Protein AF-A0A0R3TZZ8-F1 (afdb_monomer_lite)

Structure (mmCIF, N/CA/C/O backbone):
data_AF-A0A0R3TZZ8-F1
#
_entry.id   AF-A0A0R3TZZ8-F1
#
loop_
_atom_site.group_PDB
_atom_site.id
_atom_site.type_symbol
_atom_site.label_atom_id
_atom_site.label_alt_id
_atom_site.label_comp_id
_atom_site.label_asym_id
_atom_site.label_entity_id
_atom_site.label_seq_id
_atom_site.pdbx_PDB_ins_code
_atom_site.Cartn_x
_atom_site.Cartn_y
_atom_site.Cartn_z
_atom_site.occupancy
_atom_site.B_iso_or_equiv
_atom_site.auth_seq_id
_atom_site.auth_comp_id
_atom_site.auth_asym_id
_atom_site.auth_atom_id
_atom_site.pdbx_PDB_model_num
ATOM 1 N N . MET A 1 1 ? 21.036 -19.027 -17.509 1.00 85.38 1 MET A N 1
ATOM 2 C CA . MET A 1 1 ? 21.636 -18.071 -16.553 1.00 85.38 1 MET A CA 1
ATOM 3 C C . MET A 1 1 ? 23.096 -17.792 -16.891 1.00 85.38 1 MET A C 1
ATOM 5 O O . MET A 1 1 ? 23.390 -16.667 -17.265 1.00 85.38 1 MET A O 1
ATOM 9 N N . GLU A 1 2 ? 23.993 -18.783 -16.835 1.00 84.50 2 GLU A N 1
ATOM 10 C CA . GLU A 1 2 ? 25.423 -18.599 -17.167 1.00 84.50 2 GLU A CA 1
ATOM 11 C C . GLU A 1 2 ? 25.645 -17.991 -18.560 1.00 84.50 2 GLU A C 1
ATOM 13 O O . GLU A 1 2 ? 26.458 -17.079 -18.706 1.00 84.50 2 GLU A O 1
ATOM 18 N N . ASP A 1 3 ? 24.848 -18.401 -19.551 1.00 85.81 3 ASP A N 1
ATOM 19 C CA . ASP A 1 3 ? 24.863 -17.807 -20.892 1.00 85.81 3 ASP A CA 1
ATOM 20 C C . ASP A 1 3 ? 24.526 -16.308 -20.879 1.00 85.81 3 ASP A C 1
ATOM 22 O O . ASP A 1 3 ? 25.222 -15.521 -21.510 1.00 85.81 3 ASP A O 1
ATOM 26 N N . TRP A 1 4 ? 23.503 -15.875 -20.132 1.00 87.31 4 TRP A N 1
ATOM 27 C CA . TRP A 1 4 ? 23.126 -14.456 -20.049 1.00 87.31 4 TRP A CA 1
ATOM 28 C C . TRP A 1 4 ? 24.212 -13.623 -19.365 1.00 87.31 4 TRP A C 1
ATOM 30 O O . TRP A 1 4 ? 24.559 -12.551 -19.853 1.00 87.31 4 TRP A O 1
ATOM 40 N N . ILE A 1 5 ? 24.796 -14.128 -18.274 1.00 86.25 5 ILE A N 1
ATOM 41 C CA . ILE A 1 5 ? 25.923 -13.468 -17.595 1.00 86.25 5 ILE A CA 1
ATOM 42 C C . ILE A 1 5 ? 27.136 -13.387 -18.522 1.00 86.25 5 ILE A C 1
ATOM 44 O O . ILE A 1 5 ? 27.787 -12.345 -18.601 1.00 86.25 5 ILE A O 1
ATOM 48 N N . SER A 1 6 ? 27.413 -14.451 -19.274 1.00 84.56 6 SER A N 1
ATOM 49 C CA . SER A 1 6 ? 28.472 -14.460 -20.282 1.00 84.56 6 SER A CA 1
ATOM 50 C C . SER A 1 6 ? 28.220 -13.393 -21.345 1.00 84.56 6 SER A C 1
ATOM 52 O O . SER A 1 6 ? 29.116 -12.606 -21.624 1.00 84.56 6 SER A O 1
ATOM 54 N N . LEU A 1 7 ? 26.996 -13.273 -21.873 1.00 82.56 7 LEU A N 1
ATOM 55 C CA . LEU A 1 7 ? 26.638 -12.222 -22.836 1.00 82.56 7 LEU A CA 1
ATOM 56 C C . LEU A 1 7 ? 26.844 -10.811 -22.265 1.00 82.56 7 LEU A C 1
ATOM 58 O O . LEU A 1 7 ? 27.396 -9.951 -22.944 1.00 82.56 7 LEU A O 1
ATOM 62 N N . LEU A 1 8 ? 26.481 -10.578 -21.001 1.00 81.44 8 LEU A N 1
ATOM 63 C CA . LEU A 1 8 ? 26.686 -9.282 -20.342 1.00 81.44 8 LEU A CA 1
ATOM 64 C C . LEU A 1 8 ? 28.170 -8.979 -20.052 1.00 81.44 8 LEU A C 1
ATOM 66 O O . LEU A 1 8 ? 28.559 -7.814 -19.939 1.00 81.44 8 LEU A O 1
ATOM 70 N N . THR A 1 9 ? 29.021 -10.003 -19.941 1.00 75.06 9 THR A N 1
ATOM 71 C CA . THR A 1 9 ? 30.449 -9.869 -19.592 1.00 75.06 9 THR A CA 1
ATOM 72 C C . THR A 1 9 ? 31.401 -9.964 -20.788 1.00 75.06 9 THR A C 1
ATOM 74 O O . THR A 1 9 ? 32.505 -9.421 -20.703 1.00 75.06 9 THR A O 1
ATOM 77 N N . LEU A 1 10 ? 30.981 -10.561 -21.909 1.00 66.62 10 LEU A N 1
ATOM 78 C CA . LEU A 1 10 ? 31.768 -10.751 -23.137 1.00 66.62 10 LEU A CA 1
ATOM 79 C C . LEU A 1 10 ? 32.265 -9.424 -23.742 1.00 66.62 10 LEU A C 1
ATOM 81 O O . LEU A 1 10 ? 33.397 -9.363 -24.216 1.00 66.62 10 LEU A O 1
ATOM 85 N N . ASP A 1 11 ? 31.495 -8.340 -23.610 1.00 53.72 11 ASP A N 1
ATOM 86 C CA . ASP A 1 11 ? 31.878 -6.988 -24.064 1.00 53.72 11 ASP A CA 1
ATOM 87 C C . ASP A 1 11 ? 32.899 -6.279 -23.149 1.00 53.72 11 ASP A C 1
ATOM 89 O O . ASP A 1 11 ? 33.278 -5.143 -23.401 1.00 53.72 11 ASP A O 1
ATOM 93 N N . SER A 1 12 ? 33.387 -6.910 -22.071 1.00 50.78 12 SER A N 1
ATOM 94 C CA . SER A 1 12 ? 34.435 -6.305 -21.223 1.00 50.78 12 SER A CA 1
ATOM 95 C C . SER A 1 12 ? 35.840 -6.330 -21.845 1.00 50.78 12 SER A C 1
ATOM 97 O O . SER A 1 12 ? 36.741 -5.672 -21.327 1.00 50.78 12 SER A O 1
ATOM 99 N N . GLN A 1 13 ? 36.041 -7.078 -22.939 1.00 46.62 13 GLN A N 1
ATOM 100 C CA . GLN A 1 13 ? 37.343 -7.224 -23.609 1.00 46.62 13 GLN A CA 1
ATOM 101 C C . GLN A 1 13 ? 37.519 -6.302 -24.821 1.00 46.62 13 GLN A C 1
ATOM 103 O O . GLN A 1 13 ? 38.647 -6.029 -25.234 1.00 46.62 13 GLN A O 1
ATOM 108 N N . THR A 1 14 ? 36.426 -5.789 -25.375 1.00 45.22 14 THR A N 1
ATOM 109 C CA . THR A 1 14 ? 36.422 -4.719 -26.368 1.00 45.22 14 THR A CA 1
ATOM 110 C C . THR A 1 14 ? 36.204 -3.409 -25.624 1.00 45.22 14 THR A C 1
ATOM 112 O O . THR A 1 14 ? 35.380 -3.313 -24.728 1.00 45.22 14 THR A O 1
ATOM 115 N N . SER A 1 15 ? 36.936 -2.354 -25.955 1.00 47.53 15 SER A N 1
ATOM 116 C CA . SER A 1 15 ? 36.824 -1.028 -25.325 1.00 47.53 15 SER A CA 1
ATOM 117 C C . SER A 1 15 ? 35.447 -0.344 -25.497 1.00 47.53 15 SER A C 1
ATOM 119 O O . SER A 1 15 ? 35.300 0.836 -25.176 1.00 47.53 15 SER A O 1
ATOM 121 N N . SER A 1 16 ? 34.435 -1.058 -26.002 1.00 52.69 16 SER A N 1
ATOM 122 C CA . SER A 1 16 ? 33.046 -0.629 -26.103 1.00 52.69 16 SER A CA 1
ATOM 123 C C . SER A 1 16 ? 32.344 -0.790 -24.755 1.00 52.69 16 SER A C 1
ATOM 125 O O . SER A 1 16 ? 31.984 -1.881 -24.333 1.00 52.69 16 SER A O 1
ATOM 127 N N . GLN A 1 17 ? 32.105 0.337 -24.092 1.00 58.16 17 GLN A N 1
ATOM 128 C CA . GLN A 1 17 ? 31.443 0.453 -22.785 1.00 58.16 17 GLN A CA 1
ATOM 129 C C . GLN A 1 17 ? 29.933 0.121 -22.808 1.00 58.16 17 GLN A C 1
ATOM 131 O O . GLN A 1 17 ? 29.244 0.326 -21.814 1.00 58.16 17 GLN A O 1
ATOM 136 N N . ILE A 1 18 ? 29.399 -0.363 -23.934 1.00 64.38 18 ILE A N 1
ATOM 137 C CA . ILE A 1 18 ? 27.964 -0.515 -24.193 1.00 64.38 18 ILE A CA 1
ATOM 138 C C . ILE A 1 18 ? 27.675 -1.992 -24.449 1.00 64.38 18 ILE A C 1
ATOM 140 O O . ILE A 1 18 ? 28.275 -2.580 -25.341 1.00 64.38 18 ILE A O 1
ATOM 144 N N . VAL A 1 19 ? 26.749 -2.570 -23.677 1.00 72.81 19 VAL A N 1
ATOM 145 C CA . VAL A 1 19 ? 26.239 -3.929 -23.912 1.00 72.81 19 VAL A CA 1
ATOM 146 C C . VAL A 1 19 ? 25.592 -3.979 -25.294 1.00 72.81 19 VAL A C 1
ATOM 148 O O . VAL A 1 19 ? 24.696 -3.178 -25.569 1.00 72.81 19 VAL A O 1
ATOM 151 N N . SER A 1 20 ? 26.016 -4.919 -26.141 1.00 81.50 20 SER A N 1
ATOM 152 C CA . SER A 1 20 ? 25.403 -5.136 -27.455 1.00 81.50 20 SER A CA 1
ATOM 153 C C . SER A 1 20 ? 23.871 -5.242 -27.378 1.00 81.50 20 SER A C 1
ATOM 155 O O . SER A 1 20 ? 23.315 -6.013 -26.590 1.00 81.50 20 SER A O 1
ATOM 157 N N . GLU A 1 21 ? 23.177 -4.486 -28.233 1.00 83.88 21 GLU A N 1
ATOM 158 C CA . GLU A 1 21 ? 21.712 -4.503 -28.335 1.00 83.88 21 GLU A CA 1
ATOM 159 C C . GLU A 1 21 ? 21.190 -5.910 -28.675 1.00 83.88 21 GLU A C 1
ATOM 161 O O . GLU A 1 21 ? 20.200 -6.356 -28.095 1.00 83.88 21 GLU A O 1
ATOM 166 N N . ASP A 1 22 ? 21.921 -6.670 -29.499 1.00 86.50 22 ASP A N 1
ATOM 167 C CA . ASP A 1 22 ? 21.588 -8.062 -29.828 1.00 86.50 22 ASP A CA 1
ATOM 168 C C . ASP A 1 22 ? 21.608 -8.976 -28.591 1.00 86.50 22 ASP A C 1
ATOM 170 O O . ASP A 1 22 ? 20.807 -9.910 -28.484 1.00 86.50 22 ASP A O 1
ATOM 174 N N . PHE A 1 23 ? 22.497 -8.707 -27.628 1.00 89.81 23 PHE A N 1
ATOM 175 C CA . PHE A 1 23 ? 22.558 -9.466 -26.379 1.00 89.81 23 PHE A CA 1
ATOM 176 C C . PHE A 1 23 ? 21.368 -9.144 -25.479 1.00 89.81 23 PHE A C 1
ATOM 178 O O . PHE A 1 23 ? 20.735 -10.063 -24.961 1.00 89.81 23 PHE A O 1
ATOM 185 N N . LEU A 1 24 ? 21.018 -7.862 -25.335 1.00 91.25 24 LEU A N 1
ATOM 186 C CA . LEU A 1 24 ? 19.838 -7.442 -24.571 1.00 91.25 24 LEU A CA 1
ATOM 187 C C . LEU A 1 24 ? 18.553 -8.004 -25.176 1.00 91.25 24 LEU A C 1
ATOM 189 O O . LEU A 1 24 ? 17.694 -8.494 -24.446 1.00 91.25 24 LEU A O 1
ATOM 193 N N . LYS A 1 25 ? 18.445 -7.985 -26.506 1.00 92.75 25 LYS A N 1
ATOM 194 C CA . LYS A 1 25 ? 17.312 -8.553 -27.230 1.00 92.75 25 LYS A CA 1
ATOM 195 C C . LYS A 1 25 ? 17.160 -10.043 -26.944 1.00 92.75 25 LYS A C 1
ATOM 197 O O . LYS A 1 25 ? 16.069 -10.479 -26.588 1.00 92.75 25 LYS A O 1
ATOM 202 N N . ARG A 1 26 ? 18.253 -10.808 -27.040 1.00 92.62 26 ARG A N 1
ATOM 203 C CA . ARG A 1 26 ? 18.246 -12.244 -26.732 1.00 92.62 26 ARG A CA 1
ATOM 204 C C . ARG A 1 26 ? 17.848 -12.510 -25.280 1.00 92.62 26 ARG A C 1
ATOM 206 O O . ARG A 1 26 ? 17.006 -13.363 -25.034 1.00 92.62 26 ARG A O 1
ATOM 213 N N . ILE A 1 27 ? 18.398 -11.751 -24.329 1.00 93.06 27 ILE A N 1
ATOM 214 C CA . ILE A 1 27 ? 18.025 -11.867 -22.911 1.00 93.06 27 ILE A CA 1
ATOM 215 C C . ILE A 1 27 ? 16.529 -11.573 -22.723 1.00 93.06 27 ILE A C 1
ATOM 217 O O . ILE A 1 27 ? 15.849 -12.308 -22.015 1.00 93.06 27 ILE A O 1
ATOM 221 N N . ALA A 1 28 ? 15.993 -10.532 -23.365 1.00 93.88 28 ALA A N 1
ATOM 222 C CA . ALA A 1 28 ? 14.576 -10.191 -23.272 1.00 93.88 28 ALA A CA 1
ATOM 223 C C . ALA A 1 28 ? 13.661 -11.274 -23.871 1.00 93.88 28 ALA A C 1
ATOM 225 O O . ALA A 1 28 ? 12.619 -11.574 -23.290 1.00 93.88 28 ALA A O 1
ATOM 226 N N . GLU A 1 29 ? 14.034 -11.855 -25.014 1.00 93.62 29 GLU A N 1
ATOM 227 C CA . GLU A 1 29 ? 13.301 -12.961 -25.645 1.00 93.62 29 GLU A CA 1
ATOM 228 C C . GLU A 1 29 ? 13.296 -14.206 -24.749 1.00 93.62 29 GLU A C 1
ATOM 230 O O . GLU A 1 29 ? 12.230 -14.776 -24.511 1.00 93.62 29 GLU A O 1
ATOM 235 N N . ASP A 1 30 ? 14.450 -14.566 -24.182 1.00 92.88 30 ASP A N 1
ATOM 236 C CA . ASP A 1 30 ? 14.563 -15.723 -23.295 1.00 92.88 30 ASP A CA 1
ATOM 237 C C . ASP A 1 30 ? 13.784 -15.521 -21.978 1.00 92.88 30 ASP A C 1
ATOM 239 O O . ASP A 1 30 ? 13.122 -16.445 -21.506 1.00 92.88 30 ASP A O 1
ATOM 243 N N . LEU A 1 31 ? 13.829 -14.320 -21.383 1.00 93.75 31 LEU A N 1
ATOM 244 C CA . LEU A 1 31 ? 13.078 -13.999 -20.161 1.00 93.75 31 LEU A CA 1
ATOM 245 C C . LEU A 1 31 ? 11.566 -14.056 -20.398 1.00 93.75 31 LEU A C 1
ATOM 247 O O . LEU A 1 31 ? 10.828 -14.632 -19.603 1.00 93.75 31 LEU A O 1
ATOM 251 N N . LYS A 1 32 ? 11.089 -13.498 -21.513 1.00 92.19 32 LYS A N 1
ATOM 252 C CA . LYS A 1 32 ? 9.656 -13.412 -21.810 1.00 92.19 32 LYS A CA 1
ATOM 253 C C . LYS A 1 32 ? 8.960 -14.779 -21.836 1.00 92.19 32 LYS A C 1
ATOM 255 O O . LYS A 1 32 ? 7.808 -14.879 -21.416 1.00 92.19 32 LYS A O 1
ATOM 260 N N . GLU A 1 33 ? 9.641 -15.808 -22.331 1.00 87.75 33 GLU A N 1
ATOM 261 C CA . GLU A 1 33 ? 9.099 -17.169 -22.439 1.00 87.75 33 GLU A CA 1
ATOM 262 C C . GLU A 1 33 ? 9.382 -18.027 -21.189 1.00 87.75 33 GLU A C 1
ATOM 264 O O . GLU A 1 33 ? 8.890 -19.153 -21.073 1.00 87.75 33 GLU A O 1
ATOM 269 N N . ALA A 1 34 ? 10.160 -17.514 -20.231 1.00 83.25 34 ALA A N 1
ATOM 270 C CA . ALA A 1 34 ? 10.562 -18.253 -19.045 1.00 83.25 34 ALA A CA 1
ATOM 271 C C . ALA A 1 34 ? 9.502 -18.230 -17.928 1.00 83.25 34 ALA A C 1
ATOM 273 O O . ALA A 1 34 ? 8.775 -17.262 -17.699 1.00 83.25 34 ALA A O 1
ATOM 274 N N . ILE A 1 35 ? 9.478 -19.311 -17.147 1.00 89.69 35 ILE A N 1
ATOM 275 C CA . ILE A 1 35 ? 8.859 -19.336 -15.812 1.00 89.69 35 ILE A CA 1
ATOM 276 C C . ILE A 1 35 ? 9.592 -18.305 -14.923 1.00 89.69 35 ILE A C 1
ATOM 278 O O . ILE A 1 35 ? 10.775 -18.051 -15.169 1.00 89.69 35 ILE A O 1
ATOM 282 N N . PRO A 1 36 ? 8.945 -17.706 -13.896 1.00 90.00 36 PRO A N 1
ATOM 283 C CA . PRO A 1 36 ? 9.629 -16.875 -12.906 1.00 90.00 36 PRO A CA 1
ATOM 284 C C . PRO A 1 36 ? 10.976 -17.459 -12.472 1.00 90.00 36 PRO A C 1
ATOM 286 O O . PRO A 1 36 ? 11.041 -18.569 -11.944 1.00 90.00 36 PRO A O 1
ATOM 289 N N . ILE A 1 37 ? 12.051 -16.714 -12.744 1.00 93.00 37 ILE A N 1
ATOM 290 C CA . ILE A 1 37 ? 13.405 -17.112 -12.359 1.00 93.00 37 ILE A CA 1
ATOM 291 C C . ILE A 1 37 ? 13.532 -17.117 -10.832 1.00 93.00 37 ILE A C 1
ATOM 293 O O . ILE A 1 37 ? 12.870 -16.337 -10.144 1.00 93.00 37 ILE A O 1
ATOM 297 N N . SER A 1 38 ? 14.374 -18.008 -10.301 1.00 93.56 38 SER A N 1
ATOM 298 C CA . SER A 1 38 ? 14.632 -18.083 -8.859 1.00 93.56 38 SER A CA 1
ATOM 299 C C . SER A 1 38 ? 15.198 -16.769 -8.321 1.00 93.56 38 SER A C 1
ATOM 301 O O . SER A 1 38 ? 15.807 -16.001 -9.070 1.00 93.56 38 SER A O 1
ATOM 303 N N . LYS A 1 39 ? 15.044 -16.540 -7.011 1.00 94.19 39 LYS A N 1
ATOM 304 C CA . LYS A 1 39 ? 15.610 -15.382 -6.309 1.00 94.19 39 LYS A CA 1
ATOM 305 C C . LYS A 1 39 ? 17.088 -15.158 -6.641 1.00 94.19 39 LYS A C 1
ATOM 307 O O . LYS A 1 39 ? 17.438 -14.089 -7.126 1.00 94.19 39 LYS A O 1
ATOM 312 N N . ASP A 1 40 ? 17.916 -16.190 -6.493 1.00 93.88 40 ASP A N 1
ATOM 313 C CA . ASP A 1 40 ? 19.361 -16.093 -6.736 1.00 93.88 40 ASP A CA 1
ATOM 314 C C . ASP A 1 40 ? 19.688 -15.716 -8.188 1.00 93.88 40 ASP A C 1
ATOM 316 O O . ASP A 1 40 ? 20.561 -14.888 -8.451 1.00 93.88 40 ASP A O 1
ATOM 320 N N . ASN A 1 41 ? 18.962 -16.290 -9.154 1.00 93.81 41 ASN A N 1
ATOM 321 C CA . ASN A 1 41 ? 19.144 -15.972 -10.571 1.00 93.81 41 ASN A CA 1
ATOM 322 C C . ASN A 1 41 ? 18.678 -14.547 -10.887 1.00 93.81 41 ASN A C 1
ATOM 324 O O . ASN A 1 41 ? 19.324 -13.855 -11.674 1.00 93.81 41 ASN A O 1
ATOM 328 N N . PHE A 1 42 ? 17.580 -14.105 -10.267 1.00 95.06 42 PHE A N 1
ATOM 329 C CA . PHE A 1 42 ? 17.085 -12.739 -10.381 1.00 95.06 42 PHE A CA 1
ATOM 330 C C . PHE A 1 42 ? 18.121 -11.741 -9.865 1.00 95.06 42 PHE A C 1
ATOM 332 O O . PHE A 1 42 ? 18.505 -10.841 -10.604 1.00 95.06 42 PHE A O 1
ATOM 339 N N . GLU A 1 43 ? 18.624 -11.942 -8.645 1.00 94.12 43 GLU A N 1
ATOM 340 C CA . GLU A 1 43 ? 19.641 -11.088 -8.021 1.00 94.12 43 GLU A CA 1
ATOM 341 C C . GLU A 1 43 ? 20.958 -11.083 -8.806 1.00 94.12 43 GLU A C 1
ATOM 343 O O . GLU A 1 43 ? 21.570 -10.034 -9.004 1.00 94.12 43 GLU A O 1
ATOM 348 N N . THR A 1 44 ? 21.383 -12.242 -9.313 1.00 94.00 44 THR A N 1
ATOM 349 C CA . THR A 1 44 ? 22.595 -12.347 -10.138 1.00 94.00 44 THR A CA 1
ATOM 350 C C . THR A 1 44 ? 22.447 -11.562 -11.442 1.00 94.00 44 THR A C 1
ATOM 352 O O . THR A 1 44 ? 23.365 -10.845 -11.844 1.00 94.00 44 THR A O 1
ATOM 355 N N . LEU A 1 45 ? 21.288 -11.663 -12.102 1.00 93.69 45 LEU A N 1
ATOM 356 C CA . LEU A 1 45 ? 21.018 -10.955 -13.351 1.00 93.69 45 LEU A CA 1
ATOM 357 C C . LEU A 1 45 ? 20.886 -9.442 -13.144 1.00 93.69 45 LEU A C 1
ATOM 359 O O . LEU A 1 45 ? 21.480 -8.674 -13.899 1.00 93.69 45 LEU A O 1
ATOM 363 N N . THR A 1 46 ? 20.135 -9.004 -12.131 1.00 93.75 46 THR A N 1
ATOM 364 C CA . THR A 1 46 ? 19.965 -7.575 -11.829 1.00 93.75 46 THR A CA 1
ATOM 365 C C . THR A 1 46 ? 21.285 -6.937 -11.434 1.00 93.75 46 THR A C 1
ATOM 367 O O . THR A 1 46 ? 21.582 -5.844 -11.908 1.00 93.75 46 THR A O 1
ATOM 370 N N . LYS A 1 47 ? 22.125 -7.635 -10.662 1.00 91.75 47 LYS A N 1
ATOM 371 C CA . LYS A 1 47 ? 23.478 -7.177 -10.340 1.00 91.75 47 LYS A CA 1
ATOM 372 C C . LYS A 1 47 ? 24.347 -7.032 -11.588 1.00 91.75 47 LYS A C 1
ATOM 374 O O . LYS A 1 47 ? 24.945 -5.980 -11.785 1.00 91.75 47 LYS A O 1
ATOM 379 N N . ALA A 1 48 ? 24.369 -8.038 -12.464 1.00 89.94 48 ALA A N 1
ATOM 380 C CA . ALA A 1 48 ? 25.157 -7.980 -13.697 1.00 89.94 48 ALA A CA 1
ATOM 381 C C . ALA A 1 48 ? 24.705 -6.854 -14.644 1.00 89.94 48 ALA A C 1
ATOM 383 O O . ALA A 1 48 ? 25.535 -6.234 -15.307 1.00 89.94 48 ALA A O 1
ATOM 384 N N . LEU A 1 49 ? 23.400 -6.568 -14.701 1.00 89.88 49 LEU A N 1
ATOM 385 C CA . LEU A 1 49 ? 22.869 -5.415 -15.429 1.00 89.88 49 LEU A CA 1
ATOM 386 C C . LEU A 1 49 ? 23.236 -4.099 -14.739 1.00 89.88 49 LEU A C 1
ATOM 388 O O . LEU A 1 49 ? 23.660 -3.165 -15.416 1.00 89.88 49 LEU A O 1
ATOM 392 N N . SER A 1 50 ? 23.123 -4.027 -13.413 1.00 89.38 50 SER A N 1
ATOM 393 C CA . SER A 1 50 ? 23.516 -2.847 -12.642 1.00 89.38 50 SER A CA 1
ATOM 394 C C . SER A 1 50 ? 24.973 -2.483 -12.918 1.00 89.38 50 SER A C 1
ATOM 396 O O . SER A 1 50 ? 25.235 -1.378 -13.376 1.00 89.38 50 SER A O 1
ATOM 398 N N . ASP A 1 51 ? 25.900 -3.438 -12.797 1.00 85.75 51 ASP A N 1
ATOM 399 C CA . ASP A 1 51 ? 27.337 -3.241 -13.046 1.00 85.75 51 ASP A CA 1
ATOM 400 C C . ASP A 1 51 ? 27.647 -2.683 -14.451 1.00 85.75 51 ASP A C 1
ATOM 402 O O . ASP A 1 51 ? 28.715 -2.118 -14.685 1.00 85.75 51 ASP A O 1
ATOM 406 N N . LYS A 1 52 ? 26.728 -2.834 -15.412 1.00 84.31 52 LYS A N 1
ATOM 407 C CA . LYS A 1 52 ? 26.873 -2.318 -16.779 1.00 84.31 52 LYS A CA 1
ATOM 408 C C . LYS A 1 52 ? 26.193 -0.972 -16.985 1.00 84.31 52 LYS A C 1
ATOM 410 O O . LYS A 1 52 ? 26.767 -0.095 -17.625 1.00 84.31 52 LYS A O 1
ATOM 415 N N . PHE A 1 53 ? 24.987 -0.803 -16.454 1.00 83.94 53 PHE A N 1
ATOM 416 C CA . PHE A 1 53 ? 24.149 0.364 -16.727 1.00 83.94 53 PHE A CA 1
ATOM 417 C C . PHE A 1 53 ? 24.277 1.480 -15.686 1.00 83.94 53 PHE A C 1
ATOM 419 O O . PHE A 1 53 ? 23.841 2.596 -15.948 1.00 83.94 53 PHE A O 1
ATOM 426 N N . THR A 1 54 ? 24.905 1.227 -14.535 1.00 80.56 54 THR A N 1
ATOM 427 C CA . THR A 1 54 ? 25.108 2.246 -13.492 1.00 80.56 54 THR A CA 1
ATOM 428 C C . THR A 1 54 ? 26.521 2.827 -13.468 1.00 80.56 54 THR A C 1
ATOM 430 O O . THR A 1 54 ? 26.819 3.684 -12.643 1.00 80.56 54 THR A O 1
ATOM 433 N N . CYS A 1 55 ? 27.420 2.386 -14.350 1.00 77.69 55 CYS A N 1
ATOM 434 C CA . CYS A 1 55 ? 28.786 2.918 -14.418 1.00 77.69 55 CYS A CA 1
ATOM 435 C C . CYS A 1 55 ? 28.949 4.082 -15.406 1.00 77.69 55 CYS A C 1
ATOM 437 O O . CYS A 1 55 ? 29.962 4.779 -15.354 1.00 77.69 55 CYS A O 1
ATOM 439 N N . PHE A 1 56 ? 27.977 4.303 -16.295 1.00 76.31 56 PHE A N 1
ATOM 440 C CA . PHE A 1 56 ? 28.072 5.277 -17.382 1.00 76.31 56 PHE A CA 1
ATOM 441 C C . PHE A 1 56 ? 26.773 6.063 -17.526 1.00 76.31 56 PHE A C 1
ATOM 443 O O . PHE A 1 56 ? 25.688 5.517 -17.341 1.00 76.31 56 PHE A O 1
ATOM 450 N N . VAL A 1 57 ? 26.893 7.345 -17.873 1.00 77.88 57 VAL A N 1
ATOM 451 C CA . VAL A 1 57 ? 25.747 8.189 -18.224 1.00 77.88 57 VAL A CA 1
ATOM 452 C C . VAL A 1 57 ? 25.296 7.822 -19.632 1.00 77.88 57 VAL A C 1
ATOM 454 O O . VAL A 1 57 ? 26.108 7.809 -20.558 1.00 77.88 57 VAL A O 1
ATOM 457 N N . PHE A 1 58 ? 24.007 7.546 -19.797 1.00 76.00 58 PHE A N 1
ATOM 458 C CA . PHE A 1 58 ? 23.407 7.261 -21.091 1.00 76.00 58 PHE A CA 1
ATOM 459 C C . PHE A 1 58 ? 22.443 8.378 -21.489 1.00 76.00 58 PHE A C 1
ATOM 461 O O . PHE A 1 58 ? 21.417 8.582 -20.839 1.00 76.00 58 PHE A O 1
ATOM 468 N N . ASP A 1 59 ? 22.734 9.040 -22.610 1.00 68.12 59 ASP A N 1
ATOM 469 C CA . ASP A 1 59 ? 21.798 9.985 -23.236 1.00 68.12 59 ASP A CA 1
ATOM 470 C C . ASP A 1 59 ? 20.625 9.248 -23.902 1.00 68.12 59 ASP A C 1
ATOM 472 O O . ASP A 1 59 ? 19.509 9.759 -23.987 1.00 68.12 59 ASP A O 1
ATOM 476 N N . ASN A 1 60 ? 20.875 8.025 -24.386 1.00 73.94 60 ASN A N 1
ATOM 477 C CA . ASN A 1 60 ? 19.860 7.152 -24.955 1.00 73.94 60 ASN A CA 1
ATOM 478 C C . ASN A 1 60 ? 20.222 5.685 -24.700 1.00 73.94 60 ASN A C 1
ATOM 480 O O . ASN A 1 60 ? 21.223 5.178 -25.208 1.00 73.94 60 ASN A O 1
ATOM 484 N N . VAL A 1 61 ? 19.410 5.009 -23.895 1.00 83.81 61 VAL A N 1
ATOM 485 C CA . VAL A 1 61 ? 19.597 3.594 -23.563 1.00 83.81 61 VAL A CA 1
ATOM 486 C C . VAL A 1 61 ? 18.927 2.721 -24.632 1.00 83.81 61 VAL A C 1
ATOM 488 O O . VAL A 1 61 ? 17.823 3.067 -25.063 1.00 83.81 61 VAL A O 1
ATOM 491 N N . PRO A 1 62 ? 19.547 1.600 -25.064 1.00 86.81 62 PRO A N 1
ATOM 492 C CA . PRO A 1 62 ? 18.976 0.724 -26.087 1.00 86.81 62 PRO A CA 1
ATOM 493 C C . PRO A 1 62 ? 17.534 0.314 -25.777 1.00 86.81 62 PRO A C 1
ATOM 495 O O . PRO A 1 62 ? 17.195 0.028 -24.629 1.00 86.81 62 PRO A O 1
ATOM 498 N N . ALA A 1 63 ? 16.675 0.231 -26.795 1.00 88.38 63 ALA A N 1
ATOM 499 C CA . ALA A 1 63 ? 15.263 -0.108 -26.594 1.00 88.38 63 ALA A CA 1
ATOM 500 C C . ALA A 1 63 ? 15.087 -1.488 -25.932 1.00 88.38 63 ALA A C 1
ATOM 502 O O . ALA A 1 63 ? 14.175 -1.689 -25.124 1.00 88.38 63 ALA A O 1
ATOM 503 N N . ASP A 1 64 ? 15.986 -2.426 -26.236 1.00 92.31 64 ASP A N 1
ATOM 504 C CA . ASP A 1 64 ? 15.993 -3.764 -25.650 1.00 92.31 64 ASP A CA 1
ATOM 505 C C . ASP A 1 64 ? 16.331 -3.777 -24.149 1.00 92.31 64 ASP A C 1
ATOM 507 O O . ASP A 1 64 ? 15.848 -4.661 -23.445 1.00 92.31 64 ASP A O 1
ATOM 511 N N . PHE A 1 65 ? 17.020 -2.764 -23.604 1.00 93.00 65 PHE A N 1
ATOM 512 C CA . PHE A 1 65 ? 17.160 -2.619 -22.146 1.00 93.00 65 PHE A CA 1
ATOM 513 C C . PHE A 1 65 ? 15.792 -2.495 -21.473 1.00 93.00 65 PHE A C 1
ATOM 515 O O . PHE A 1 65 ? 15.518 -3.185 -20.496 1.00 93.00 65 PHE A O 1
ATOM 522 N N . TYR A 1 66 ? 14.899 -1.664 -22.019 1.00 94.56 66 TYR A N 1
ATOM 523 C CA . TYR A 1 66 ? 13.556 -1.500 -21.462 1.00 94.56 66 TYR A CA 1
ATOM 524 C C . TYR A 1 66 ? 12.716 -2.771 -21.623 1.00 94.56 66 TYR A C 1
ATOM 526 O O . TYR A 1 66 ? 11.853 -3.048 -20.795 1.00 94.56 66 TYR A O 1
ATOM 534 N N . ARG A 1 67 ? 12.987 -3.602 -22.639 1.00 95.56 67 ARG A N 1
ATOM 535 C CA . ARG A 1 67 ? 12.363 -4.932 -22.737 1.00 95.56 67 ARG A CA 1
ATOM 536 C C . ARG A 1 67 ? 12.853 -5.864 -21.634 1.00 95.56 67 ARG A C 1
ATOM 538 O O . ARG A 1 67 ? 12.023 -6.525 -21.014 1.00 95.56 67 ARG A O 1
ATOM 545 N N . VAL A 1 68 ? 14.157 -5.878 -21.353 1.00 96.06 68 VAL A N 1
ATOM 546 C CA . VAL A 1 68 ? 14.727 -6.630 -20.224 1.00 96.06 68 VAL A CA 1
ATOM 547 C C . VAL A 1 68 ? 14.150 -6.123 -18.901 1.00 96.06 68 VAL A C 1
ATOM 549 O O . VAL A 1 68 ? 13.628 -6.924 -18.131 1.00 96.06 68 VAL A O 1
ATOM 552 N N . LEU A 1 69 ? 14.149 -4.807 -18.662 1.00 96.44 69 LEU A N 1
ATOM 553 C CA . LEU A 1 69 ? 13.603 -4.192 -17.448 1.00 96.44 69 LEU A CA 1
ATOM 554 C C . LEU A 1 69 ? 12.136 -4.577 -17.228 1.00 96.44 69 LEU A C 1
ATOM 556 O O . LEU A 1 69 ? 11.757 -4.980 -16.130 1.00 96.44 69 LEU A O 1
ATOM 560 N N . ARG A 1 70 ? 11.319 -4.518 -18.285 1.00 95.88 70 ARG A N 1
ATOM 561 C CA . ARG A 1 70 ? 9.922 -4.960 -18.246 1.00 95.88 70 ARG A CA 1
ATOM 562 C C . ARG A 1 70 ? 9.800 -6.424 -17.825 1.00 95.88 70 ARG A C 1
ATOM 564 O O . ARG A 1 70 ? 8.965 -6.737 -16.980 1.00 95.88 70 ARG A O 1
ATOM 571 N N . CYS A 1 71 ? 10.605 -7.311 -18.414 1.00 96.44 71 CYS A N 1
ATOM 572 C CA . CYS A 1 71 ? 10.580 -8.733 -18.074 1.00 96.44 71 CYS A CA 1
ATOM 573 C C . CYS A 1 71 ? 11.011 -8.958 -16.622 1.00 96.44 71 CYS A C 1
ATOM 575 O O . CYS A 1 71 ? 10.371 -9.728 -15.916 1.00 96.44 71 CYS A O 1
ATOM 577 N N . LEU A 1 72 ? 12.029 -8.241 -16.138 1.00 96.94 72 LEU A N 1
ATOM 578 C CA . LEU A 1 72 ? 12.443 -8.300 -14.735 1.00 96.94 72 LEU A CA 1
ATOM 579 C C . LEU A 1 72 ? 11.314 -7.869 -13.792 1.00 96.94 72 LEU A C 1
ATOM 581 O O . LEU A 1 72 ? 11.045 -8.574 -12.823 1.00 96.94 72 LEU A O 1
ATOM 585 N N . CYS A 1 73 ? 10.598 -6.781 -14.094 1.00 96.75 73 CYS A N 1
ATOM 586 C CA . CYS A 1 73 ? 9.413 -6.402 -13.320 1.00 96.75 73 CYS A CA 1
ATOM 587 C C . CYS A 1 73 ? 8.355 -7.521 -13.303 1.00 96.75 73 CYS A C 1
ATOM 589 O O . CYS A 1 73 ? 7.821 -7.821 -12.237 1.00 96.75 73 CYS A O 1
ATOM 591 N N . ASP A 1 74 ? 8.068 -8.153 -14.449 1.00 95.31 74 ASP A N 1
ATOM 592 C CA . ASP A 1 74 ? 7.089 -9.252 -14.537 1.00 95.31 74 ASP A CA 1
ATOM 593 C C . ASP A 1 74 ? 7.532 -10.486 -13.738 1.00 95.31 74 ASP A C 1
ATOM 595 O O . ASP A 1 74 ? 6.751 -11.035 -12.963 1.00 95.31 74 ASP A O 1
ATOM 599 N N . HIS A 1 75 ? 8.796 -10.900 -13.854 1.00 95.38 75 HIS A N 1
ATOM 600 C CA . HIS A 1 75 ? 9.326 -12.021 -13.077 1.00 95.38 75 HIS A CA 1
ATOM 601 C C . HIS A 1 75 ? 9.279 -11.739 -11.576 1.00 95.38 75 HIS A C 1
ATOM 603 O O . HIS A 1 75 ? 8.846 -12.606 -10.818 1.00 95.38 75 HIS A O 1
ATOM 609 N N . LEU A 1 76 ? 9.675 -10.536 -11.152 1.00 95.94 76 LEU A N 1
ATOM 610 C CA . LEU A 1 76 ? 9.699 -10.149 -9.744 1.00 95.94 76 LEU A CA 1
ATOM 611 C C . LEU A 1 76 ? 8.314 -10.276 -9.101 1.00 95.94 76 LEU A C 1
ATOM 613 O O . LEU A 1 76 ? 8.176 -10.908 -8.061 1.00 95.94 76 LEU A O 1
ATOM 617 N N . ILE A 1 77 ? 7.274 -9.735 -9.740 1.00 94.06 77 ILE A N 1
ATOM 618 C CA . ILE A 1 77 ? 5.909 -9.731 -9.184 1.00 94.06 77 ILE A CA 1
ATOM 619 C C . ILE A 1 77 ? 5.147 -11.048 -9.403 1.00 94.06 77 ILE A C 1
ATOM 621 O O . ILE A 1 77 ? 4.043 -11.210 -8.879 1.00 94.06 77 ILE A O 1
ATOM 625 N N . ARG A 1 78 ? 5.685 -11.974 -10.207 1.00 93.62 78 ARG A N 1
ATOM 626 C CA . ARG A 1 78 ? 5.116 -13.316 -10.436 1.00 93.62 78 ARG A CA 1
ATOM 627 C C . ARG A 1 78 ? 5.785 -14.409 -9.612 1.00 93.62 78 ARG A C 1
ATOM 629 O O . ARG A 1 78 ? 5.293 -15.537 -9.610 1.00 93.62 78 ARG A O 1
ATOM 636 N N . ARG A 1 79 ? 6.893 -14.104 -8.938 1.00 93.25 79 ARG A N 1
ATOM 637 C CA . ARG A 1 79 ? 7.533 -15.014 -7.990 1.00 93.25 79 ARG A CA 1
ATOM 638 C C . ARG A 1 79 ? 6.593 -15.297 -6.819 1.00 93.25 79 ARG A C 1
ATOM 640 O O . ARG A 1 79 ? 6.041 -14.379 -6.223 1.00 93.25 79 ARG A O 1
ATOM 647 N N . ALA A 1 80 ? 6.416 -16.576 -6.494 1.00 90.44 80 ALA A N 1
ATOM 648 C CA . ALA A 1 80 ? 5.572 -17.000 -5.375 1.00 90.44 80 ALA A CA 1
ATOM 649 C C . ALA A 1 80 ? 6.207 -16.686 -4.009 1.00 90.44 80 ALA A C 1
ATOM 651 O O . ALA A 1 80 ? 5.503 -16.538 -3.018 1.00 90.44 80 ALA A O 1
ATOM 652 N N . ASP A 1 81 ? 7.535 -16.582 -3.975 1.00 93.38 81 ASP A N 1
ATOM 653 C CA . ASP A 1 81 ? 8.363 -16.315 -2.801 1.00 93.38 81 ASP A CA 1
ATOM 654 C C . ASP A 1 81 ? 8.755 -14.832 -2.668 1.00 93.38 81 ASP A C 1
ATOM 656 O O . ASP A 1 81 ? 9.640 -14.508 -1.878 1.00 93.38 81 ASP A O 1
ATOM 660 N N . VAL A 1 82 ? 8.154 -13.934 -3.463 1.00 95.38 82 VAL A N 1
ATOM 661 C CA . VAL A 1 82 ? 8.520 -12.513 -3.447 1.00 95.38 82 VAL A CA 1
ATOM 662 C C . VAL A 1 82 ? 8.216 -11.896 -2.084 1.00 95.38 82 VAL A C 1
ATOM 664 O O . VAL A 1 82 ? 7.088 -11.948 -1.591 1.00 95.38 82 VAL A O 1
ATOM 667 N N . ALA A 1 83 ? 9.232 -11.280 -1.489 1.00 95.44 83 ALA A N 1
ATOM 668 C CA . ALA A 1 83 ? 9.115 -10.542 -0.238 1.00 95.44 83 ALA A CA 1
ATOM 669 C C . ALA A 1 83 ? 9.217 -9.023 -0.478 1.00 95.44 83 ALA A C 1
ATOM 671 O O . ALA A 1 83 ? 9.819 -8.601 -1.469 1.00 95.44 83 ALA A O 1
ATOM 672 N N . PRO A 1 84 ? 8.704 -8.174 0.437 1.00 95.94 84 PRO A N 1
ATOM 673 C CA . PRO A 1 84 ? 8.856 -6.718 0.350 1.00 95.94 84 PRO A CA 1
ATOM 674 C C . PRO A 1 84 ? 10.305 -6.263 0.127 1.00 95.94 84 PRO A C 1
ATOM 676 O O . PRO A 1 84 ? 10.559 -5.389 -0.695 1.00 95.94 84 PRO A O 1
ATOM 679 N N . ILE A 1 85 ? 11.269 -6.918 0.781 1.00 95.38 85 ILE A N 1
ATOM 680 C CA . ILE A 1 85 ? 12.695 -6.612 0.622 1.00 95.38 85 ILE A CA 1
ATOM 681 C C . ILE A 1 85 ? 13.212 -6.874 -0.800 1.00 95.38 85 ILE A C 1
ATOM 683 O O . ILE A 1 85 ? 14.072 -6.142 -1.279 1.00 95.38 85 ILE A O 1
ATOM 687 N N . ASP A 1 86 ? 12.670 -7.870 -1.508 1.00 96.31 86 ASP A N 1
ATOM 688 C CA . ASP A 1 86 ? 13.066 -8.158 -2.890 1.00 96.31 86 ASP A CA 1
ATOM 689 C C . ASP A 1 86 ? 12.628 -7.017 -3.825 1.00 96.31 86 ASP A C 1
ATOM 691 O O . ASP A 1 86 ? 13.355 -6.650 -4.750 1.00 96.31 86 ASP A O 1
ATOM 695 N N . ILE A 1 87 ? 11.458 -6.421 -3.552 1.00 97.69 87 ILE A N 1
ATOM 696 C CA . ILE A 1 87 ? 10.963 -5.230 -4.252 1.00 97.69 87 ILE A CA 1
ATOM 697 C C . ILE A 1 87 ? 11.895 -4.048 -4.000 1.00 97.69 87 ILE A C 1
ATOM 699 O O . ILE A 1 87 ? 12.391 -3.455 -4.958 1.00 97.69 87 ILE A O 1
ATOM 703 N N . SER A 1 88 ? 12.170 -3.738 -2.731 1.00 95.62 88 SER A N 1
ATOM 704 C CA . SER A 1 88 ? 13.050 -2.630 -2.355 1.00 95.62 88 SER A CA 1
ATOM 705 C C . SER A 1 88 ? 14.445 -2.788 -2.959 1.00 95.62 88 SER A C 1
ATOM 707 O O . SER A 1 88 ? 14.957 -1.851 -3.564 1.00 95.62 88 SER A O 1
ATOM 709 N N . ASN A 1 89 ? 15.035 -3.985 -2.895 1.00 95.62 89 ASN A N 1
ATOM 710 C CA . ASN A 1 89 ? 16.348 -4.260 -3.480 1.00 95.62 89 ASN A CA 1
ATOM 711 C C . ASN A 1 89 ? 16.366 -4.040 -4.997 1.00 95.62 89 ASN A C 1
ATOM 713 O O . ASN A 1 89 ? 17.335 -3.506 -5.529 1.00 95.62 89 ASN A O 1
ATOM 717 N N . PHE A 1 90 ? 15.303 -4.422 -5.706 1.00 97.25 90 PHE A N 1
ATOM 718 C CA . PHE A 1 90 ? 15.220 -4.194 -7.145 1.00 97.25 90 PHE A CA 1
ATOM 719 C C . PHE A 1 90 ? 15.052 -2.709 -7.490 1.00 97.25 90 PHE A C 1
ATOM 721 O O . PHE A 1 90 ? 15.796 -2.165 -8.306 1.00 97.25 90 PHE A O 1
ATOM 728 N N . PHE A 1 91 ? 14.083 -2.031 -6.877 1.00 96.75 91 PHE A N 1
ATOM 729 C CA . PHE A 1 91 ? 13.790 -0.641 -7.211 1.00 96.75 91 PHE A CA 1
ATOM 730 C C . PHE A 1 91 ? 14.879 0.312 -6.715 1.00 96.75 91 PHE A C 1
ATOM 732 O O . PHE A 1 91 ? 15.370 1.125 -7.490 1.00 96.75 91 PHE A O 1
ATOM 739 N N . LEU A 1 92 ? 15.313 0.192 -5.466 1.00 94.31 92 LEU A N 1
ATOM 740 C CA . LEU A 1 92 ? 16.306 1.095 -4.884 1.00 94.31 92 LEU A CA 1
ATOM 741 C C . LEU A 1 92 ? 17.733 0.677 -5.250 1.00 94.31 92 LEU A C 1
ATOM 743 O O . LEU A 1 92 ? 18.564 1.516 -5.578 1.00 94.31 92 LEU A O 1
ATOM 747 N N . GLY A 1 93 ? 18.018 -0.627 -5.259 1.00 92.88 93 GLY A N 1
ATOM 748 C CA . GLY A 1 93 ? 19.359 -1.137 -5.550 1.00 92.88 93 GLY A CA 1
ATOM 749 C C . GLY A 1 93 ? 19.738 -1.106 -7.031 1.00 92.88 93 GLY A C 1
ATOM 750 O O . GLY A 1 93 ? 20.921 -1.009 -7.341 1.00 92.88 93 GLY A O 1
ATOM 751 N N . PHE A 1 94 ? 18.764 -1.157 -7.947 1.00 94.69 94 PHE A N 1
ATOM 752 C CA . PHE A 1 94 ? 19.032 -1.132 -9.388 1.00 94.69 94 PHE A CA 1
ATOM 753 C C . PHE A 1 94 ? 18.379 0.057 -10.100 1.00 94.69 94 PHE A C 1
ATOM 755 O O . PHE A 1 94 ? 19.090 0.853 -10.716 1.00 94.69 94 PHE A O 1
ATOM 762 N N . VAL A 1 95 ? 17.052 0.218 -10.023 1.00 95.50 95 VAL A N 1
ATOM 763 C CA . VAL A 1 95 ? 16.345 1.259 -10.799 1.00 95.50 95 VAL A CA 1
ATOM 764 C C . VAL A 1 95 ? 16.759 2.668 -10.369 1.00 95.50 95 VAL A C 1
ATOM 766 O O . VAL A 1 95 ? 17.070 3.503 -11.217 1.00 95.50 95 VAL A O 1
ATOM 769 N N . GLU A 1 96 ? 16.793 2.944 -9.067 1.00 94.50 96 GLU A N 1
ATOM 770 C CA . GLU A 1 96 ? 17.185 4.249 -8.535 1.00 94.50 96 GLU A CA 1
ATOM 771 C C . GLU A 1 96 ? 18.642 4.575 -8.889 1.00 94.50 96 GLU A C 1
ATOM 773 O O . GLU A 1 96 ? 18.932 5.672 -9.364 1.00 94.50 96 GLU A O 1
ATOM 778 N N . VAL A 1 97 ? 19.555 3.612 -8.721 1.00 92.94 97 VAL A N 1
ATOM 779 C CA . VAL A 1 97 ? 20.978 3.780 -9.055 1.00 92.94 97 VAL A CA 1
ATOM 780 C C . VAL A 1 97 ? 21.153 4.083 -10.544 1.00 92.94 97 VAL A C 1
ATOM 782 O O . VAL A 1 97 ? 21.886 5.003 -10.906 1.00 92.94 97 VAL A O 1
ATOM 785 N N . PHE A 1 98 ? 20.432 3.374 -11.413 1.00 92.69 98 PHE A N 1
ATOM 786 C CA . PHE A 1 98 ? 20.423 3.648 -12.847 1.00 92.69 98 PHE A CA 1
ATOM 787 C C . PHE A 1 98 ? 19.925 5.066 -13.160 1.00 92.69 98 PHE A C 1
ATOM 789 O O . PHE A 1 98 ? 20.577 5.797 -13.907 1.00 92.69 98 PHE A O 1
ATOM 796 N N . LEU A 1 99 ? 18.820 5.499 -12.550 1.00 92.44 99 LEU A N 1
ATOM 797 C CA . LEU A 1 99 ? 18.263 6.837 -12.767 1.00 92.44 99 LEU A CA 1
ATOM 798 C C . LEU A 1 99 ? 19.126 7.962 -12.182 1.00 92.44 99 LEU A C 1
ATOM 800 O O . LEU A 1 99 ? 19.145 9.055 -12.743 1.00 92.44 99 LEU A O 1
ATOM 804 N N . LYS A 1 100 ? 19.873 7.711 -11.101 1.00 91.06 100 LYS A N 1
ATOM 805 C CA . LYS A 1 100 ? 20.861 8.659 -10.557 1.00 91.06 100 LYS A CA 1
ATOM 806 C C . LYS A 1 100 ? 21.982 8.940 -11.557 1.00 91.06 100 LYS A C 1
ATOM 808 O O . LYS A 1 100 ? 22.457 10.069 -11.642 1.00 91.06 100 LYS A O 1
ATOM 813 N N . VAL A 1 101 ? 22.388 7.925 -12.316 1.00 89.88 101 VAL A N 1
ATOM 814 C CA . VAL A 1 101 ? 23.454 8.031 -13.319 1.00 89.88 101 VAL A CA 1
ATOM 815 C C . VAL A 1 101 ? 22.912 8.571 -14.644 1.00 89.88 101 VAL A C 1
ATOM 817 O O . VAL A 1 101 ? 23.567 9.385 -15.287 1.00 89.88 101 VAL A O 1
ATOM 820 N N . SER A 1 102 ? 21.704 8.163 -15.036 1.00 90.00 102 SER A N 1
ATOM 821 C CA . SER A 1 102 ? 21.066 8.535 -16.305 1.00 90.00 102 SER A CA 1
ATOM 822 C C . SER A 1 102 ? 19.681 9.166 -16.080 1.00 90.00 102 SER A C 1
ATOM 824 O O . SER A 1 102 ? 18.659 8.564 -16.422 1.00 90.00 102 SER A O 1
ATOM 826 N N . PRO A 1 103 ? 19.600 10.391 -15.523 1.00 89.44 103 PRO A N 1
ATOM 827 C CA . PRO A 1 103 ? 18.331 11.018 -15.133 1.00 89.44 103 PRO A CA 1
ATOM 828 C C . PRO A 1 103 ? 17.390 11.303 -16.312 1.00 89.44 103 PRO A C 1
ATOM 830 O O . PRO A 1 103 ? 16.168 11.333 -16.144 1.00 89.44 103 PRO A O 1
ATOM 833 N N . ASP A 1 104 ? 17.920 11.461 -17.526 1.00 88.56 104 ASP A N 1
ATOM 834 C CA . ASP A 1 104 ? 17.095 11.644 -18.723 1.00 88.56 104 ASP A CA 1
ATOM 835 C C . ASP A 1 104 ? 16.293 10.394 -19.104 1.00 88.56 104 ASP A C 1
ATOM 837 O O . ASP A 1 104 ? 15.230 10.514 -19.723 1.00 88.56 104 ASP A O 1
ATOM 841 N N . CYS A 1 105 ? 16.705 9.219 -18.619 1.00 91.62 105 CYS A N 1
ATOM 842 C CA . CYS A 1 105 ? 15.989 7.957 -18.790 1.00 91.62 105 CYS A CA 1
ATOM 843 C C . CYS A 1 105 ? 14.781 7.802 -17.849 1.00 91.62 105 CYS A C 1
ATOM 845 O O . CYS A 1 105 ? 14.089 6.784 -17.912 1.00 91.62 105 CYS A O 1
ATOM 847 N N . LEU A 1 106 ? 14.470 8.789 -16.999 1.00 92.50 106 LEU A N 1
ATOM 848 C CA . LEU A 1 106 ? 13.365 8.708 -16.035 1.00 92.50 106 LEU A CA 1
ATOM 849 C C . LEU A 1 106 ? 12.021 8.400 -16.698 1.00 92.50 106 LEU A C 1
ATOM 851 O O . LEU A 1 106 ? 11.323 7.480 -16.281 1.00 92.50 106 LEU A O 1
ATOM 855 N N . VAL A 1 107 ? 11.659 9.136 -17.749 1.00 93.25 107 VAL A N 1
ATOM 856 C CA . VAL A 1 107 ? 10.357 8.982 -18.419 1.00 93.25 107 VAL A CA 1
ATOM 857 C C . VAL A 1 107 ? 10.179 7.587 -19.032 1.00 93.25 107 VAL A C 1
ATOM 859 O O . VAL A 1 107 ? 9.199 6.930 -18.677 1.00 93.25 107 VAL A O 1
ATOM 862 N N . PRO A 1 108 ? 11.086 7.088 -19.898 1.00 94.06 108 PRO A N 1
ATOM 863 C CA . PRO A 1 108 ? 10.942 5.744 -20.460 1.00 94.06 108 PRO A CA 1
ATOM 864 C C . PRO A 1 108 ? 11.031 4.636 -19.398 1.00 94.06 108 PRO A C 1
ATOM 866 O O . PRO A 1 108 ? 10.340 3.624 -19.518 1.00 94.06 108 PRO A O 1
ATOM 869 N N . THR A 1 109 ? 11.797 4.838 -18.321 1.00 94.44 109 THR A N 1
ATOM 870 C CA . THR A 1 109 ? 11.879 3.889 -17.196 1.00 94.44 109 THR A CA 1
ATOM 871 C C . THR A 1 109 ? 10.552 3.783 -16.450 1.00 94.44 109 THR A C 1
ATOM 873 O O . THR A 1 109 ? 10.040 2.682 -16.256 1.00 94.44 109 THR A O 1
ATOM 876 N N . TYR A 1 110 ? 9.942 4.916 -16.091 1.00 94.06 110 TYR A N 1
ATOM 877 C CA . TYR A 1 110 ? 8.626 4.940 -15.448 1.00 94.06 110 TYR A CA 1
ATOM 878 C C . TYR A 1 110 ? 7.529 4.396 -16.361 1.00 94.06 110 TYR A C 1
ATOM 880 O O . TYR A 1 110 ? 6.676 3.645 -15.895 1.00 94.06 110 TYR A O 1
ATOM 888 N N . GLU A 1 111 ? 7.550 4.739 -17.652 1.00 94.50 111 GLU A N 1
ATOM 889 C CA . GLU A 1 111 ? 6.608 4.189 -18.633 1.00 94.50 111 GLU A CA 1
ATOM 890 C C . GLU A 1 111 ? 6.707 2.657 -18.689 1.00 94.50 111 GLU A C 1
ATOM 892 O O . GLU A 1 111 ? 5.685 1.975 -18.633 1.00 94.50 111 GLU A O 1
ATOM 897 N N . CYS A 1 112 ? 7.928 2.119 -18.721 1.00 95.44 112 CYS A N 1
ATOM 898 C CA . CYS A 1 112 ? 8.195 0.684 -18.716 1.00 95.44 112 CYS A CA 1
ATOM 899 C C . CYS A 1 112 ? 7.703 -0.006 -17.436 1.00 95.44 112 CYS A C 1
ATOM 901 O O . CYS A 1 112 ? 6.987 -1.005 -17.507 1.00 95.44 112 CYS A O 1
ATOM 903 N N . ILE A 1 113 ? 8.080 0.526 -16.272 1.00 95.62 113 ILE A N 1
ATOM 904 C CA . ILE A 1 113 ? 7.713 -0.026 -14.964 1.00 95.62 113 ILE A CA 1
ATOM 905 C C . ILE A 1 113 ? 6.192 -0.024 -14.809 1.00 95.62 113 ILE A C 1
ATOM 907 O O . ILE A 1 113 ? 5.595 -1.066 -14.523 1.00 95.62 113 ILE A O 1
ATOM 911 N N . LEU A 1 114 ? 5.553 1.127 -15.050 1.00 95.69 114 LEU A N 1
ATOM 912 C CA . LEU A 1 114 ? 4.114 1.281 -14.878 1.00 95.69 114 LEU A CA 1
ATOM 913 C C . LEU A 1 114 ? 3.324 0.374 -15.809 1.00 95.69 114 LEU A C 1
ATOM 915 O O . LEU A 1 114 ? 2.298 -0.113 -15.361 1.00 95.69 114 LEU A O 1
ATOM 919 N N . ASP A 1 115 ? 3.791 0.066 -17.024 1.00 93.06 115 ASP A N 1
ATOM 920 C CA . ASP A 1 115 ? 3.114 -0.871 -17.944 1.00 93.06 115 ASP A CA 1
ATOM 921 C C . ASP A 1 115 ? 2.906 -2.270 -17.330 1.00 93.06 115 ASP A C 1
ATOM 923 O O . ASP A 1 115 ? 2.034 -3.013 -17.776 1.00 93.06 115 ASP A O 1
ATOM 927 N N . VAL A 1 116 ? 3.673 -2.619 -16.291 1.00 93.12 116 VAL A N 1
ATOM 928 C CA . VAL A 1 116 ? 3.605 -3.910 -15.598 1.00 93.12 116 VAL A CA 1
ATOM 929 C C . VAL A 1 116 ? 2.960 -3.776 -14.214 1.00 93.12 116 VAL A C 1
ATOM 931 O O . VAL A 1 116 ? 1.992 -4.471 -13.903 1.00 93.12 116 VAL A O 1
ATOM 934 N N . ILE A 1 117 ? 3.467 -2.878 -13.367 1.00 94.88 117 ILE A N 1
ATOM 935 C CA . ILE A 1 117 ? 3.158 -2.924 -11.928 1.00 94.88 117 ILE A CA 1
ATOM 936 C C . ILE A 1 117 ? 1.772 -2.387 -11.559 1.00 94.88 117 ILE A C 1
ATOM 938 O O . ILE A 1 117 ? 1.213 -2.806 -10.547 1.00 94.88 117 ILE A O 1
ATOM 942 N N . HIS A 1 118 ? 1.186 -1.480 -12.355 1.00 95.69 118 HIS A N 1
ATOM 943 C CA . HIS A 1 118 ? -0.067 -0.817 -11.964 1.00 95.69 118 HIS A CA 1
ATOM 944 C C . HIS A 1 118 ? -1.224 -1.813 -11.812 1.00 95.69 118 HIS A C 1
ATOM 946 O O . HIS A 1 118 ? -2.036 -1.673 -10.902 1.00 95.69 118 HIS A O 1
ATOM 952 N N . GLN A 1 119 ? -1.256 -2.851 -12.655 1.00 94.31 119 GLN A N 1
ATOM 953 C CA . GLN A 1 119 ? -2.246 -3.925 -12.581 1.00 94.31 119 GLN A CA 1
ATOM 954 C C . GLN A 1 119 ? -2.103 -4.738 -11.291 1.00 94.31 119 GLN A C 1
ATOM 956 O O . GLN A 1 119 ? -3.103 -5.096 -10.682 1.00 94.31 119 GLN A O 1
ATOM 961 N N . LYS A 1 120 ? -0.871 -4.977 -10.825 1.00 95.12 120 LYS A N 1
ATOM 962 C CA . LYS A 1 120 ? -0.629 -5.666 -9.549 1.00 95.12 120 LYS A CA 1
ATOM 963 C C . LYS A 1 120 ? -0.988 -4.819 -8.336 1.00 95.12 120 LYS A C 1
ATOM 965 O O . LYS A 1 120 ? -1.493 -5.358 -7.358 1.00 95.12 120 LYS A O 1
ATOM 970 N N . ILE A 1 121 ? -0.794 -3.503 -8.402 1.00 96.88 121 ILE A N 1
ATOM 971 C CA . ILE A 1 121 ? -1.200 -2.603 -7.314 1.00 96.88 121 ILE A CA 1
ATOM 972 C C . ILE A 1 121 ? -2.725 -2.631 -7.118 1.00 96.88 121 ILE A C 1
ATOM 974 O O . ILE A 1 121 ? -3.190 -2.649 -5.980 1.00 96.88 121 ILE A O 1
ATOM 978 N N . ILE A 1 122 ? -3.507 -2.688 -8.200 1.00 95.38 122 ILE A N 1
ATOM 979 C CA . ILE A 1 122 ? -4.980 -2.716 -8.117 1.00 95.38 122 ILE A CA 1
ATOM 980 C C . ILE A 1 122 ? -5.577 -4.126 -7.967 1.00 95.38 122 ILE A C 1
ATOM 982 O O . ILE A 1 122 ? -6.760 -4.250 -7.662 1.00 95.38 122 ILE A O 1
ATOM 986 N N . ASP A 1 123 ? -4.792 -5.187 -8.168 1.00 93.62 123 ASP A N 1
ATOM 987 C CA . ASP A 1 123 ? -5.243 -6.577 -8.027 1.00 93.62 123 ASP A CA 1
ATOM 988 C C . ASP A 1 123 ? -5.546 -6.897 -6.559 1.00 93.62 123 ASP A C 1
ATOM 990 O O . ASP A 1 123 ? -4.641 -6.958 -5.729 1.00 93.62 123 ASP A O 1
ATOM 994 N N . ILE A 1 124 ? -6.818 -7.118 -6.224 1.00 88.19 124 ILE A N 1
ATOM 995 C CA . ILE A 1 124 ? -7.270 -7.409 -4.854 1.00 88.19 124 ILE A CA 1
ATOM 996 C C . ILE A 1 124 ? -6.605 -8.645 -4.235 1.00 88.19 124 ILE A C 1
ATOM 998 O O . ILE A 1 124 ? -6.453 -8.689 -3.021 1.00 88.19 124 ILE A O 1
ATOM 1002 N N . ASN A 1 125 ? -6.163 -9.607 -5.051 1.00 89.31 125 ASN A N 1
ATOM 1003 C CA . ASN A 1 125 ? -5.544 -10.846 -4.575 1.00 89.31 125 ASN A CA 1
ATOM 1004 C C . ASN A 1 125 ? -4.026 -10.719 -4.419 1.00 89.31 125 ASN A C 1
ATOM 1006 O O . ASN A 1 125 ? -3.362 -11.648 -3.959 1.00 89.31 125 ASN A O 1
ATOM 1010 N N . PHE A 1 126 ? -3.451 -9.594 -4.841 1.00 93.56 126 PHE A N 1
ATOM 1011 C CA . PHE A 1 126 ? -2.027 -9.361 -4.712 1.00 93.56 126 PHE A CA 1
ATOM 1012 C C . PHE A 1 126 ? -1.692 -8.846 -3.312 1.00 93.56 126 PHE A C 1
ATOM 1014 O O . PHE A 1 126 ? -2.365 -7.953 -2.788 1.00 93.56 126 PHE A O 1
ATOM 1021 N N . SER A 1 127 ? -0.634 -9.409 -2.722 1.00 93.69 127 SER A N 1
ATOM 1022 C CA . SER A 1 127 ? -0.205 -9.121 -1.351 1.00 93.69 127 SER A CA 1
ATOM 1023 C C . SER A 1 127 ? -0.071 -7.620 -1.109 1.00 93.69 127 SER A C 1
ATOM 1025 O O . SER A 1 127 ? 0.691 -6.934 -1.797 1.00 93.69 127 SER A O 1
ATOM 1027 N N . VAL A 1 128 ? -0.793 -7.109 -0.109 1.00 94.25 128 VAL A N 1
ATOM 1028 C CA . VAL A 1 128 ? -0.796 -5.676 0.199 1.00 94.25 128 VAL A CA 1
ATOM 1029 C C . VAL A 1 128 ? 0.590 -5.169 0.592 1.00 94.25 128 VAL A C 1
ATOM 1031 O O . VAL A 1 128 ? 0.951 -4.054 0.240 1.00 94.25 128 VAL A O 1
ATOM 1034 N N . TYR A 1 129 ? 1.413 -6.011 1.220 1.00 94.56 129 TYR A N 1
ATOM 1035 C CA . TYR A 1 129 ? 2.785 -5.666 1.595 1.00 94.56 129 TYR A CA 1
ATOM 1036 C C . TYR A 1 129 ? 3.685 -5.478 0.380 1.00 94.56 129 TYR A C 1
ATOM 1038 O O . TYR A 1 129 ? 4.548 -4.606 0.369 1.00 94.56 129 TYR A O 1
ATOM 1046 N N . ILE A 1 130 ? 3.463 -6.271 -0.670 1.00 97.00 130 ILE A N 1
ATOM 1047 C CA . ILE A 1 130 ? 4.189 -6.116 -1.930 1.00 97.00 130 ILE A CA 1
ATOM 1048 C C . ILE A 1 130 ? 3.714 -4.850 -2.646 1.00 97.00 130 ILE A C 1
ATOM 1050 O O . ILE A 1 130 ? 4.542 -4.099 -3.153 1.00 97.00 130 ILE A O 1
ATOM 1054 N N . LYS A 1 131 ? 2.406 -4.547 -2.627 1.00 97.75 131 LYS A N 1
ATOM 1055 C CA . LYS A 1 131 ? 1.881 -3.261 -3.129 1.00 97.75 131 LYS A CA 1
ATOM 1056 C C . LYS A 1 131 ? 2.511 -2.078 -2.398 1.00 97.75 131 LYS A C 1
ATOM 1058 O O . LYS A 1 131 ? 2.954 -1.137 -3.052 1.00 97.75 131 LYS A O 1
ATOM 1063 N N . HIS A 1 132 ? 2.571 -2.147 -1.068 1.00 97.31 132 HIS A N 1
ATOM 1064 C CA . HIS A 1 132 ? 3.194 -1.137 -0.223 1.00 97.31 132 HIS A CA 1
ATOM 1065 C C . HIS A 1 132 ? 4.663 -0.946 -0.591 1.00 97.31 132 HIS A C 1
ATOM 1067 O O . HIS A 1 132 ? 5.069 0.175 -0.867 1.00 97.31 132 HIS A O 1
ATOM 1073 N N . ALA A 1 133 ? 5.438 -2.032 -0.668 1.00 97.69 133 ALA A N 1
ATOM 1074 C CA . ALA A 1 133 ? 6.852 -1.971 -1.021 1.00 97.69 133 ALA A CA 1
ATOM 1075 C C . ALA A 1 133 ? 7.068 -1.338 -2.402 1.00 97.69 133 ALA A C 1
ATOM 1077 O O . ALA A 1 133 ? 7.927 -0.477 -2.549 1.00 97.69 133 ALA A O 1
ATOM 1078 N N . ILE A 1 134 ? 6.246 -1.695 -3.399 1.00 97.75 134 ILE A N 1
ATOM 1079 C CA . ILE A 1 134 ? 6.320 -1.095 -4.738 1.00 97.75 134 ILE A CA 1
ATOM 1080 C C . ILE A 1 134 ? 6.070 0.414 -4.650 1.00 97.75 134 ILE A C 1
ATOM 1082 O O . ILE A 1 134 ? 6.853 1.194 -5.182 1.00 97.75 134 ILE A O 1
ATOM 1086 N N . LEU A 1 135 ? 4.986 0.832 -3.993 1.00 97.75 135 LEU A N 1
ATOM 1087 C CA . LEU A 1 135 ? 4.614 2.244 -3.897 1.00 97.75 135 LEU A CA 1
ATOM 1088 C C . LEU A 1 135 ? 5.637 3.058 -3.093 1.00 97.75 135 LEU A C 1
ATOM 1090 O O . LEU A 1 135 ? 6.025 4.126 -3.552 1.00 97.75 135 LEU A O 1
ATOM 1094 N N . SER A 1 136 ? 6.119 2.532 -1.965 1.00 95.88 136 SER A N 1
ATOM 1095 C CA . SER A 1 136 ? 7.163 3.162 -1.148 1.00 95.88 136 SER A CA 1
ATOM 1096 C C . SER A 1 136 ? 8.457 3.324 -1.940 1.00 95.88 136 SER A C 1
ATOM 1098 O O . SER A 1 136 ? 9.002 4.420 -2.011 1.00 95.88 136 SER A O 1
ATOM 1100 N N . SER A 1 137 ? 8.913 2.271 -2.630 1.00 96.31 137 SER A N 1
ATOM 1101 C CA . SER A 1 137 ? 10.121 2.364 -3.454 1.00 96.31 137 SER A CA 1
ATOM 1102 C C . SER A 1 137 ? 9.959 3.332 -4.624 1.00 96.31 137 SER A C 1
ATOM 1104 O O . SER A 1 137 ? 10.899 4.044 -4.961 1.00 96.31 137 SER A O 1
ATOM 1106 N N . LEU A 1 138 ? 8.775 3.411 -5.241 1.00 95.44 138 LEU A N 1
ATOM 1107 C CA . LEU A 1 138 ? 8.507 4.459 -6.224 1.00 95.44 138 LEU A CA 1
ATOM 1108 C C . LEU A 1 138 ? 8.576 5.839 -5.573 1.00 95.44 138 LEU A C 1
ATOM 1110 O O . LEU A 1 138 ? 9.247 6.703 -6.122 1.00 95.44 138 LEU A O 1
ATOM 1114 N N . ASN A 1 139 ? 7.944 6.045 -4.416 1.00 94.19 139 ASN A N 1
ATOM 1115 C CA . ASN A 1 139 ? 7.972 7.327 -3.713 1.00 94.19 139 ASN A CA 1
ATOM 1116 C C . ASN A 1 139 ? 9.402 7.795 -3.422 1.00 94.19 139 ASN A C 1
ATOM 1118 O O . ASN A 1 139 ? 9.732 8.947 -3.702 1.00 94.19 139 ASN A O 1
ATOM 1122 N N . GLU A 1 140 ? 10.281 6.887 -3.012 1.00 91.56 140 GLU A N 1
ATOM 1123 C CA . GLU A 1 140 ? 11.706 7.175 -2.821 1.00 91.56 140 GLU A CA 1
ATOM 1124 C C . GLU A 1 140 ? 12.419 7.550 -4.133 1.00 91.56 140 GLU A C 1
ATOM 1126 O O . GLU A 1 140 ? 13.187 8.510 -4.176 1.00 91.56 140 GLU A O 1
ATOM 1131 N N . ILE A 1 141 ? 12.103 6.878 -5.246 1.00 88.12 141 ILE A N 1
ATOM 1132 C CA . ILE A 1 141 ? 12.638 7.229 -6.575 1.00 88.12 141 ILE A CA 1
ATOM 1133 C C . ILE A 1 141 ? 12.049 8.566 -7.093 1.00 88.12 141 ILE A C 1
ATOM 1135 O O . ILE A 1 141 ? 12.650 9.224 -7.946 1.00 88.12 141 ILE A O 1
ATOM 1139 N N . THR A 1 142 ? 10.860 8.989 -6.637 1.00 65.94 142 THR A N 1
ATOM 1140 C CA . THR A 1 142 ? 10.030 10.045 -7.269 1.00 65.94 142 THR A CA 1
ATOM 1141 C C . THR A 1 142 ? 10.463 11.513 -7.057 1.00 65.94 142 THR A C 1
ATOM 1143 O O . THR A 1 142 ? 9.622 12.420 -7.075 1.00 65.94 142 THR A O 1
ATOM 1146 N N . VAL A 1 143 ? 11.757 11.845 -7.032 1.00 74.75 143 VAL A N 1
ATOM 1147 C CA . VAL A 1 143 ? 12.187 13.256 -7.191 1.00 74.75 143 VAL A CA 1
ATOM 1148 C C . VAL A 1 143 ? 12.070 13.684 -8.667 1.00 74.75 143 VAL A C 1
ATOM 1150 O O . VAL A 1 143 ? 13.045 13.895 -9.383 1.00 74.75 143 VAL A O 1
ATOM 1153 N N . ILE A 1 144 ? 10.831 13.782 -9.160 1.00 86.44 144 ILE A N 1
ATOM 1154 C CA . ILE A 1 144 ? 10.509 14.097 -10.556 1.00 86.44 144 ILE A CA 1
ATOM 1155 C C . ILE A 1 144 ? 10.363 15.613 -10.713 1.00 86.44 144 ILE A C 1
ATOM 1157 O O . ILE A 1 144 ? 9.531 16.246 -10.057 1.00 86.44 144 ILE A O 1
ATOM 1161 N N . SER A 1 145 ? 11.121 16.215 -11.631 1.00 90.75 145 SER A N 1
ATOM 1162 C CA . SER A 1 145 ? 10.972 17.639 -11.956 1.00 90.75 145 SER A CA 1
ATOM 1163 C C . SER A 1 145 ? 9.596 17.940 -12.565 1.00 90.75 145 SER A C 1
ATOM 1165 O O . SER A 1 145 ? 8.999 17.100 -13.241 1.00 90.75 145 SER A O 1
ATOM 1167 N N . SER A 1 146 ? 9.089 19.165 -12.391 1.00 92.06 146 SER A N 1
ATOM 1168 C CA . SER A 1 146 ? 7.792 19.581 -12.956 1.00 92.06 146 SER A CA 1
ATOM 1169 C C . SER A 1 146 ? 7.675 19.301 -14.461 1.00 92.06 146 SER A C 1
ATOM 1171 O O . SER A 1 146 ? 6.616 18.881 -14.922 1.00 92.06 146 SER A O 1
ATOM 1173 N N . THR A 1 147 ? 8.766 19.471 -15.215 1.00 94.00 147 THR A N 1
ATOM 1174 C CA . THR A 1 147 ? 8.824 19.176 -16.654 1.00 94.00 147 THR A CA 1
ATOM 1175 C C . THR A 1 147 ? 8.614 17.689 -16.935 1.00 94.00 147 THR A C 1
ATOM 1177 O O . THR A 1 147 ? 7.767 17.337 -17.754 1.00 94.00 147 THR A O 1
ATOM 1180 N N . LYS A 1 148 ? 9.317 16.807 -16.214 1.00 94.00 148 LYS A N 1
ATOM 1181 C CA . LYS A 1 148 ? 9.199 15.353 -16.394 1.00 94.00 148 LYS A CA 1
ATOM 1182 C C . LYS A 1 148 ? 7.835 14.825 -15.926 1.00 94.00 148 LYS A C 1
ATOM 1184 O O . LYS A 1 148 ? 7.297 13.924 -16.562 1.00 94.00 148 LYS A O 1
ATOM 1189 N N . LYS A 1 149 ? 7.208 15.435 -14.905 1.00 95.19 149 LYS A N 1
ATOM 1190 C CA . LYS A 1 149 ? 5.809 15.130 -14.520 1.00 95.19 149 LYS A CA 1
ATOM 1191 C C . LYS A 1 149 ? 4.841 15.414 -15.664 1.00 95.19 149 LYS A C 1
ATOM 1193 O O . LYS A 1 149 ? 3.960 14.608 -15.941 1.00 95.19 149 LYS A O 1
ATOM 1198 N N . VAL A 1 150 ? 4.989 16.564 -16.329 1.00 96.75 150 VAL A N 1
ATOM 1199 C CA . VAL A 1 150 ? 4.154 16.915 -17.489 1.00 96.75 150 VAL A CA 1
ATOM 1200 C C . VAL A 1 150 ? 4.391 15.932 -18.632 1.00 96.75 150 VAL A C 1
ATOM 1202 O O . VAL A 1 150 ? 3.422 15.457 -19.215 1.00 96.75 150 VAL A O 1
ATOM 1205 N N . GLU A 1 151 ? 5.648 15.589 -18.915 1.00 96.25 151 GLU A N 1
ATOM 1206 C CA . GLU A 1 151 ? 5.997 14.615 -19.951 1.00 96.25 151 GLU A CA 1
ATOM 1207 C C . GLU A 1 151 ? 5.348 13.246 -19.693 1.00 96.25 151 GLU A C 1
ATOM 1209 O O . GLU A 1 151 ? 4.649 12.733 -20.566 1.00 96.25 151 GLU A O 1
ATOM 1214 N N . LEU A 1 152 ? 5.490 12.701 -18.477 1.00 95.44 152 LEU A N 1
ATOM 1215 C CA . LEU A 1 152 ? 4.845 11.454 -18.050 1.00 95.44 152 LEU A CA 1
ATOM 1216 C C . LEU A 1 152 ? 3.321 11.527 -18.167 1.00 95.44 152 LEU A C 1
ATOM 1218 O O . LEU A 1 152 ? 2.697 10.637 -18.739 1.00 95.44 152 LEU A O 1
ATOM 1222 N N . PHE A 1 153 ? 2.714 12.604 -17.670 1.00 96.06 153 PHE A N 1
ATOM 1223 C CA . PHE A 1 153 ? 1.261 12.776 -17.670 1.00 96.06 153 PHE A CA 1
ATOM 1224 C C . PHE A 1 153 ? 0.659 12.842 -19.083 1.00 96.06 153 PHE A C 1
ATOM 1226 O O . PHE A 1 153 ? -0.512 12.518 -19.266 1.00 96.06 153 PHE A O 1
ATOM 1233 N N . LEU A 1 154 ? 1.436 13.256 -20.089 1.00 96.44 154 LEU A N 1
ATOM 1234 C CA . LEU A 1 154 ? 1.002 13.303 -21.489 1.00 96.44 154 LEU A CA 1
ATOM 1235 C C . LEU A 1 154 ? 1.114 11.949 -22.210 1.00 96.44 154 LEU A C 1
ATOM 1237 O O . LEU A 1 154 ? 0.549 11.796 -23.294 1.00 96.44 154 LEU A O 1
ATOM 1241 N N . LYS A 1 155 ? 1.811 10.959 -21.638 1.00 96.81 155 LYS A N 1
ATOM 1242 C CA . LYS A 1 155 ? 1.917 9.613 -22.215 1.00 96.81 155 LYS A CA 1
ATOM 1243 C C . LYS A 1 155 ? 0.607 8.846 -21.979 1.00 96.81 155 LYS A C 1
ATOM 1245 O O . LYS A 1 155 ? 0.254 8.614 -20.823 1.00 96.81 155 LYS A O 1
ATOM 1250 N N . PRO A 1 156 ? -0.101 8.376 -23.027 1.00 96.25 156 PRO A N 1
ATOM 1251 C CA . PRO A 1 156 ? -1.421 7.758 -22.865 1.00 96.25 156 PRO A CA 1
ATOM 1252 C C . PRO A 1 156 ? -1.447 6.550 -21.920 1.00 96.25 156 PRO A C 1
ATOM 1254 O O . PRO A 1 156 ? -2.364 6.428 -21.111 1.00 96.25 156 PRO A O 1
ATOM 1257 N N . LYS A 1 157 ? -0.431 5.679 -21.987 1.00 95.19 157 LYS A N 1
ATOM 1258 C CA . LYS A 1 157 ? -0.325 4.496 -21.118 1.00 95.19 157 LYS A CA 1
ATOM 1259 C C . LYS A 1 157 ? -0.110 4.865 -19.652 1.00 95.19 157 LYS A C 1
ATOM 1261 O O . LYS A 1 157 ? -0.760 4.306 -18.776 1.00 95.19 157 LYS A O 1
ATOM 1266 N N . VAL A 1 158 ? 0.767 5.834 -19.400 1.00 96.69 158 VAL A N 1
ATOM 1267 C CA . VAL A 1 158 ? 1.064 6.326 -18.050 1.00 96.69 158 VAL A CA 1
ATOM 1268 C C . VAL A 1 158 ? -0.157 7.024 -17.459 1.00 96.69 158 VAL A C 1
ATOM 1270 O O . VAL A 1 158 ? -0.550 6.724 -16.336 1.00 96.69 158 VAL A O 1
ATOM 1273 N N . PHE A 1 159 ? -0.814 7.889 -18.236 1.00 97.31 159 PHE A N 1
ATOM 1274 C CA . PHE A 1 159 ? -2.059 8.526 -17.820 1.00 97.31 159 PHE A CA 1
ATOM 1275 C C . PHE A 1 159 ? -3.129 7.484 -17.472 1.00 97.31 159 PHE A C 1
ATOM 1277 O O . PHE A 1 159 ? -3.714 7.557 -16.395 1.00 97.31 159 PHE A O 1
ATOM 1284 N N . ALA A 1 160 ? -3.335 6.472 -18.323 1.00 97.31 160 ALA A N 1
ATOM 1285 C CA . ALA A 1 160 ? -4.270 5.382 -18.046 1.00 97.31 160 ALA A CA 1
ATOM 1286 C C . ALA A 1 160 ? -3.927 4.642 -16.739 1.00 97.31 160 ALA A C 1
ATOM 1288 O O . ALA A 1 160 ? -4.813 4.441 -15.905 1.00 97.31 160 ALA A O 1
ATOM 1289 N N . ALA A 1 161 ? -2.650 4.320 -16.507 1.00 98.06 161 ALA A N 1
ATOM 1290 C CA . ALA A 1 161 ? -2.199 3.711 -15.257 1.00 98.06 161 ALA A CA 1
ATOM 1291 C C . ALA A 1 161 ? -2.513 4.598 -14.039 1.00 98.06 161 ALA A C 1
ATOM 1293 O O . ALA A 1 161 ? -3.082 4.109 -13.065 1.00 98.06 161 ALA A O 1
ATOM 1294 N N . TYR A 1 162 ? -2.239 5.907 -14.103 1.00 97.94 162 TYR A N 1
ATOM 1295 C CA . TYR A 1 162 ? -2.589 6.841 -13.025 1.00 97.94 162 TYR A CA 1
ATOM 1296 C C . TYR A 1 162 ? -4.091 6.875 -12.760 1.00 97.94 162 TYR A C 1
ATOM 1298 O O . TYR A 1 162 ? -4.497 6.851 -11.601 1.00 97.94 162 TYR A O 1
ATOM 1306 N N . THR A 1 163 ? -4.924 6.903 -13.807 1.00 98.12 163 THR A N 1
ATOM 1307 C CA . THR A 1 163 ? -6.383 6.897 -13.626 1.00 98.12 163 THR A CA 1
ATOM 1308 C C . THR A 1 163 ? -6.871 5.621 -12.943 1.00 98.12 163 THR A C 1
ATOM 1310 O O . THR A 1 163 ? -7.673 5.706 -12.018 1.00 98.12 163 THR A O 1
ATOM 1313 N N . LEU A 1 164 ? -6.342 4.453 -13.328 1.00 98.06 164 LEU A N 1
ATOM 1314 C CA . LEU A 1 164 ? -6.694 3.175 -12.710 1.00 98.06 164 LEU A CA 1
ATOM 1315 C C . LEU A 1 164 ? -6.275 3.122 -11.242 1.00 98.06 164 LEU A C 1
ATOM 1317 O O . LEU A 1 164 ? -7.075 2.722 -10.400 1.00 98.06 164 LEU A O 1
ATOM 1321 N N . LEU A 1 165 ? -5.053 3.556 -10.932 1.00 98.38 165 LEU A N 1
ATOM 1322 C CA . LEU A 1 165 ? -4.563 3.632 -9.558 1.00 98.38 165 LEU A CA 1
ATOM 1323 C C . LEU A 1 165 ? -5.446 4.560 -8.713 1.00 98.38 165 LEU A C 1
ATOM 1325 O O . LEU A 1 165 ? -5.945 4.156 -7.667 1.00 98.38 165 LEU A O 1
ATOM 1329 N N . ALA A 1 166 ? -5.716 5.773 -9.197 1.00 98.19 166 ALA A N 1
ATOM 1330 C CA . ALA A 1 166 ? -6.526 6.761 -8.491 1.00 98.19 166 ALA A CA 1
ATOM 1331 C C . ALA A 1 166 ? -7.957 6.275 -8.220 1.00 98.19 166 ALA A C 1
ATOM 1333 O O . ALA A 1 166 ? -8.444 6.389 -7.095 1.00 98.19 166 ALA A O 1
ATOM 1334 N N . SER A 1 167 ? -8.608 5.670 -9.216 1.00 97.00 167 SER A N 1
ATOM 1335 C CA . SER A 1 167 ? -9.966 5.136 -9.065 1.00 97.00 167 SER A CA 1
ATOM 1336 C C . SER A 1 167 ? -10.045 3.913 -8.149 1.00 97.00 167 SER A C 1
ATOM 1338 O O . SER A 1 167 ? -11.116 3.629 -7.616 1.00 97.00 167 SER A O 1
ATOM 1340 N N . ASN A 1 168 ? -8.927 3.219 -7.916 1.00 96.56 168 ASN A N 1
ATOM 1341 C CA . ASN A 1 168 ? -8.840 2.082 -6.998 1.00 96.56 168 ASN A CA 1
ATOM 1342 C C . ASN A 1 168 ? -8.208 2.433 -5.644 1.00 96.56 168 ASN A C 1
ATOM 1344 O O . ASN A 1 168 ? -8.047 1.537 -4.820 1.00 96.56 168 ASN A O 1
ATOM 1348 N N . LEU A 1 169 ? -7.908 3.711 -5.368 1.00 97.25 169 LEU A N 1
ATOM 1349 C CA . LEU A 1 169 ? -7.271 4.134 -4.117 1.00 97.25 169 LEU A CA 1
ATOM 1350 C C . LEU A 1 169 ? -7.996 3.567 -2.888 1.00 97.25 169 LEU A C 1
ATOM 1352 O O . LEU A 1 169 ? -7.378 2.909 -2.060 1.00 97.25 169 LEU A O 1
ATOM 1356 N N . ARG A 1 170 ? -9.325 3.713 -2.804 1.00 95.19 170 ARG A N 1
ATOM 1357 C CA . ARG A 1 170 ? -10.103 3.156 -1.682 1.00 95.19 170 ARG A CA 1
ATOM 1358 C C . ARG A 1 170 ? -10.077 1.622 -1.646 1.00 95.19 170 ARG A C 1
ATOM 1360 O O . ARG A 1 170 ? -9.995 1.038 -0.572 1.00 95.19 170 ARG A O 1
ATOM 1367 N N . ALA A 1 171 ? -10.109 0.969 -2.806 1.00 93.38 171 ALA A N 1
ATOM 1368 C CA . ALA A 1 171 ? -10.199 -0.486 -2.918 1.00 93.38 171 ALA A CA 1
ATOM 1369 C C . ALA A 1 171 ? -8.940 -1.229 -2.431 1.00 93.38 171 ALA A C 1
ATOM 1371 O O . ALA A 1 171 ? -9.026 -2.423 -2.168 1.00 93.38 171 ALA A O 1
ATOM 1372 N N . ILE A 1 172 ? -7.807 -0.536 -2.245 1.00 95.25 172 ILE A N 1
ATOM 1373 C CA . ILE A 1 172 ? -6.587 -1.114 -1.651 1.00 95.25 172 ILE A CA 1
ATOM 1374 C C . ILE A 1 172 ? -6.865 -1.753 -0.281 1.00 95.25 172 ILE A C 1
ATOM 1376 O O . ILE A 1 172 ? -6.292 -2.794 0.023 1.00 95.25 172 ILE A O 1
ATOM 1380 N N . GLY A 1 173 ? -7.747 -1.148 0.523 1.00 94.25 173 GLY A N 1
ATOM 1381 C CA . GLY A 1 173 ? -8.209 -1.721 1.792 1.00 94.25 173 GLY A CA 1
ATOM 1382 C C . GLY A 1 173 ? -7.178 -1.807 2.913 1.00 94.25 173 GLY A C 1
ATOM 1383 O O . GLY A 1 173 ? -7.401 -2.532 3.877 1.00 94.25 173 GLY A O 1
ATOM 1384 N N . ASP A 1 174 ? -6.085 -1.059 2.788 1.00 96.06 174 ASP A N 1
ATOM 1385 C CA . ASP A 1 174 ? -5.047 -0.906 3.800 1.00 96.06 174 ASP A CA 1
ATOM 1386 C C . ASP A 1 174 ? -4.616 0.557 3.881 1.00 96.06 174 ASP A C 1
ATOM 1388 O O . ASP A 1 174 ? -4.224 1.141 2.868 1.00 96.06 174 ASP A O 1
ATOM 1392 N N . TYR A 1 175 ? -4.710 1.156 5.065 1.00 96.75 175 TYR A N 1
ATOM 1393 C CA . TYR A 1 175 ? -4.483 2.584 5.262 1.00 96.75 175 TYR A CA 1
ATOM 1394 C C . TYR A 1 175 ? -3.054 3.016 4.884 1.00 96.75 175 TYR A C 1
ATOM 1396 O O . TYR A 1 175 ? -2.867 4.027 4.199 1.00 96.75 175 TYR A O 1
ATOM 1404 N N . ASP A 1 176 ? -2.040 2.249 5.288 1.00 94.88 176 ASP A N 1
ATOM 1405 C CA . ASP A 1 176 ? -0.638 2.599 5.032 1.00 94.88 176 ASP A CA 1
ATOM 1406 C C . ASP A 1 176 ? -0.342 2.544 3.530 1.00 94.88 176 ASP A C 1
ATOM 1408 O O . ASP A 1 176 ? 0.252 3.455 2.956 1.00 94.88 176 ASP A O 1
ATOM 1412 N N . THR A 1 177 ? -0.840 1.511 2.853 1.00 97.38 177 THR A N 1
ATOM 1413 C CA . THR A 1 177 ? -0.694 1.353 1.400 1.00 97.38 177 THR A CA 1
ATOM 1414 C C . THR A 1 177 ? -1.497 2.401 0.621 1.00 97.38 177 THR A C 1
ATOM 1416 O O . THR A 1 177 ? -1.025 2.914 -0.395 1.00 97.38 177 THR A O 1
ATOM 1419 N N . GLN A 1 178 ? -2.684 2.785 1.102 1.00 98.06 178 GLN A N 1
ATOM 1420 C CA . GLN A 1 178 ? -3.437 3.924 0.563 1.00 98.06 178 GLN A CA 1
ATOM 1421 C C . GLN A 1 178 ? -2.654 5.233 0.689 1.00 98.06 178 GLN A C 1
ATOM 1423 O O . GLN A 1 178 ? -2.653 6.037 -0.243 1.00 98.06 178 GLN A O 1
ATOM 1428 N N . THR A 1 179 ? -1.970 5.439 1.816 1.00 96.56 179 THR A N 1
ATOM 1429 C CA . THR A 1 179 ? -1.122 6.614 2.049 1.00 96.56 179 THR A CA 1
ATOM 1430 C C . THR A 1 179 ? 0.035 6.656 1.053 1.00 96.56 179 THR A C 1
ATOM 1432 O O . THR A 1 179 ? 0.232 7.685 0.408 1.00 96.56 179 THR A O 1
ATOM 1435 N N . GLN A 1 180 ? 0.712 5.526 0.828 1.00 97.19 180 GLN A N 1
ATOM 1436 C CA . GLN A 1 180 ? 1.778 5.424 -0.175 1.00 97.19 180 GLN A CA 1
ATOM 1437 C C . GLN A 1 180 ? 1.273 5.703 -1.598 1.00 97.19 180 GLN A C 1
ATOM 1439 O O . GLN A 1 180 ? 1.927 6.409 -2.367 1.00 97.19 180 GLN A O 1
ATOM 1444 N N . LEU A 1 181 ? 0.079 5.217 -1.965 1.00 98.31 181 LEU A N 1
ATOM 1445 C CA . LEU A 1 181 ? -0.496 5.535 -3.274 1.00 98.31 181 LEU A CA 1
ATOM 1446 C C . LEU A 1 181 ? -0.886 7.017 -3.394 1.00 98.31 181 LEU A C 1
ATOM 1448 O O . LEU A 1 181 ? -0.701 7.624 -4.450 1.00 98.31 181 LEU A O 1
ATOM 1452 N N . LEU A 1 182 ? -1.435 7.608 -2.334 1.00 97.94 182 LEU A N 1
ATOM 1453 C CA . LEU A 1 182 ? -1.770 9.029 -2.302 1.00 97.94 182 LEU A CA 1
ATOM 1454 C C . LEU A 1 182 ? -0.523 9.896 -2.521 1.00 97.94 182 LEU A C 1
ATOM 1456 O O . LEU A 1 182 ? -0.552 10.812 -3.346 1.00 97.94 182 LEU A O 1
ATOM 1460 N N . GLU A 1 183 ? 0.568 9.576 -1.828 1.00 96.19 183 GLU A N 1
ATOM 1461 C CA . GLU A 1 183 ? 1.872 10.219 -1.999 1.00 96.19 183 GLU A CA 1
ATOM 1462 C C . GLU A 1 183 ? 2.385 10.085 -3.436 1.00 96.19 183 GLU A C 1
ATOM 1464 O O . GLU A 1 183 ? 2.687 11.088 -4.088 1.00 96.19 183 GLU A O 1
ATOM 1469 N N . PHE A 1 184 ? 2.345 8.868 -3.982 1.00 96.62 184 PHE A N 1
ATOM 1470 C CA . PHE A 1 184 ? 2.761 8.595 -5.353 1.00 96.62 184 PHE A CA 1
ATOM 1471 C C . PHE A 1 184 ? 2.005 9.468 -6.357 1.00 96.62 184 PHE A C 1
ATOM 1473 O O . PHE A 1 184 ? 2.613 10.132 -7.200 1.00 96.62 184 PHE A O 1
ATOM 1480 N N . LEU A 1 185 ? 0.676 9.546 -6.239 1.00 97.06 185 LEU A N 1
ATOM 1481 C CA . LEU A 1 185 ? -0.155 10.387 -7.103 1.00 97.06 185 LEU A CA 1
ATOM 1482 C C . LEU A 1 185 ? 0.204 11.879 -6.971 1.00 97.06 185 LEU A C 1
ATOM 1484 O O . LEU A 1 185 ? 0.240 12.595 -7.976 1.00 97.06 185 LEU A O 1
ATOM 1488 N N . LEU A 1 186 ? 0.517 12.366 -5.768 1.00 94.38 186 LEU A N 1
ATOM 1489 C CA . LEU A 1 186 ? 0.964 13.750 -5.552 1.00 94.38 186 LEU A CA 1
ATOM 1490 C C . LEU A 1 186 ? 2.324 14.031 -6.203 1.00 94.38 186 LEU A C 1
ATOM 1492 O O . LEU A 1 186 ? 2.532 15.125 -6.758 1.00 94.38 186 LEU A O 1
ATOM 1496 N N . HIS A 1 187 ? 3.227 13.051 -6.171 1.00 92.06 187 HIS A N 1
ATOM 1497 C CA . HIS A 1 187 ? 4.548 13.135 -6.777 1.00 92.06 187 HIS A CA 1
ATOM 1498 C C . HIS A 1 187 ? 4.507 13.088 -8.300 1.00 92.06 187 HIS A C 1
ATOM 1500 O O . HIS A 1 187 ? 5.250 13.843 -8.928 1.00 92.06 187 HIS A O 1
ATOM 1506 N N . VAL A 1 188 ? 3.612 12.313 -8.910 1.00 93.81 188 VAL A N 1
ATOM 1507 C CA . VAL A 1 188 ? 3.600 12.145 -10.373 1.00 93.81 188 VAL A CA 1
ATOM 1508 C C . VAL A 1 188 ? 2.634 13.072 -11.114 1.00 93.81 188 VAL A C 1
ATOM 1510 O O . VAL A 1 188 ? 2.886 13.418 -12.269 1.00 93.81 188 VAL A O 1
ATOM 1513 N N . ILE A 1 189 ? 1.552 13.538 -10.480 1.00 95.81 189 ILE A N 1
ATOM 1514 C CA . ILE A 1 189 ? 0.570 14.407 -11.145 1.00 95.81 189 ILE A CA 1
ATOM 1515 C C . ILE A 1 189 ? 1.050 15.870 -11.128 1.00 95.81 189 ILE A C 1
ATOM 1517 O O . ILE A 1 189 ? 1.270 16.435 -10.047 1.00 95.81 189 ILE A O 1
ATOM 1521 N N . PRO A 1 190 ? 1.139 16.545 -12.295 1.00 95.81 190 PRO A N 1
ATOM 1522 C CA . PRO A 1 190 ? 1.478 17.964 -12.361 1.00 95.81 190 PRO A CA 1
ATOM 1523 C C . PRO A 1 190 ? 0.501 18.823 -11.554 1.00 95.81 190 PRO A C 1
ATOM 1525 O O . PRO A 1 190 ? -0.714 18.672 -11.693 1.00 95.81 190 PRO A O 1
ATOM 1528 N N . SER A 1 191 ? 1.009 19.790 -10.782 1.00 94.19 191 SER A N 1
ATOM 1529 C CA . SER A 1 191 ? 0.197 20.650 -9.903 1.00 94.19 191 SER A CA 1
ATOM 1530 C C . SER A 1 191 ? -1.009 21.278 -10.612 1.00 94.19 191 SER A C 1
ATOM 1532 O O . SER A 1 191 ? -2.117 21.242 -10.086 1.00 94.19 191 SER A O 1
ATOM 1534 N N . ALA A 1 192 ? -0.825 21.761 -11.846 1.00 95.38 192 ALA A N 1
ATOM 1535 C CA . ALA A 1 192 ? -1.881 22.380 -12.654 1.00 95.38 192 ALA A CA 1
ATOM 1536 C C . ALA A 1 192 ? -3.002 21.413 -13.097 1.00 95.38 192 ALA A C 1
ATOM 1538 O O . ALA A 1 192 ? -4.043 21.855 -13.577 1.00 95.38 192 ALA A O 1
ATOM 1539 N N . ARG A 1 193 ? -2.798 20.095 -12.978 1.00 97.06 193 ARG A N 1
ATOM 1540 C CA . ARG A 1 193 ? -3.756 19.054 -13.387 1.00 97.06 193 ARG A CA 1
ATOM 1541 C C . ARG A 1 193 ? -4.440 18.356 -12.215 1.00 97.06 193 ARG A C 1
ATOM 1543 O O . ARG A 1 193 ? -5.459 17.710 -12.439 1.00 97.06 193 ARG A O 1
ATOM 1550 N N . ARG A 1 194 ? -3.928 18.505 -10.987 1.00 96.31 194 ARG A N 1
ATOM 1551 C CA . ARG A 1 194 ? -4.414 17.776 -9.801 1.00 96.31 194 ARG A CA 1
ATOM 1552 C C . ARG A 1 194 ? -5.901 17.960 -9.552 1.00 96.31 194 ARG A C 1
ATOM 1554 O O . ARG A 1 194 ? -6.592 16.965 -9.397 1.00 96.31 194 ARG A O 1
ATOM 1561 N N . ARG A 1 195 ? -6.396 19.203 -9.586 1.00 97.38 195 ARG A N 1
ATOM 1562 C CA . ARG A 1 195 ? -7.819 19.496 -9.360 1.00 97.38 195 ARG A CA 1
ATOM 1563 C C . ARG A 1 195 ? -8.714 18.681 -10.299 1.00 97.38 195 ARG A C 1
ATOM 1565 O O . ARG A 1 195 ? -9.477 17.843 -9.839 1.00 97.38 195 ARG A O 1
ATOM 1572 N N . TYR A 1 196 ? -8.539 18.874 -11.607 1.00 97.50 196 TYR A N 1
ATOM 1573 C CA . TYR A 1 196 ? -9.289 18.150 -12.638 1.00 97.50 196 TYR A CA 1
ATOM 1574 C C . TYR A 1 196 ? -9.165 16.629 -12.484 1.00 97.50 196 TYR A C 1
ATOM 1576 O O . TYR A 1 196 ? -10.146 15.900 -12.603 1.00 97.50 196 TYR A O 1
ATOM 1584 N N . PHE A 1 197 ? -7.949 16.145 -12.227 1.00 98.25 197 PHE A N 1
ATOM 1585 C CA . PHE A 1 197 ? -7.683 14.719 -12.109 1.00 98.25 197 PHE A CA 1
ATOM 1586 C C . PHE A 1 197 ? -8.446 14.097 -10.932 1.00 98.25 197 PHE A C 1
ATOM 1588 O O . PHE A 1 197 ? -9.102 13.072 -11.097 1.00 98.25 197 PHE A O 1
ATOM 1595 N N . VAL A 1 198 ? -8.413 14.738 -9.763 1.00 97.75 198 VAL A N 1
ATOM 1596 C CA . VAL A 1 198 ? -9.116 14.272 -8.560 1.00 97.75 198 VAL A CA 1
ATOM 1597 C C . VAL A 1 198 ? -10.624 14.324 -8.765 1.00 97.75 198 VAL A C 1
ATOM 1599 O O . VAL A 1 198 ? -11.295 13.336 -8.476 1.00 97.75 198 VAL A O 1
ATOM 1602 N N . GLU A 1 199 ? -11.147 15.415 -9.338 1.00 97.44 199 GLU A N 1
ATOM 1603 C CA . GLU A 1 199 ? -12.578 15.551 -9.637 1.00 97.44 199 GLU A CA 1
ATOM 1604 C C . GLU A 1 199 ? -13.083 14.431 -10.553 1.00 97.44 199 GLU A C 1
ATOM 1606 O O . GLU A 1 199 ? -14.215 13.967 -10.411 1.00 97.44 199 GLU A O 1
ATOM 1611 N N . ARG A 1 200 ? -12.238 13.985 -11.489 1.00 97.69 200 ARG A N 1
ATOM 1612 C CA . ARG A 1 200 ? -12.610 12.998 -12.500 1.00 97.69 200 ARG A CA 1
ATOM 1613 C C . ARG A 1 200 ? -12.410 11.549 -12.061 1.00 97.69 200 ARG A C 1
ATOM 1615 O O . ARG A 1 200 ? -13.226 10.713 -12.441 1.00 97.69 200 ARG A O 1
ATOM 1622 N N . PHE A 1 201 ? -11.329 11.250 -11.341 1.00 97.81 201 PHE A N 1
ATOM 1623 C CA . PHE A 1 201 ? -10.871 9.871 -11.120 1.00 97.81 201 PHE A CA 1
ATOM 1624 C C . PHE A 1 201 ? -10.853 9.434 -9.656 1.00 97.81 201 PHE A C 1
ATOM 1626 O O . PHE A 1 201 ? -10.706 8.239 -9.412 1.00 97.81 201 PHE A O 1
ATOM 1633 N N . ILE A 1 202 ? -11.018 10.358 -8.704 1.00 96.38 202 ILE A N 1
ATOM 1634 C CA . ILE A 1 202 ? -11.168 10.038 -7.279 1.00 96.38 202 ILE A CA 1
ATOM 1635 C C . ILE A 1 202 ? -12.570 10.434 -6.817 1.00 96.38 202 ILE A C 1
ATOM 1637 O O . ILE A 1 202 ? -13.417 9.567 -6.619 1.00 96.38 202 ILE A O 1
ATOM 1641 N N . HIS A 1 203 ? -12.820 11.737 -6.647 1.00 95.06 203 HIS A N 1
ATOM 1642 C CA . HIS A 1 203 ? -14.113 12.286 -6.247 1.00 95.06 203 HIS A CA 1
ATOM 1643 C C . HIS A 1 203 ? -14.126 13.830 -6.372 1.00 95.06 203 HIS A C 1
ATOM 1645 O O . HIS A 1 203 ? -13.147 14.466 -5.968 1.00 95.06 203 HIS A O 1
ATOM 1651 N N . PRO A 1 204 ? -15.217 14.465 -6.853 1.00 93.75 204 PRO A N 1
ATOM 1652 C CA . PRO A 1 204 ? -15.320 15.927 -6.998 1.00 93.75 204 PRO A CA 1
ATOM 1653 C C . PRO A 1 204 ? -15.059 16.704 -5.701 1.00 93.75 204 PRO A C 1
ATOM 1655 O O . PRO A 1 204 ? -14.268 17.644 -5.697 1.00 93.75 204 PRO A O 1
ATOM 1658 N N . ASP A 1 205 ? -15.636 16.260 -4.584 1.00 95.38 205 ASP A N 1
ATOM 1659 C CA . ASP A 1 205 ? -15.544 16.973 -3.297 1.00 95.38 205 ASP A CA 1
ATOM 1660 C C . ASP A 1 205 ? -14.144 16.946 -2.652 1.00 95.38 205 ASP A C 1
ATOM 1662 O O . ASP A 1 205 ? -13.901 17.587 -1.632 1.00 95.38 205 ASP A O 1
ATOM 1666 N N . PHE A 1 206 ? -13.204 16.201 -3.236 1.00 95.81 206 PHE A N 1
ATOM 1667 C CA . PHE A 1 206 ? -11.879 15.960 -2.664 1.00 95.81 206 PHE A CA 1
ATOM 1668 C C . PHE A 1 206 ? -10.775 16.767 -3.340 1.00 95.81 206 PHE A C 1
ATOM 1670 O O . PHE A 1 206 ? -9.626 16.728 -2.898 1.00 95.81 206 PHE A O 1
ATOM 1677 N N . ALA A 1 207 ? -11.103 17.517 -4.392 1.00 95.81 207 ALA A N 1
ATOM 1678 C CA . ALA A 1 207 ? -10.122 18.243 -5.185 1.00 95.81 207 ALA A CA 1
ATOM 1679 C C . ALA A 1 207 ? -9.347 19.274 -4.351 1.00 95.81 207 ALA A C 1
ATOM 1681 O O . ALA A 1 207 ? -8.115 19.315 -4.413 1.00 95.81 207 ALA A O 1
ATOM 1682 N N . ASP A 1 208 ? -10.053 20.053 -3.527 1.00 94.00 208 ASP A N 1
ATOM 1683 C CA . ASP A 1 208 ? -9.440 21.076 -2.674 1.00 94.00 208 ASP A CA 1
ATOM 1684 C C . ASP A 1 208 ? -8.577 20.450 -1.574 1.00 94.00 208 ASP A C 1
ATOM 1686 O O . ASP A 1 208 ? -7.450 20.891 -1.350 1.00 94.00 208 ASP A O 1
ATOM 1690 N N . LEU A 1 209 ? -9.063 19.374 -0.944 1.00 93.75 209 LEU A N 1
ATOM 1691 C CA . LEU A 1 209 ? -8.312 18.636 0.074 1.00 93.75 209 LEU A CA 1
ATOM 1692 C C . LEU A 1 209 ? -7.021 18.054 -0.503 1.00 93.75 209 LEU A C 1
ATOM 1694 O O . LEU A 1 209 ? -5.962 18.263 0.077 1.00 93.75 209 LEU A O 1
ATOM 1698 N N . PHE A 1 210 ? -7.092 17.392 -1.662 1.00 95.62 210 PHE A N 1
ATOM 1699 C CA . PHE A 1 210 ? -5.922 16.824 -2.333 1.00 95.62 210 PHE A CA 1
ATOM 1700 C C . PHE A 1 210 ? -4.891 17.898 -2.695 1.00 95.62 210 PHE A C 1
ATOM 1702 O O . PHE A 1 210 ? -3.697 17.731 -2.453 1.00 95.62 210 PHE A O 1
ATOM 1709 N N . CYS A 1 211 ? -5.337 19.026 -3.262 1.00 93.62 211 CYS A N 1
ATOM 1710 C CA . CYS A 1 211 ? -4.434 20.114 -3.644 1.00 93.62 211 CYS A CA 1
ATOM 1711 C C . CYS A 1 211 ? -3.755 20.758 -2.429 1.00 93.62 211 CYS A C 1
ATOM 1713 O O . CYS A 1 211 ? -2.615 21.210 -2.541 1.00 93.62 211 CYS A O 1
ATOM 1715 N N . ALA A 1 212 ? -4.431 20.778 -1.280 1.00 90.94 212 ALA A N 1
ATOM 1716 C CA . ALA A 1 212 ? -3.920 21.379 -0.060 1.00 90.94 212 ALA A CA 1
ATOM 1717 C C . ALA A 1 212 ? -2.855 20.528 0.661 1.00 90.94 212 ALA A C 1
ATOM 1719 O O . ALA A 1 212 ? -2.144 21.080 1.499 1.00 90.94 212 ALA A O 1
ATOM 1720 N N . ILE A 1 213 ? -2.698 19.236 0.324 1.00 90.88 213 ILE A N 1
ATOM 1721 C CA . ILE A 1 213 ? -1.738 18.330 0.988 1.00 90.88 213 ILE A CA 1
ATOM 1722 C C . ILE A 1 213 ? -0.295 18.847 0.882 1.00 90.88 213 ILE A C 1
ATOM 1724 O O . ILE A 1 213 ? 0.418 18.858 1.876 1.00 90.88 213 ILE A O 1
ATOM 1728 N N . ILE A 1 214 ? 0.132 19.331 -0.291 1.00 82.81 214 ILE A N 1
ATOM 1729 C CA . ILE A 1 214 ? 1.536 19.739 -0.527 1.00 82.81 214 ILE A CA 1
ATOM 1730 C C . ILE A 1 214 ? 1.939 20.987 0.275 1.00 82.81 214 ILE A C 1
ATOM 1732 O O . ILE A 1 214 ? 3.119 21.215 0.517 1.00 82.81 214 ILE A O 1
ATOM 1736 N N . GLY A 1 215 ? 0.971 21.802 0.698 1.00 73.69 215 GLY A N 1
ATOM 1737 C CA . GLY A 1 215 ? 1.214 22.976 1.542 1.00 73.69 215 GLY A CA 1
ATOM 1738 C C . GLY A 1 215 ? 1.091 22.702 3.043 1.00 73.69 215 GLY A C 1
ATOM 1739 O O . GLY A 1 215 ? 1.061 23.652 3.821 1.00 73.69 215 GLY A O 1
ATOM 1740 N N . GLN A 1 216 ? 0.938 21.440 3.451 1.00 82.00 216 GLN A N 1
ATOM 1741 C CA . GLN A 1 216 ? 0.686 21.021 4.829 1.00 82.00 216 GLN A CA 1
ATOM 1742 C C . GLN A 1 216 ? 1.656 19.909 5.242 1.00 82.00 216 GLN A C 1
ATOM 1744 O O . GLN A 1 216 ? 2.375 19.350 4.418 1.00 82.00 216 GLN A O 1
ATOM 1749 N N . ASN A 1 217 ? 1.653 19.554 6.529 1.00 83.25 217 ASN A N 1
ATOM 1750 C CA . ASN A 1 217 ? 2.276 18.312 6.973 1.00 83.25 217 ASN A CA 1
ATOM 1751 C C . ASN A 1 217 ? 1.579 17.129 6.274 1.00 83.25 217 ASN A C 1
ATOM 1753 O O . ASN A 1 217 ? 0.375 16.925 6.472 1.00 83.25 217 ASN A O 1
ATOM 1757 N N . PHE A 1 218 ? 2.329 16.387 5.450 1.00 86.25 218 PHE A N 1
ATOM 1758 C CA . PHE A 1 218 ? 1.790 15.320 4.606 1.00 86.25 218 PHE A CA 1
ATOM 1759 C C . PHE A 1 218 ? 0.998 14.296 5.423 1.00 86.25 218 PHE A C 1
ATOM 1761 O O . PHE A 1 218 ? -0.157 14.042 5.098 1.00 86.25 218 PHE A O 1
ATOM 1768 N N . THR A 1 219 ? 1.561 13.791 6.523 1.00 82.56 219 THR A N 1
ATOM 1769 C CA . THR A 1 219 ? 0.936 12.776 7.383 1.00 82.56 219 THR A CA 1
ATOM 1770 C C . THR A 1 219 ? -0.447 13.209 7.871 1.00 82.56 219 THR A C 1
ATOM 1772 O O . THR A 1 219 ? -1.427 12.475 7.722 1.00 82.56 219 THR A O 1
ATOM 1775 N N . THR A 1 220 ? -0.566 14.431 8.396 1.00 81.88 220 THR A N 1
ATOM 1776 C CA . THR A 1 220 ? -1.844 14.960 8.897 1.00 81.88 220 THR A CA 1
ATOM 1777 C C . THR A 1 220 ? -2.848 15.202 7.768 1.00 81.88 220 THR A C 1
ATOM 1779 O O . THR A 1 220 ? -4.030 14.866 7.891 1.00 81.88 220 THR A O 1
ATOM 1782 N N . ALA A 1 221 ? -2.399 15.775 6.650 1.00 89.12 221 ALA A N 1
ATOM 1783 C CA . ALA A 1 221 ? -3.273 16.088 5.523 1.00 89.12 221 ALA A CA 1
ATOM 1784 C C . ALA A 1 221 ? -3.756 14.821 4.793 1.00 89.12 221 ALA A C 1
ATOM 1786 O O . ALA A 1 221 ? -4.938 14.723 4.454 1.00 89.12 221 ALA A O 1
ATOM 1787 N N . ALA A 1 222 ? -2.877 13.828 4.625 1.00 92.00 222 ALA A N 1
ATOM 1788 C CA . ALA A 1 222 ? -3.195 12.507 4.093 1.00 92.00 222 ALA A CA 1
ATOM 1789 C C . ALA A 1 222 ? -4.226 11.793 4.973 1.00 92.00 222 ALA A C 1
ATOM 1791 O O . ALA A 1 222 ? -5.231 11.310 4.456 1.00 92.00 222 ALA A O 1
ATOM 1792 N N . ARG A 1 223 ? -4.055 11.825 6.303 1.00 91.38 223 ARG A N 1
ATOM 1793 C CA . ARG A 1 223 ? -5.025 11.265 7.257 1.00 91.38 223 ARG A CA 1
ATOM 1794 C C . ARG A 1 223 ? -6.405 11.881 7.119 1.00 91.38 223 ARG A C 1
ATOM 1796 O O . ARG A 1 223 ? -7.398 11.161 7.013 1.00 91.38 223 ARG A O 1
ATOM 1803 N N . LYS A 1 224 ? -6.483 13.212 7.064 1.00 90.56 224 LYS A N 1
ATOM 1804 C CA . LYS A 1 224 ? -7.753 13.913 6.839 1.00 90.56 224 LYS A CA 1
ATOM 1805 C C . LYS A 1 224 ? -8.398 13.499 5.516 1.00 90.56 224 LYS A C 1
ATOM 1807 O O . LYS A 1 224 ? -9.594 13.215 5.481 1.00 90.56 224 LYS A O 1
ATOM 1812 N N . PHE A 1 225 ? -7.615 13.469 4.442 1.00 95.44 225 PHE A N 1
ATOM 1813 C CA . PHE A 1 225 ? -8.089 13.094 3.115 1.00 95.44 225 PHE A CA 1
ATOM 1814 C C . PHE A 1 225 ? -8.625 11.655 3.084 1.00 95.44 225 PHE A C 1
ATOM 1816 O O . PHE A 1 225 ? -9.758 11.437 2.659 1.00 95.44 225 PHE A O 1
ATOM 1823 N N . LEU A 1 226 ? -7.844 10.685 3.564 1.00 96.56 226 LEU A N 1
ATOM 1824 C CA . LEU A 1 226 ? -8.182 9.264 3.499 1.00 96.56 226 LEU A CA 1
ATOM 1825 C C . LEU A 1 226 ? -9.344 8.894 4.421 1.00 96.56 226 LEU A C 1
ATOM 1827 O O . LEU A 1 226 ? -10.226 8.158 3.992 1.00 96.56 226 LEU A O 1
ATOM 1831 N N . ASN A 1 227 ? -9.430 9.451 5.634 1.00 94.31 227 ASN A N 1
ATOM 1832 C CA . ASN A 1 227 ? -10.565 9.183 6.525 1.00 94.31 227 ASN A CA 1
ATOM 1833 C C . ASN A 1 227 ? -11.892 9.665 5.914 1.00 94.31 227 ASN A C 1
ATOM 1835 O O . ASN A 1 227 ? -12.909 8.968 5.977 1.00 94.31 227 ASN A O 1
ATOM 1839 N N . LEU A 1 228 ? -11.883 10.842 5.277 1.00 94.81 228 LEU A N 1
ATOM 1840 C CA . LEU A 1 228 ? -13.043 11.332 4.535 1.00 94.81 228 LEU A CA 1
ATOM 1841 C C . LEU A 1 228 ? -13.328 10.439 3.319 1.00 94.81 228 LEU A C 1
ATOM 1843 O O . LEU A 1 228 ? -14.468 10.038 3.118 1.00 94.81 228 LEU A O 1
ATOM 1847 N N . LEU A 1 229 ? -12.309 10.070 2.536 1.00 96.12 229 LEU A N 1
ATOM 1848 C CA . LEU A 1 229 ? -12.488 9.281 1.312 1.00 96.12 229 LEU A CA 1
ATOM 1849 C C . LEU A 1 229 ? -13.023 7.871 1.596 1.00 96.12 229 LEU A C 1
ATOM 1851 O O . LEU A 1 229 ? -13.898 7.380 0.877 1.00 96.12 229 LEU A O 1
ATOM 1855 N N . ASN A 1 230 ? -12.508 7.225 2.641 1.00 95.75 230 ASN A N 1
ATOM 1856 C CA . ASN A 1 230 ? -12.896 5.878 3.044 1.00 95.75 230 ASN A CA 1
ATOM 1857 C C . ASN A 1 230 ? -14.344 5.835 3.552 1.00 95.75 230 ASN A C 1
ATOM 1859 O O . ASN A 1 230 ? -15.062 4.888 3.238 1.00 95.75 230 ASN A O 1
ATOM 1863 N N . SER A 1 231 ? -14.803 6.885 4.240 1.00 91.81 231 SER A N 1
ATOM 1864 C CA . SER A 1 231 ? -16.171 6.976 4.775 1.00 91.81 231 SER A CA 1
ATOM 1865 C C . SER A 1 231 ? -17.238 7.388 3.748 1.00 91.81 231 SER A C 1
ATOM 1867 O O . SER A 1 231 ? -18.430 7.285 4.037 1.00 91.81 231 SER A O 1
ATOM 1869 N N . MET A 1 232 ? -16.852 7.796 2.531 1.00 90.50 232 MET A N 1
ATOM 1870 C CA . MET A 1 232 ? -17.793 8.265 1.497 1.00 90.50 232 MET A CA 1
ATOM 1871 C C . MET A 1 232 ? -18.844 7.232 1.084 1.00 90.50 232 MET A C 1
ATOM 1873 O O . MET A 1 232 ? -19.970 7.600 0.753 1.00 90.50 232 MET A O 1
A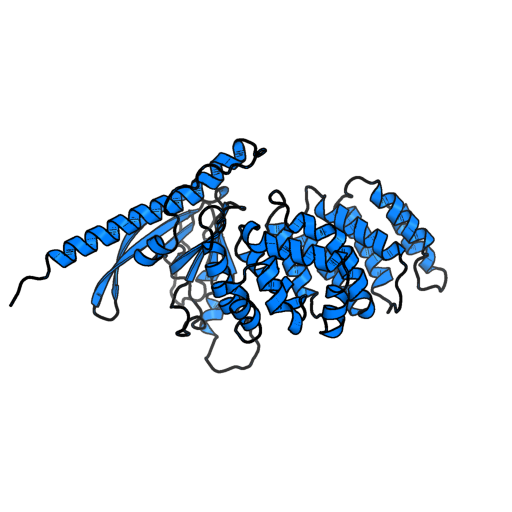TOM 1877 N N . ASN A 1 233 ? -18.482 5.947 1.043 1.00 87.69 233 ASN A N 1
ATOM 1878 C CA . ASN A 1 233 ? -19.422 4.882 0.705 1.00 87.69 233 ASN A CA 1
ATOM 1879 C C . ASN A 1 233 ? -19.275 3.696 1.670 1.00 87.69 233 ASN A C 1
ATOM 1881 O O . ASN A 1 233 ? -18.478 2.789 1.391 1.00 87.69 233 ASN A O 1
ATOM 1885 N N . PRO A 1 234 ? -20.092 3.659 2.741 1.00 85.75 234 PRO A N 1
ATOM 1886 C CA . PRO A 1 234 ? -20.041 2.617 3.763 1.00 85.75 234 PRO A CA 1
ATOM 1887 C C . PRO A 1 234 ? -20.185 1.187 3.227 1.00 85.75 234 PRO A C 1
ATOM 1889 O O . PRO A 1 234 ? -19.670 0.260 3.839 1.00 85.75 234 PRO A O 1
ATOM 1892 N N . SER A 1 235 ? -20.854 0.974 2.083 1.00 84.94 235 SER A N 1
ATOM 1893 C CA . SER A 1 235 ? -21.048 -0.377 1.531 1.00 84.94 235 SER A CA 1
ATOM 1894 C C . SER A 1 235 ? -19.805 -0.944 0.841 1.00 84.94 235 SER A C 1
ATOM 1896 O O . SER A 1 235 ? -19.760 -2.133 0.549 1.00 84.94 235 SER A O 1
ATOM 1898 N N . THR A 1 236 ? -18.827 -0.092 0.524 1.00 87.38 236 THR A N 1
ATOM 1899 C CA . THR A 1 236 ? -17.569 -0.467 -0.153 1.00 87.38 236 THR A CA 1
ATOM 1900 C C . THR A 1 236 ? -16.342 -0.043 0.651 1.00 87.38 236 THR A C 1
ATOM 1902 O O . THR A 1 236 ? -15.235 0.014 0.118 1.00 87.38 236 THR A O 1
ATOM 1905 N N . GLN A 1 237 ? -16.549 0.344 1.908 1.00 92.12 237 GLN A N 1
ATOM 1906 C CA . GLN A 1 237 ? -15.487 0.771 2.798 1.00 92.12 237 GLN A CA 1
ATOM 1907 C C . GLN A 1 237 ? -14.703 -0.456 3.267 1.00 92.12 237 GLN A C 1
ATOM 1909 O O . GLN A 1 237 ? -15.269 -1.386 3.832 1.00 92.12 237 GLN A O 1
ATOM 1914 N N . SER A 1 238 ? -13.398 -0.442 3.018 1.00 92.94 238 SER A N 1
ATOM 1915 C CA . SER A 1 238 ? -12.460 -1.519 3.360 1.00 92.94 238 SER A CA 1
ATOM 1916 C C . SER A 1 238 ? -11.418 -1.101 4.401 1.00 92.94 238 SER A C 1
ATOM 1918 O O . SER A 1 238 ? -10.615 -1.925 4.823 1.00 92.94 238 SER A O 1
ATOM 1920 N N . VAL A 1 239 ? -11.447 0.162 4.835 1.00 96.25 239 VAL A N 1
ATOM 1921 C CA . VAL A 1 239 ? -10.628 0.699 5.927 1.00 96.25 239 VAL A CA 1
ATOM 1922 C C . VAL A 1 239 ? -11.540 1.490 6.856 1.00 96.25 239 VAL A C 1
ATOM 1924 O O . VAL A 1 239 ? -12.174 2.459 6.426 1.00 96.25 239 VAL A O 1
ATOM 1927 N N . PHE A 1 240 ? -11.614 1.086 8.121 1.00 96.00 240 PHE A N 1
ATOM 1928 C CA . PHE A 1 240 ? -12.330 1.818 9.166 1.00 96.00 240 PHE A CA 1
ATOM 1929 C C . PHE A 1 240 ? -11.326 2.394 10.154 1.00 96.00 240 PHE A C 1
ATOM 1931 O O . PHE A 1 240 ? -10.615 1.646 10.812 1.00 96.00 240 PHE A O 1
ATOM 1938 N N . SER A 1 241 ? -11.287 3.717 10.274 1.00 95.00 241 SER A N 1
ATOM 1939 C CA . SER A 1 241 ? -10.359 4.411 11.167 1.00 95.00 241 SER A CA 1
ATOM 1940 C C . SER A 1 241 ? -11.127 4.949 12.369 1.00 95.00 241 SER A C 1
ATOM 1942 O O . SER A 1 241 ? -12.004 5.803 12.200 1.00 95.00 241 SER A O 1
ATOM 1944 N N . LEU A 1 242 ? -10.827 4.467 13.577 1.00 93.50 242 LEU A N 1
ATOM 1945 C CA . LEU A 1 242 ? -11.432 4.989 14.803 1.00 93.50 242 LEU A CA 1
ATOM 1946 C C . LEU A 1 242 ? -10.472 5.966 15.498 1.00 93.50 242 LEU A C 1
ATOM 1948 O O . LEU A 1 242 ? -9.285 5.664 15.635 1.00 93.50 242 LEU A O 1
ATOM 1952 N N . PRO A 1 243 ? -10.976 7.117 15.971 1.00 90.44 243 PRO A N 1
ATOM 1953 C CA . PRO A 1 243 ? -10.242 7.981 16.879 1.00 90.44 243 PRO A CA 1
ATOM 1954 C C . PRO A 1 243 ? -9.967 7.238 18.193 1.00 90.44 243 PRO A C 1
ATOM 1956 O O . PRO A 1 243 ? -10.887 6.713 18.822 1.00 90.44 243 PRO A O 1
ATOM 1959 N N . CYS A 1 244 ? -8.713 7.225 18.617 1.00 87.44 244 CYS A N 1
ATOM 1960 C CA . CYS A 1 244 ? -8.237 6.606 19.841 1.00 87.44 244 CYS A CA 1
ATOM 1961 C C . CYS A 1 244 ? -7.671 7.689 20.771 1.00 87.44 244 CYS A C 1
ATOM 1963 O O . CYS A 1 244 ? -7.037 8.646 20.335 1.00 87.44 244 CYS A O 1
ATOM 1965 N N . ILE A 1 245 ? -7.972 7.578 22.058 1.00 85.25 245 ILE A N 1
ATOM 1966 C CA . ILE A 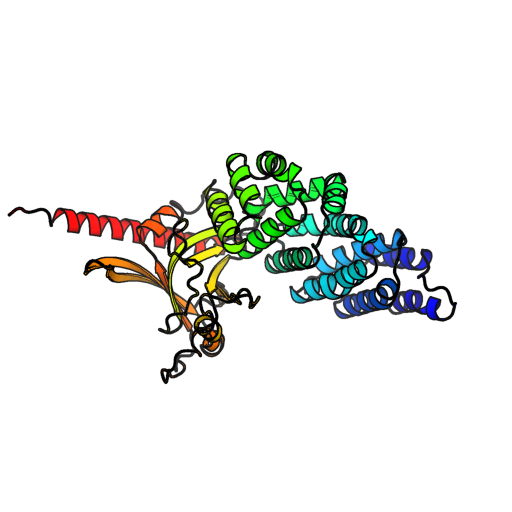1 245 ? -7.632 8.538 23.115 1.00 85.25 245 ILE A CA 1
ATOM 1967 C C . ILE A 1 245 ? -6.249 8.226 23.691 1.00 85.25 245 ILE A C 1
ATOM 1969 O O . ILE A 1 245 ? -5.521 9.143 24.055 1.00 85.25 245 ILE A O 1
ATOM 1973 N N . GLY A 1 246 ? -5.879 6.947 23.745 1.00 83.50 246 GLY A N 1
ATOM 1974 C CA . GLY A 1 246 ? -4.581 6.488 24.230 1.00 83.50 246 GLY A CA 1
ATOM 1975 C C . GLY A 1 246 ? -4.382 5.000 23.965 1.00 83.50 246 GLY A C 1
ATOM 1976 O O . GLY A 1 246 ? -5.357 4.280 23.738 1.00 83.50 246 GLY A O 1
ATOM 1977 N N . ILE A 1 247 ? -3.122 4.569 23.976 1.00 86.81 247 ILE A N 1
ATOM 1978 C CA . ILE A 1 247 ? -2.719 3.174 23.773 1.00 86.81 247 ILE A CA 1
ATOM 1979 C C . ILE A 1 247 ? -1.826 2.767 24.941 1.00 86.81 247 ILE A C 1
ATOM 1981 O O . ILE A 1 247 ? -0.895 3.499 25.290 1.00 86.81 247 ILE A O 1
ATOM 1985 N N . GLN A 1 248 ? -2.101 1.608 25.530 1.00 88.06 248 GLN A N 1
ATOM 1986 C CA . GLN A 1 248 ? -1.229 0.977 26.515 1.00 88.06 248 GLN A CA 1
ATOM 1987 C C . GLN A 1 248 ? -0.762 -0.378 25.993 1.00 88.06 248 GLN A C 1
ATOM 1989 O O . GLN A 1 248 ? -1.531 -1.097 25.363 1.00 88.06 248 GLN A O 1
ATOM 1994 N N . ILE A 1 249 ? 0.497 -0.723 26.247 1.00 88.62 249 ILE A N 1
ATOM 1995 C CA . ILE A 1 249 ? 1.052 -2.041 25.939 1.00 88.62 249 ILE A CA 1
ATOM 1996 C C . ILE A 1 249 ? 1.613 -2.619 27.232 1.00 88.62 249 ILE A C 1
ATOM 1998 O O . ILE A 1 249 ? 2.472 -2.011 27.866 1.00 88.62 249 ILE A O 1
ATOM 2002 N N . CYS A 1 250 ? 1.089 -3.766 27.653 1.00 87.56 250 CYS A N 1
ATOM 2003 C CA . CYS A 1 250 ? 1.410 -4.422 28.920 1.00 87.56 250 CYS A CA 1
ATOM 2004 C C . CYS A 1 250 ? 1.326 -3.465 30.127 1.00 87.56 250 CYS A C 1
ATOM 2006 O O . CYS A 1 250 ? 2.183 -3.474 31.006 1.00 87.56 250 CYS A O 1
ATOM 2008 N N . GLY A 1 251 ? 0.311 -2.593 30.140 1.00 84.44 251 GLY A N 1
ATOM 2009 C CA . GLY A 1 251 ? 0.111 -1.577 31.179 1.00 84.44 251 GLY A CA 1
ATOM 2010 C C . GLY A 1 251 ? 1.019 -0.344 31.076 1.00 84.44 251 GLY A C 1
ATOM 2011 O O . GLY A 1 251 ? 0.884 0.577 31.883 1.00 84.44 251 GLY A O 1
ATOM 2012 N N . HIS A 1 252 ? 1.917 -0.281 30.089 1.00 81.81 252 HIS A N 1
ATOM 2013 C CA . HIS A 1 252 ? 2.737 0.895 29.811 1.00 81.81 252 HIS A CA 1
ATOM 2014 C C . HIS A 1 252 ? 2.043 1.801 28.801 1.00 81.81 252 HIS A C 1
ATOM 2016 O O . HIS A 1 252 ? 1.750 1.388 27.681 1.00 81.81 252 HIS A O 1
ATOM 2022 N N . GLU A 1 253 ? 1.802 3.055 29.178 1.00 80.94 253 GLU A N 1
ATOM 2023 C CA . GLU A 1 253 ? 1.329 4.064 28.235 1.00 80.94 253 GLU A CA 1
ATOM 2024 C C . GLU A 1 253 ? 2.411 4.323 27.184 1.00 80.94 253 GLU A C 1
ATOM 2026 O O . GLU A 1 253 ? 3.545 4.689 27.506 1.00 80.94 253 GLU A O 1
ATOM 2031 N N . VAL A 1 254 ? 2.064 4.125 25.915 1.00 76.69 254 VAL A N 1
ATOM 2032 C CA . VAL A 1 254 ? 2.973 4.432 24.811 1.00 76.69 254 VAL A CA 1
ATOM 2033 C C . VAL A 1 254 ? 3.158 5.951 24.777 1.00 76.69 254 VAL A C 1
ATOM 2035 O O . VAL A 1 254 ? 2.185 6.697 24.788 1.00 76.69 254 VAL A O 1
ATOM 2038 N N . ARG A 1 255 ? 4.400 6.456 24.790 1.00 64.88 255 ARG A N 1
ATOM 2039 C CA . ARG A 1 255 ? 4.645 7.911 24.758 1.00 64.88 255 ARG A CA 1
ATOM 2040 C C . ARG A 1 255 ? 4.440 8.466 23.349 1.00 64.88 255 ARG A C 1
ATOM 2042 O O . ARG A 1 255 ? 4.896 7.885 22.370 1.00 64.88 255 ARG A O 1
ATOM 2049 N N . PHE A 1 256 ? 3.819 9.642 23.250 1.00 58.75 256 PHE A N 1
ATOM 2050 C CA . PHE A 1 256 ? 3.430 10.229 21.964 1.00 58.75 256 PHE A CA 1
ATOM 2051 C C . PHE A 1 256 ? 3.983 11.637 21.747 1.00 58.75 256 PHE A C 1
ATOM 2053 O O . PHE A 1 256 ? 4.171 12.409 22.688 1.00 58.75 256 PHE A O 1
ATOM 2060 N N . CYS A 1 257 ? 4.196 11.998 20.480 1.00 42.84 257 CYS A N 1
ATOM 2061 C CA . CYS A 1 257 ? 4.656 13.329 20.109 1.00 42.84 257 CYS A CA 1
ATOM 2062 C C . CYS A 1 257 ? 3.514 14.338 20.010 1.00 42.84 257 CYS A C 1
ATOM 2064 O O . CYS A 1 257 ? 2.482 14.085 19.397 1.00 42.84 257 CYS A O 1
ATOM 2066 N N . PHE A 1 258 ? 3.738 15.532 20.553 1.00 43.94 258 PHE A N 1
ATOM 2067 C CA . PHE A 1 258 ? 2.779 16.633 20.645 1.00 43.94 258 PHE A CA 1
ATOM 2068 C C . PHE A 1 258 ? 2.394 17.290 19.301 1.00 43.94 258 PHE A C 1
ATOM 2070 O O . PHE A 1 258 ? 1.576 18.206 19.302 1.00 43.94 258 PHE A O 1
ATOM 2077 N N . LEU A 1 259 ? 2.931 16.839 18.159 1.00 41.00 259 LEU A N 1
ATOM 2078 C CA . LEU A 1 259 ? 2.726 17.466 16.839 1.00 41.00 259 LEU A CA 1
ATOM 2079 C C . LEU A 1 259 ? 1.278 17.402 16.316 1.00 41.00 259 LEU A C 1
ATOM 2081 O O . LEU A 1 259 ? 0.857 18.260 15.544 1.00 41.00 259 LEU A O 1
ATOM 2085 N N . TRP A 1 260 ? 0.488 16.435 16.775 1.00 43.12 260 TRP A N 1
ATOM 2086 C CA . TRP A 1 260 ? -0.950 16.337 16.500 1.00 43.12 260 TRP A CA 1
ATOM 2087 C C . TRP A 1 260 ? -1.816 17.344 17.292 1.00 43.12 260 TRP A C 1
ATOM 2089 O O . TRP A 1 260 ? -2.990 17.493 16.971 1.00 43.12 260 TRP A O 1
ATOM 2099 N N . LYS A 1 261 ? -1.261 18.096 18.264 1.00 43.38 261 LYS A N 1
ATOM 2100 C CA . LYS A 1 261 ? -1.977 19.162 19.001 1.00 43.38 261 LYS A CA 1
ATOM 2101 C C . LYS A 1 261 ? -2.177 20.428 18.156 1.00 43.38 261 LYS A C 1
ATOM 2103 O O . LYS A 1 261 ? -1.883 21.541 18.596 1.00 43.38 261 LYS A O 1
ATOM 2108 N N . THR A 1 262 ? -2.665 20.299 16.927 1.00 38.22 262 THR A N 1
ATOM 2109 C CA . THR A 1 262 ? -3.122 21.457 16.151 1.00 38.22 262 THR A CA 1
ATOM 2110 C C . THR A 1 262 ? -4.637 21.410 16.042 1.00 38.22 262 THR A C 1
ATOM 2112 O O . THR A 1 262 ? -5.222 20.406 15.662 1.00 38.22 262 THR A O 1
ATOM 2115 N N . ALA A 1 263 ? -5.282 22.522 16.395 1.00 38.81 263 ALA A N 1
ATOM 2116 C CA . ALA A 1 263 ? -6.716 22.655 16.671 1.00 38.81 263 ALA A CA 1
ATOM 2117 C C . ALA A 1 263 ? -7.695 22.286 15.525 1.00 38.81 263 ALA A C 1
ATOM 2119 O O . ALA A 1 263 ? -8.897 22.498 15.669 1.00 38.81 263 ALA A O 1
ATOM 2120 N N . ALA A 1 264 ? -7.216 21.774 14.387 1.00 41.47 264 ALA A N 1
ATOM 2121 C CA . ALA A 1 264 ? -8.024 21.469 13.205 1.00 41.47 264 ALA A CA 1
ATOM 2122 C C . ALA A 1 264 ? -8.451 19.992 13.094 1.00 41.47 264 ALA A C 1
ATOM 2124 O O . ALA A 1 264 ? -9.465 19.707 12.458 1.00 41.47 264 ALA A O 1
ATOM 2125 N N . TYR A 1 265 ? -7.715 19.065 13.711 1.00 45.09 265 TYR A N 1
ATOM 2126 C CA . TYR A 1 265 ? -8.122 17.679 13.946 1.00 45.09 265 TYR A CA 1
ATOM 2127 C C . TYR A 1 265 ? -7.825 17.413 15.416 1.00 45.09 265 TYR A C 1
ATOM 2129 O O . TYR A 1 265 ? -6.750 17.767 15.884 1.00 45.09 265 TYR A O 1
ATOM 2137 N N . GLY A 1 266 ? -8.816 16.917 16.155 1.00 49.06 266 GLY A N 1
ATOM 2138 C CA . GLY A 1 266 ? -8.706 16.756 17.600 1.00 49.06 266 GLY A CA 1
ATOM 2139 C C . GLY A 1 266 ? -7.494 15.927 18.010 1.00 49.06 266 GLY A C 1
ATOM 2140 O O . GLY A 1 266 ? -6.901 15.228 17.189 1.00 49.06 266 GLY A O 1
ATOM 2141 N N . ASP A 1 267 ? -7.201 15.996 19.303 1.00 55.38 267 ASP A N 1
ATOM 2142 C CA . ASP A 1 267 ? -6.323 15.098 20.038 1.00 55.38 267 ASP A CA 1
ATOM 2143 C C . ASP A 1 267 ? -6.826 13.625 19.904 1.00 55.38 267 ASP A C 1
ATOM 2145 O O . ASP A 1 267 ? -7.141 12.985 20.909 1.00 55.38 267 ASP A O 1
ATOM 2149 N N . HIS A 1 268 ? -6.865 13.037 18.690 1.00 63.91 268 HIS A N 1
ATOM 2150 C CA . HIS A 1 268 ? -7.083 11.599 18.469 1.00 63.91 268 HIS A CA 1
ATOM 2151 C C . HIS A 1 268 ? -5.986 10.858 17.673 1.00 63.91 268 HIS A C 1
ATOM 2153 O O . HIS A 1 268 ? -5.585 11.258 16.578 1.00 63.91 268 HIS A O 1
ATOM 2159 N N . PHE A 1 269 ? -5.520 9.751 18.264 1.00 76.31 269 PHE A N 1
ATOM 2160 C CA . PHE A 1 269 ? -4.767 8.689 17.609 1.00 76.31 269 PHE A CA 1
ATOM 2161 C C . PHE A 1 269 ? -5.708 7.972 16.646 1.00 76.31 269 PHE A C 1
ATOM 2163 O O . PHE A 1 269 ? -6.925 8.112 16.749 1.00 76.31 269 PHE A O 1
ATOM 2170 N N . TRP A 1 270 ? -5.172 7.193 15.717 1.00 88.62 270 TRP A N 1
ATOM 2171 C CA . TRP A 1 270 ? -6.007 6.405 14.819 1.00 88.62 270 TRP A CA 1
ATOM 2172 C C . TRP A 1 270 ? -5.665 4.936 14.968 1.00 88.62 270 TRP A C 1
ATOM 2174 O O . TRP A 1 270 ? -4.497 4.558 14.900 1.00 88.62 270 TRP A O 1
ATOM 2184 N N . ILE A 1 271 ? -6.709 4.146 15.186 1.00 93.44 271 ILE A N 1
ATOM 2185 C CA . ILE A 1 271 ? -6.687 2.700 15.017 1.00 93.44 271 ILE A CA 1
ATOM 2186 C C . ILE A 1 271 ? -7.386 2.390 13.695 1.00 93.44 271 ILE A C 1
ATOM 2188 O O . ILE A 1 271 ? -8.530 2.794 13.475 1.00 93.44 271 ILE A O 1
ATOM 2192 N N . ASP A 1 272 ? -6.679 1.717 12.800 1.00 96.19 272 ASP A N 1
ATOM 2193 C CA . ASP A 1 272 ? -7.135 1.402 11.455 1.00 96.19 272 ASP A CA 1
ATOM 2194 C C . ASP A 1 272 ? -7.463 -0.087 11.357 1.00 96.19 272 ASP A C 1
ATOM 2196 O O . ASP A 1 272 ? -6.615 -0.947 11.567 1.00 96.19 272 ASP A O 1
ATOM 2200 N N . PHE A 1 273 ? -8.709 -0.398 11.020 1.00 95.94 273 PHE A N 1
ATOM 2201 C CA . PHE A 1 273 ? -9.180 -1.748 10.742 1.00 95.94 273 PHE A CA 1
ATOM 2202 C C . PHE A 1 273 ? -9.162 -1.949 9.228 1.00 95.94 273 PHE A C 1
ATOM 2204 O O . PHE A 1 273 ? -10.038 -1.455 8.510 1.00 95.94 273 PHE A O 1
ATOM 2211 N N . ASN A 1 274 ? -8.135 -2.647 8.752 1.00 95.81 274 ASN A N 1
ATOM 2212 C CA . ASN A 1 274 ? -7.835 -2.854 7.341 1.00 95.81 274 ASN A CA 1
ATOM 2213 C C . ASN A 1 274 ? -8.411 -4.201 6.908 1.00 95.81 274 ASN A C 1
ATOM 2215 O O . ASN A 1 274 ? -7.860 -5.248 7.243 1.00 95.81 274 ASN A O 1
ATOM 2219 N N . LEU A 1 275 ? -9.536 -4.185 6.194 1.00 92.38 275 LEU A N 1
ATOM 2220 C CA . LEU A 1 275 ? -10.289 -5.404 5.904 1.00 92.38 275 LEU A CA 1
ATOM 2221 C C . LEU A 1 275 ? -9.615 -6.287 4.856 1.00 92.38 275 LEU A C 1
ATOM 2223 O O . LEU A 1 275 ? -9.720 -7.495 4.959 1.00 92.38 275 LEU A O 1
ATOM 2227 N N . VAL A 1 276 ? -8.898 -5.714 3.882 1.00 90.69 276 VAL A N 1
ATOM 2228 C CA . VAL A 1 276 ? -8.270 -6.507 2.807 1.00 90.69 276 VAL A CA 1
ATOM 2229 C C . VAL A 1 276 ? -7.125 -7.387 3.330 1.00 90.69 276 VAL A C 1
ATOM 2231 O O . VAL A 1 276 ? -7.155 -8.589 3.087 1.00 90.69 276 VAL A O 1
ATOM 2234 N N . PRO A 1 277 ? -6.129 -6.855 4.063 1.00 90.81 277 PRO A N 1
ATOM 2235 C CA . PRO A 1 277 ? -5.120 -7.688 4.724 1.00 90.81 277 PRO A CA 1
ATOM 2236 C C . PRO A 1 277 ? -5.551 -8.216 6.098 1.00 90.81 277 PRO A C 1
ATOM 2238 O O . PRO A 1 277 ? -4.734 -8.807 6.797 1.00 90.81 277 PRO A O 1
ATOM 2241 N N . GLN A 1 278 ? -6.793 -7.938 6.504 1.00 90.56 278 GLN A N 1
ATOM 2242 C CA . GLN A 1 278 ? -7.389 -8.325 7.781 1.00 90.56 278 GLN A CA 1
ATOM 2243 C C . GLN A 1 278 ? -6.529 -8.001 9.003 1.00 90.56 278 GLN A C 1
ATOM 2245 O O . GLN A 1 278 ? -6.323 -8.840 9.870 1.00 90.56 278 GLN A O 1
ATOM 2250 N N . ARG A 1 279 ? -6.050 -6.762 9.109 1.00 92.94 279 ARG A N 1
ATOM 2251 C CA . ARG A 1 279 ? -5.185 -6.343 10.220 1.00 92.94 279 ARG A CA 1
ATOM 2252 C C . ARG A 1 279 ? -5.672 -5.078 10.899 1.00 92.94 279 ARG A C 1
ATOM 2254 O O . ARG A 1 279 ? -6.251 -4.200 10.255 1.00 92.94 279 ARG A O 1
ATOM 2261 N N . ILE A 1 280 ? -5.376 -4.965 12.186 1.00 94.88 280 ILE A N 1
ATOM 2262 C CA . ILE A 1 280 ? -5.573 -3.740 12.960 1.00 94.88 280 ILE A CA 1
ATOM 2263 C C . ILE A 1 280 ? -4.224 -3.032 13.062 1.00 94.88 280 ILE A C 1
ATOM 2265 O O . ILE A 1 280 ? -3.250 -3.649 13.488 1.00 94.88 280 ILE A O 1
ATOM 2269 N N . THR A 1 281 ? -4.146 -1.757 12.685 1.00 94.00 281 THR A N 1
ATOM 2270 C CA . THR A 1 281 ? -2.914 -0.970 12.809 1.00 94.00 281 THR A CA 1
ATOM 2271 C C . THR A 1 281 ? -3.079 0.273 13.662 1.00 94.00 281 THR A C 1
ATOM 2273 O O . THR A 1 281 ? -4.152 0.870 13.721 1.00 94.00 281 THR A O 1
ATOM 2276 N N . ALA A 1 282 ? -1.993 0.678 14.317 1.00 90.19 282 ALA A N 1
ATOM 2277 C CA . ALA A 1 282 ? -1.897 1.958 15.004 1.00 90.19 282 ALA A CA 1
ATOM 2278 C C . ALA A 1 282 ? -0.472 2.513 14.894 1.00 90.19 282 ALA A C 1
ATOM 2280 O O . ALA A 1 282 ? 0.497 1.810 15.179 1.00 90.19 282 ALA A O 1
ATOM 2281 N N . ASN A 1 283 ? -0.344 3.785 14.511 1.00 82.69 283 ASN A N 1
ATOM 2282 C CA . ASN A 1 283 ? 0.956 4.452 14.405 1.00 82.69 283 ASN A CA 1
ATOM 2283 C C . ASN A 1 283 ? 1.346 5.087 15.746 1.00 82.69 283 ASN A C 1
ATOM 2285 O O . ASN A 1 283 ? 0.581 5.855 16.330 1.00 82.69 283 ASN A O 1
ATOM 2289 N N . CYS A 1 284 ? 2.549 4.766 16.208 1.00 75.75 284 CYS A N 1
ATOM 2290 C CA . CYS A 1 284 ? 3.120 5.109 17.505 1.00 75.75 284 CYS A CA 1
ATOM 2291 C C . CYS A 1 284 ? 4.514 5.735 17.332 1.00 75.75 284 CYS A C 1
ATOM 2293 O O . CYS A 1 284 ? 5.123 5.635 16.270 1.00 75.75 284 CYS A O 1
ATOM 2295 N N . VAL A 1 285 ? 5.032 6.386 18.374 1.00 67.81 285 VAL A N 1
ATOM 2296 C CA . VAL A 1 285 ? 6.395 6.944 18.396 1.00 67.81 285 VAL A CA 1
ATOM 2297 C C . VAL A 1 285 ? 7.215 6.184 19.434 1.00 67.81 285 VAL A C 1
ATOM 2299 O O . VAL A 1 285 ? 6.702 5.820 20.489 1.00 67.81 285 VAL A O 1
ATOM 2302 N N . LEU A 1 286 ? 8.499 5.959 19.154 1.00 66.69 286 LEU A N 1
ATOM 2303 C CA . LEU A 1 286 ? 9.414 5.317 20.097 1.00 66.69 286 LEU A CA 1
ATOM 2304 C C . LEU A 1 286 ? 9.681 6.187 21.338 1.00 66.69 286 LEU A C 1
ATOM 2306 O O . LEU A 1 286 ? 9.949 7.391 21.232 1.00 66.69 286 LEU A O 1
ATOM 2310 N N . ALA A 1 287 ? 9.699 5.564 22.522 1.00 60.38 287 ALA A N 1
ATOM 2311 C CA . ALA A 1 287 ? 9.843 6.259 23.807 1.00 60.38 287 ALA A CA 1
ATOM 2312 C C . ALA A 1 287 ? 11.119 7.117 23.907 1.00 60.38 287 ALA A C 1
ATOM 2314 O O . ALA A 1 287 ? 11.078 8.222 24.453 1.00 60.38 287 ALA A O 1
ATOM 2315 N N . GLY A 1 288 ? 12.239 6.646 23.344 1.00 56.31 288 GLY A N 1
ATOM 2316 C CA . GLY A 1 288 ? 13.523 7.359 23.362 1.00 56.31 288 GLY A CA 1
ATOM 2317 C C . GLY A 1 288 ? 13.555 8.644 22.521 1.00 56.31 288 GLY A C 1
ATOM 2318 O O . GLY A 1 288 ? 14.354 9.537 22.803 1.00 56.31 288 GLY A O 1
ATOM 2319 N N . GLN A 1 289 ? 12.670 8.774 21.525 1.00 54.59 289 GLN A N 1
ATOM 2320 C CA . GLN A 1 289 ? 12.595 9.945 20.641 1.00 54.59 289 GLN A CA 1
ATOM 2321 C C . GLN A 1 289 ? 11.560 10.975 21.104 1.00 54.59 289 GLN A C 1
ATOM 2323 O O . GLN A 1 289 ? 11.759 12.174 20.913 1.00 54.59 289 GLN A O 1
ATOM 2328 N N . ALA A 1 290 ? 10.493 10.538 21.781 1.00 50.66 290 ALA A N 1
ATOM 2329 C CA . ALA A 1 290 ? 9.483 11.435 22.348 1.00 50.66 290 ALA A CA 1
ATOM 2330 C C . ALA A 1 290 ? 10.054 12.394 23.418 1.00 50.66 290 ALA A C 1
ATOM 2332 O O . ALA A 1 290 ? 9.511 13.476 23.635 1.00 50.66 290 ALA A O 1
ATOM 2333 N N . ALA A 1 291 ? 11.161 12.020 24.072 1.00 48.72 291 ALA A N 1
ATOM 2334 C CA . ALA A 1 291 ? 11.819 12.825 25.103 1.00 48.72 291 ALA A CA 1
ATOM 2335 C C . ALA A 1 291 ? 12.782 13.905 24.559 1.00 48.72 291 ALA A C 1
ATOM 2337 O O . ALA A 1 291 ? 13.173 14.792 25.315 1.00 48.72 291 ALA A O 1
ATOM 2338 N N . GLN A 1 292 ? 13.176 13.847 23.277 1.00 46.72 292 GLN A N 1
ATOM 2339 C CA . GLN A 1 292 ? 14.207 14.730 22.699 1.00 46.72 292 GLN A CA 1
ATOM 2340 C C . GLN A 1 292 ? 13.653 15.866 21.827 1.00 46.72 292 GLN A C 1
ATOM 2342 O O . GLN A 1 292 ? 14.395 16.778 21.463 1.00 46.72 292 GLN A O 1
ATOM 2347 N N . THR A 1 293 ? 12.355 15.879 21.518 1.00 46.03 293 THR A N 1
ATOM 2348 C CA . THR A 1 293 ? 11.742 16.951 20.723 1.00 46.03 293 THR A CA 1
ATOM 2349 C C . THR A 1 293 ? 11.477 18.191 21.581 1.00 46.03 293 THR A C 1
ATOM 2351 O O . THR A 1 293 ? 10.362 18.425 22.052 1.00 46.03 293 THR A O 1
ATOM 2354 N N . SER A 1 294 ? 12.521 18.991 21.805 1.00 40.88 294 SER A N 1
ATOM 2355 C CA . SER A 1 294 ? 12.377 20.383 22.243 1.00 40.88 294 SER A CA 1
ATOM 2356 C C . SER A 1 294 ? 11.799 21.232 21.100 1.00 40.88 294 SER A C 1
ATOM 2358 O O . SER A 1 294 ? 12.149 21.044 19.939 1.00 40.88 294 SER A O 1
ATOM 2360 N N . TYR A 1 295 ? 10.896 22.155 21.430 1.00 46.00 295 TYR A N 1
ATOM 2361 C CA . TYR A 1 295 ? 10.033 22.918 20.514 1.00 46.00 295 TYR A CA 1
ATOM 2362 C C . TYR A 1 295 ? 10.731 23.908 19.549 1.00 46.00 295 TYR A C 1
ATOM 2364 O O . TYR A 1 295 ? 10.079 24.846 19.093 1.00 46.00 295 TYR A O 1
ATOM 2372 N N . THR A 1 296 ? 12.027 23.785 19.244 1.00 36.59 296 THR A N 1
ATOM 2373 C CA . THR A 1 296 ? 12.762 24.890 18.590 1.00 36.59 296 THR A CA 1
ATOM 2374 C C . THR A 1 296 ? 13.872 24.527 17.605 1.00 36.59 296 THR A C 1
ATOM 2376 O O . THR A 1 296 ? 14.641 25.421 17.267 1.00 36.59 296 THR A O 1
ATOM 2379 N N . SER A 1 297 ? 14.002 23.297 17.110 1.00 33.59 297 SER A N 1
ATOM 2380 C CA . SER A 1 297 ? 15.031 23.024 16.097 1.00 33.59 297 SER A CA 1
ATOM 2381 C C . SER A 1 297 ? 14.428 22.752 14.724 1.00 33.59 297 SER A C 1
ATOM 2383 O O . SER A 1 297 ? 13.818 21.714 14.495 1.00 33.59 297 SER A O 1
ATOM 2385 N N . ASP A 1 298 ? 14.716 23.679 13.812 1.00 39.03 298 ASP A N 1
ATOM 2386 C CA . ASP A 1 298 ? 14.765 23.559 12.343 1.00 39.03 298 ASP A CA 1
ATOM 2387 C C . ASP A 1 298 ? 15.818 22.515 11.877 1.00 39.03 298 ASP A C 1
ATOM 2389 O O . ASP A 1 298 ? 16.226 22.484 10.720 1.00 39.03 298 ASP A O 1
ATOM 2393 N N . ASP A 1 299 ? 16.289 21.663 12.797 1.00 35.53 299 ASP A N 1
ATOM 2394 C CA . ASP A 1 299 ? 17.188 20.551 12.525 1.00 35.53 299 ASP A CA 1
ATOM 2395 C C . ASP A 1 299 ? 16.333 19.335 12.180 1.00 35.53 299 ASP A C 1
ATOM 2397 O O . ASP A 1 299 ? 15.510 18.891 12.984 1.00 35.53 299 ASP A O 1
ATOM 2401 N N . GLY A 1 300 ? 16.533 18.818 10.968 1.00 40.41 300 GLY A N 1
ATOM 2402 C CA . GLY A 1 300 ? 15.792 17.725 10.340 1.00 40.41 300 GLY A CA 1
ATOM 2403 C C . GLY A 1 300 ? 15.940 16.352 11.001 1.00 40.41 300 GLY A C 1
ATOM 2404 O O . GLY A 1 300 ? 16.214 15.372 10.316 1.00 40.41 300 GLY A O 1
ATOM 2405 N N . ASN A 1 301 ? 15.732 16.254 12.313 1.00 41.72 301 ASN A N 1
ATOM 2406 C CA . ASN A 1 301 ? 15.479 14.983 12.975 1.00 41.72 301 ASN A CA 1
ATOM 2407 C C . ASN A 1 301 ? 14.027 14.581 12.700 1.00 41.72 301 ASN A C 1
ATOM 2409 O O . ASN A 1 301 ? 13.108 14.933 13.443 1.00 41.72 301 ASN A O 1
ATOM 2413 N N . GLU A 1 302 ? 13.827 13.865 11.595 1.00 51.75 302 GLU A N 1
ATOM 2414 C CA . GLU A 1 302 ? 12.561 13.216 11.281 1.00 51.75 302 GLU A CA 1
ATOM 2415 C C . GLU A 1 302 ? 12.169 12.280 12.427 1.00 51.75 302 GLU A C 1
ATOM 2417 O O . GLU A 1 302 ? 12.912 11.389 12.839 1.00 51.75 302 GLU A O 1
ATOM 2422 N N . GLN A 1 303 ? 10.986 12.518 12.981 1.00 58.06 303 GLN A N 1
ATOM 2423 C CA . GLN A 1 303 ? 10.410 11.648 13.987 1.00 58.06 303 GLN A CA 1
ATOM 2424 C C . GLN A 1 303 ? 10.109 10.280 13.375 1.00 58.06 303 GLN A C 1
ATOM 2426 O O . GLN A 1 303 ? 9.330 10.192 12.425 1.00 58.06 303 GLN A O 1
ATOM 2431 N N . ILE A 1 304 ? 10.685 9.220 13.946 1.00 61.66 304 ILE A N 1
ATOM 2432 C CA . ILE A 1 304 ? 10.470 7.858 13.465 1.00 61.66 304 ILE A CA 1
ATOM 2433 C C . ILE A 1 304 ? 9.161 7.345 14.062 1.00 61.66 304 ILE A C 1
ATOM 2435 O O . ILE A 1 304 ? 9.034 7.148 15.275 1.00 61.66 304 ILE A O 1
ATOM 2439 N N . TRP A 1 305 ? 8.173 7.171 13.191 1.00 72.12 305 TRP A N 1
ATOM 2440 C CA . TRP A 1 305 ? 6.920 6.506 13.515 1.00 72.12 305 TRP A CA 1
ATOM 2441 C C . TRP A 1 305 ? 7.094 5.004 13.341 1.00 72.12 305 TRP A C 1
ATOM 2443 O O . TRP A 1 305 ? 7.688 4.550 12.366 1.00 72.12 305 TRP A O 1
ATOM 2453 N N . GLU A 1 306 ? 6.530 4.238 14.262 1.00 77.12 306 GLU A N 1
ATOM 2454 C CA . GLU A 1 306 ? 6.399 2.797 14.129 1.00 77.12 306 GLU A CA 1
ATOM 2455 C C . GLU A 1 306 ? 4.932 2.394 14.101 1.00 77.12 306 GLU A C 1
ATOM 2457 O O . GLU A 1 306 ? 4.095 2.969 14.796 1.00 77.12 306 GLU A O 1
ATOM 2462 N N . THR A 1 307 ? 4.621 1.370 13.318 1.00 85.75 307 THR A N 1
ATOM 2463 C CA . THR A 1 307 ? 3.269 0.830 13.207 1.00 85.75 307 THR A CA 1
ATOM 2464 C C . THR A 1 307 ? 3.158 -0.442 14.033 1.00 85.75 307 THR A C 1
ATOM 2466 O O . THR A 1 307 ? 3.842 -1.428 13.767 1.00 85.75 307 THR A O 1
ATOM 2469 N N . ILE A 1 308 ? 2.253 -0.447 15.007 1.00 89.00 308 ILE A N 1
ATOM 2470 C CA . ILE A 1 308 ? 1.762 -1.687 15.610 1.00 89.00 308 ILE A CA 1
ATOM 2471 C C . ILE A 1 308 ? 0.824 -2.324 14.585 1.00 89.00 308 ILE A C 1
ATOM 2473 O O . ILE A 1 308 ? -0.078 -1.644 14.098 1.00 89.00 308 ILE A O 1
ATOM 2477 N N . SER A 1 309 ? 1.032 -3.596 14.243 1.00 92.19 309 SER A N 1
ATOM 2478 C CA . SER A 1 309 ? 0.229 -4.320 13.250 1.00 92.19 309 SER A CA 1
ATOM 2479 C C . SER A 1 309 ? -0.230 -5.656 13.816 1.00 92.19 309 SER A C 1
ATOM 2481 O O . SER A 1 309 ? 0.571 -6.567 13.986 1.00 92.19 309 SER A O 1
ATOM 2483 N N . LEU A 1 310 ? -1.525 -5.766 14.094 1.00 92.50 310 LEU A N 1
ATOM 2484 C CA . LEU A 1 310 ? -2.143 -6.932 14.710 1.00 92.50 310 LEU A CA 1
ATOM 2485 C C . LEU A 1 310 ? -2.848 -7.774 13.655 1.00 92.50 310 LEU A C 1
ATOM 2487 O O . LEU A 1 310 ? -3.827 -7.335 13.044 1.00 92.50 310 LEU A O 1
ATOM 2491 N N . HIS A 1 311 ? -2.329 -8.981 13.462 1.00 90.94 311 HIS A N 1
ATOM 2492 C CA . HIS A 1 311 ? -2.835 -9.978 12.530 1.00 90.94 311 HIS A CA 1
ATOM 2493 C C . HIS A 1 311 ? -3.706 -11.021 13.240 1.00 90.94 311 HIS A C 1
ATOM 2495 O O . HIS A 1 311 ? -3.440 -11.323 14.404 1.00 90.94 311 HIS A O 1
ATOM 2501 N N . PRO A 1 312 ? -4.724 -11.609 12.587 1.00 87.44 312 PRO A N 1
ATOM 2502 C CA . PRO A 1 312 ? -5.612 -12.570 13.235 1.00 87.44 312 PRO A CA 1
ATOM 2503 C C . PRO A 1 312 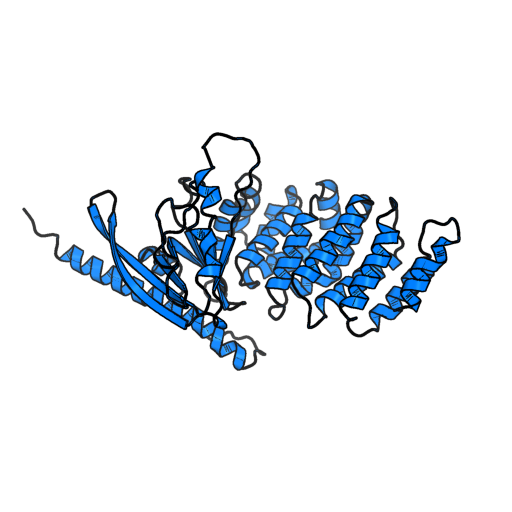? -4.854 -13.776 13.796 1.00 87.44 312 PRO A C 1
ATOM 2505 O O . PRO A 1 312 ? -5.239 -14.311 14.828 1.00 87.44 312 PRO A O 1
ATOM 2508 N N . GLU A 1 313 ? -3.749 -14.172 13.158 1.00 88.00 313 GLU A N 1
ATOM 2509 C CA . GLU A 1 313 ? -2.935 -15.324 13.556 1.00 88.00 313 GLU A CA 1
ATOM 2510 C C . GLU A 1 313 ? -2.184 -15.117 14.877 1.00 88.00 313 GLU A C 1
ATOM 2512 O O . GLU A 1 313 ? -1.849 -16.097 15.541 1.00 88.00 313 GLU A O 1
ATOM 2517 N N . ILE A 1 314 ? -1.910 -13.866 15.257 1.00 88.56 314 ILE A N 1
ATOM 2518 C CA . ILE A 1 314 ? -1.206 -13.542 16.505 1.00 88.56 314 ILE A CA 1
ATOM 2519 C C . ILE A 1 314 ? -2.162 -13.164 17.635 1.00 88.56 314 ILE A C 1
ATOM 2521 O O . ILE A 1 314 ? -1.733 -13.111 18.782 1.00 88.56 314 ILE A O 1
ATOM 2525 N N . ILE A 1 315 ? -3.443 -12.916 17.344 1.00 89.00 315 ILE A N 1
ATOM 2526 C CA . ILE A 1 315 ? -4.437 -12.526 18.347 1.00 89.00 315 ILE A CA 1
ATOM 2527 C C . ILE A 1 315 ? -4.919 -13.769 19.106 1.00 89.00 315 ILE A C 1
ATOM 2529 O O . ILE A 1 315 ? -5.486 -14.692 18.526 1.00 89.00 315 ILE A O 1
ATOM 2533 N N . ASN A 1 316 ? -4.730 -13.757 20.423 1.00 88.00 316 ASN A N 1
ATOM 2534 C CA . ASN A 1 316 ? -5.236 -14.773 21.340 1.00 88.00 316 ASN A CA 1
ATOM 2535 C C . ASN A 1 316 ? -6.663 -14.446 21.804 1.00 88.00 316 ASN A C 1
ATOM 2537 O O . ASN A 1 316 ? -7.566 -15.273 21.707 1.00 88.00 316 ASN A O 1
ATOM 2541 N N . GLU A 1 317 ? -6.880 -13.222 22.291 1.00 89.62 317 GLU A N 1
ATOM 2542 C CA . GLU A 1 317 ? -8.158 -12.809 22.872 1.00 89.62 317 GLU A CA 1
ATOM 2543 C C . GLU A 1 317 ? -8.450 -11.336 22.573 1.00 89.62 317 GLU A C 1
ATOM 2545 O O . GLU A 1 317 ? -7.540 -10.510 22.512 1.00 89.62 317 GLU A O 1
ATOM 2550 N N . VAL A 1 318 ? -9.733 -11.006 22.395 1.00 90.81 318 VAL A N 1
ATOM 2551 C CA . VAL A 1 318 ? -10.218 -9.629 22.254 1.00 90.81 318 VAL A CA 1
ATOM 2552 C C . VAL A 1 318 ? -11.320 -9.387 23.275 1.00 90.81 318 VAL A C 1
ATOM 2554 O O . VAL A 1 318 ? -12.358 -10.047 23.245 1.00 90.81 318 VAL A O 1
ATOM 2557 N N . ASN A 1 319 ? -11.115 -8.397 24.137 1.00 90.69 319 ASN A N 1
ATOM 2558 C CA . ASN A 1 319 ? -12.035 -7.995 25.188 1.00 90.69 319 ASN A CA 1
ATOM 2559 C C . ASN A 1 319 ? -12.459 -6.535 25.021 1.00 90.69 319 ASN A C 1
ATOM 2561 O O . ASN A 1 319 ? -11.658 -5.662 24.691 1.00 90.69 319 ASN A O 1
ATOM 2565 N N . VAL A 1 320 ? -13.736 -6.259 25.284 1.00 90.44 320 VAL A N 1
ATOM 2566 C CA . VAL A 1 320 ? -14.298 -4.904 25.265 1.00 90.44 320 VAL A CA 1
ATOM 2567 C C . VAL A 1 320 ? -14.913 -4.620 26.625 1.00 90.44 320 VAL A C 1
ATOM 2569 O O . VAL A 1 320 ? -15.738 -5.389 27.114 1.00 90.44 320 VAL A O 1
ATOM 2572 N N . SER A 1 321 ? -14.514 -3.512 27.240 1.00 89.88 321 SER A N 1
ATOM 2573 C CA . SER A 1 321 ? -15.012 -3.094 28.551 1.00 89.88 321 SER A CA 1
ATOM 2574 C C . SER A 1 321 ? -15.186 -1.579 28.630 1.00 89.88 321 SER A C 1
ATOM 2576 O O . SER A 1 321 ? -14.658 -0.837 27.803 1.00 89.88 321 SER A O 1
ATOM 2578 N N . SER A 1 322 ? -15.940 -1.104 29.622 1.00 87.50 322 SER A N 1
ATOM 2579 C CA . SER A 1 322 ? -16.052 0.327 29.918 1.00 87.50 322 SER A CA 1
ATOM 2580 C C . SER A 1 322 ? -15.057 0.715 30.999 1.00 87.50 322 SER A C 1
ATOM 2582 O O . SER A 1 322 ? -14.993 0.092 32.058 1.00 87.50 322 SER A O 1
ATOM 2584 N N . ILE A 1 323 ? -14.348 1.808 30.758 1.00 86.38 323 ILE A N 1
ATOM 2585 C CA . ILE A 1 323 ? -13.504 2.484 31.737 1.00 86.38 323 ILE A CA 1
ATOM 2586 C C . ILE A 1 323 ? -14.074 3.880 31.991 1.00 86.38 323 ILE A C 1
ATOM 2588 O O . ILE A 1 323 ? -14.607 4.533 31.096 1.00 86.38 323 ILE A O 1
ATOM 2592 N N . PHE A 1 324 ? -13.988 4.345 33.233 1.00 85.44 324 PHE A N 1
ATOM 2593 C CA . PHE A 1 324 ? -14.495 5.658 33.613 1.00 85.44 324 PHE A CA 1
ATOM 2594 C C . PHE A 1 324 ? -13.342 6.549 34.043 1.00 85.44 324 PHE A C 1
ATOM 2596 O O . PHE A 1 324 ? -12.680 6.283 35.046 1.00 85.44 324 PHE A O 1
ATOM 2603 N N . THR A 1 325 ? -13.131 7.633 33.309 1.00 80.62 325 THR A N 1
ATOM 2604 C CA . THR A 1 325 ? -12.114 8.639 33.622 1.00 80.62 325 THR A CA 1
ATOM 2605 C C . THR A 1 325 ? -12.778 9.956 34.002 1.00 80.62 325 THR A C 1
ATOM 2607 O O . THR A 1 325 ? -13.987 10.125 33.854 1.00 80.62 325 THR A O 1
ATOM 2610 N N . LYS A 1 326 ? -12.016 10.893 34.569 1.00 77.44 326 LYS A N 1
ATOM 2611 C CA . LYS A 1 326 ? -12.507 12.249 34.843 1.00 77.44 326 LYS A CA 1
ATOM 2612 C C . LYS A 1 326 ? -11.950 13.200 33.795 1.00 77.44 326 LYS A C 1
ATOM 2614 O O . LYS A 1 326 ? -10.741 13.225 33.578 1.00 77.44 326 LYS A O 1
ATOM 2619 N N . ASP A 1 327 ? -12.814 13.995 33.169 1.00 75.06 327 ASP A N 1
ATOM 2620 C CA . ASP A 1 327 ? -12.372 15.076 32.291 1.00 75.06 327 ASP A CA 1
ATOM 2621 C C . ASP A 1 327 ? -11.684 16.196 33.095 1.00 75.06 327 ASP A C 1
ATOM 2623 O O . ASP A 1 327 ? -11.658 16.200 34.329 1.00 75.06 327 ASP A O 1
ATOM 2627 N N . LYS A 1 328 ? -11.153 17.206 32.396 1.00 72.00 328 LYS A N 1
ATOM 2628 C CA . LYS A 1 328 ? -10.504 18.374 33.025 1.00 72.00 328 LYS A CA 1
ATOM 2629 C C . LYS A 1 328 ? -11.421 19.148 33.988 1.00 72.00 328 LYS A C 1
ATOM 2631 O O . LYS A 1 328 ? -10.926 19.947 34.776 1.00 72.00 328 LYS A O 1
ATOM 2636 N N . ARG A 1 329 ? -12.740 18.946 33.914 1.00 77.44 329 ARG A N 1
ATOM 2637 C CA . ARG A 1 329 ? -13.755 19.564 34.778 1.00 77.44 329 ARG A CA 1
ATOM 2638 C C . ARG A 1 329 ? -14.175 18.645 35.932 1.00 77.44 329 ARG A C 1
ATOM 2640 O O . ARG A 1 329 ? -15.045 19.020 36.710 1.00 77.44 329 ARG A O 1
ATOM 2647 N N . GLY A 1 330 ? -13.562 17.467 36.061 1.00 76.88 330 GLY A N 1
ATOM 2648 C CA . GLY A 1 330 ? -13.898 16.463 37.069 1.00 76.88 330 GLY A CA 1
ATOM 2649 C C . GLY A 1 330 ? -15.139 15.632 36.731 1.00 76.88 330 GLY A C 1
ATOM 2650 O O . GLY A 1 330 ? -15.562 14.827 37.561 1.00 76.88 330 GLY A O 1
ATOM 2651 N N . THR A 1 331 ? -15.710 15.806 35.536 1.00 79.31 331 THR A N 1
ATOM 2652 C CA . THR A 1 331 ? -16.884 15.065 35.063 1.00 79.31 331 THR A CA 1
ATOM 2653 C C . THR A 1 331 ? -16.464 13.649 34.721 1.00 79.31 331 THR A C 1
ATOM 2655 O O . THR A 1 331 ? -15.488 13.459 33.999 1.00 79.31 331 THR A O 1
ATOM 2658 N N . GLN A 1 332 ? -17.197 12.657 35.216 1.00 78.69 332 GLN A N 1
ATOM 2659 C CA . GLN A 1 332 ? -16.962 11.271 34.838 1.00 78.69 332 GLN A CA 1
ATOM 2660 C C . GLN A 1 332 ? -17.345 11.074 33.366 1.00 78.69 332 GLN A C 1
ATOM 2662 O O . GLN A 1 332 ? -18.460 11.397 32.961 1.00 78.69 332 GLN A O 1
ATOM 2667 N N . VAL A 1 333 ? -16.407 10.576 32.570 1.00 81.88 333 VAL A N 1
ATOM 2668 C CA . VAL A 1 333 ? -16.574 10.268 31.153 1.00 81.88 333 VAL A CA 1
ATOM 2669 C C . VAL A 1 333 ? -16.327 8.780 30.976 1.00 81.88 333 VAL A C 1
ATOM 2671 O O . VAL A 1 333 ? -15.301 8.253 31.405 1.00 81.88 333 VAL A O 1
ATOM 2674 N N . GLU A 1 334 ? -17.292 8.099 30.370 1.00 85.88 334 GLU A N 1
ATOM 2675 C CA . GLU A 1 334 ? -17.128 6.714 29.948 1.00 85.88 334 GLU A CA 1
ATOM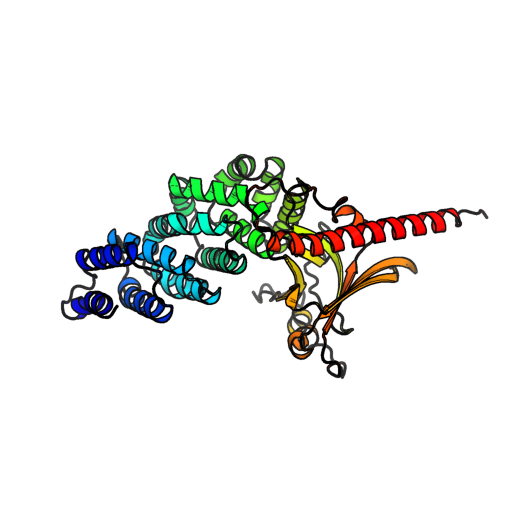 2676 C C . GLU A 1 334 ? -16.282 6.660 28.674 1.00 85.88 334 GLU A C 1
ATOM 2678 O O . GLU A 1 334 ? -16.515 7.406 27.718 1.00 85.88 334 GLU A O 1
ATOM 2683 N N . GLN A 1 335 ? -15.310 5.760 28.665 1.00 89.62 335 GLN A N 1
ATOM 2684 C CA . GLN A 1 335 ? -14.510 5.396 27.507 1.00 89.62 335 GLN A CA 1
ATOM 2685 C C . GLN A 1 335 ? -14.584 3.878 27.327 1.00 89.62 335 GLN A C 1
ATOM 2687 O O . GLN A 1 335 ? -14.851 3.133 28.271 1.00 89.62 335 GLN A O 1
ATOM 2692 N N . ILE A 1 336 ? -14.377 3.420 26.101 1.00 91.62 336 ILE A N 1
ATOM 2693 C CA . ILE A 1 336 ? -14.348 2.000 25.758 1.00 91.62 336 ILE A CA 1
ATOM 2694 C C . ILE A 1 336 ? -12.890 1.563 25.780 1.00 91.62 336 ILE A C 1
ATOM 2696 O O . ILE A 1 336 ? -12.071 2.160 25.090 1.00 91.62 336 ILE A O 1
ATOM 2700 N N . ASN A 1 337 ? -12.573 0.530 26.549 1.00 92.06 337 ASN A N 1
ATOM 2701 C CA . ASN A 1 337 ? -11.289 -0.147 26.485 1.00 92.06 337 ASN A CA 1
ATOM 2702 C C . ASN A 1 337 ? -11.420 -1.376 25.579 1.00 92.06 337 ASN A C 1
ATOM 2704 O O . ASN A 1 337 ? -12.137 -2.322 25.917 1.00 92.06 337 ASN A O 1
ATOM 2708 N N . LEU A 1 338 ? -10.755 -1.335 24.426 1.00 94.50 338 LEU A N 1
ATOM 2709 C CA . LEU A 1 338 ? -10.552 -2.483 23.548 1.00 94.50 338 LEU A CA 1
ATOM 2710 C C . LEU A 1 338 ? -9.196 -3.103 23.898 1.00 94.50 338 LEU A C 1
ATOM 2712 O O . LEU A 1 338 ? -8.160 -2.549 23.547 1.00 94.50 338 LEU A O 1
ATOM 2716 N N . SER A 1 339 ? -9.222 -4.241 24.582 1.00 94.12 339 SER A N 1
ATOM 2717 C CA . SER A 1 339 ? -8.042 -4.990 25.005 1.00 94.12 339 SER A CA 1
ATOM 2718 C C . SER A 1 339 ? -7.820 -6.172 24.066 1.00 94.12 339 SER A C 1
ATOM 2720 O O . SER A 1 339 ? -8.742 -6.948 23.812 1.00 94.12 339 SER A O 1
ATOM 2722 N N . ILE A 1 340 ? -6.617 -6.286 23.514 1.00 93.56 340 ILE A N 1
ATOM 2723 C CA . ILE A 1 340 ? -6.215 -7.358 22.605 1.00 93.56 340 ILE A CA 1
ATOM 2724 C C . ILE A 1 340 ? -4.985 -8.037 23.190 1.00 93.56 340 ILE A C 1
ATOM 2726 O O . ILE A 1 340 ? -3.946 -7.402 23.353 1.00 93.56 340 ILE A O 1
ATOM 2730 N N . THR A 1 341 ? -5.093 -9.330 23.469 1.00 92.00 341 THR A N 1
ATOM 2731 C CA . THR A 1 341 ? -3.969 -10.155 23.912 1.00 92.00 341 THR A CA 1
ATOM 2732 C C . THR A 1 341 ? -3.401 -10.926 22.725 1.00 92.00 341 THR A C 1
ATOM 2734 O O . THR A 1 341 ? -4.171 -11.495 21.949 1.00 92.00 341 THR A O 1
ATOM 2737 N N . THR A 1 342 ? -2.076 -10.967 22.574 1.00 92.81 342 THR A N 1
ATOM 2738 C CA . THR A 1 342 ? -1.378 -11.657 21.477 1.00 92.81 342 THR A CA 1
ATOM 2739 C C . THR A 1 342 ? -0.476 -12.781 21.983 1.00 92.81 342 THR A C 1
ATOM 2741 O O . THR A 1 342 ? -0.101 -12.808 23.151 1.00 92.81 342 THR A O 1
ATOM 2744 N N . PHE A 1 343 ? -0.114 -13.714 21.100 1.00 88.88 343 PHE A N 1
ATOM 2745 C CA . PHE A 1 343 ? 0.873 -14.772 21.371 1.00 88.88 343 PHE A CA 1
ATOM 2746 C C . PHE A 1 343 ? 2.333 -14.299 21.252 1.00 88.88 343 PHE A C 1
ATOM 2748 O O . PHE A 1 343 ? 3.249 -15.121 21.262 1.00 88.88 343 PHE A O 1
ATOM 2755 N N . GLU A 1 344 ? 2.561 -13.001 21.056 1.00 87.75 344 GLU A N 1
ATOM 2756 C CA . GLU A 1 344 ? 3.901 -12.443 20.881 1.00 87.75 344 GLU A CA 1
ATOM 2757 C C . GLU A 1 344 ? 4.596 -12.218 22.222 1.00 87.75 344 GLU A C 1
ATOM 2759 O O . GLU A 1 344 ? 3.963 -12.104 23.274 1.00 87.75 344 GLU A O 1
ATOM 2764 N N . SER A 1 345 ? 5.924 -12.124 22.171 1.00 84.75 345 SER A N 1
ATOM 2765 C CA . SER A 1 345 ? 6.734 -11.889 23.358 1.00 84.75 345 SER A CA 1
ATOM 2766 C C . SER A 1 345 ? 6.736 -10.401 23.723 1.00 84.75 345 SER A C 1
ATOM 2768 O O . SER A 1 345 ? 6.977 -9.557 22.853 1.00 84.75 345 SER A O 1
ATOM 2770 N N . PRO A 1 346 ? 6.606 -10.031 25.012 1.00 82.50 346 PRO A N 1
ATOM 2771 C CA . PRO A 1 346 ? 6.801 -8.650 25.459 1.00 82.50 346 PRO A CA 1
ATOM 2772 C C . PRO A 1 346 ? 8.143 -8.037 25.047 1.00 82.50 346 PRO A C 1
ATOM 2774 O O . PRO A 1 346 ? 8.225 -6.819 24.880 1.00 82.50 346 PRO A O 1
ATOM 2777 N N . SER A 1 347 ? 9.182 -8.859 24.829 1.00 79.81 347 SER A N 1
ATOM 2778 C CA . SER A 1 347 ? 10.480 -8.405 24.306 1.00 79.81 347 SER A CA 1
ATOM 2779 C C . SER A 1 347 ? 10.360 -7.661 22.977 1.00 79.81 347 SER A C 1
ATOM 2781 O O . SER A 1 347 ? 11.129 -6.733 22.725 1.00 79.81 347 SER A O 1
ATOM 2783 N N . ASP A 1 348 ? 9.373 -8.024 22.158 1.00 81.19 348 ASP A N 1
ATOM 2784 C CA . ASP A 1 348 ? 9.158 -7.461 20.826 1.00 81.19 348 ASP A CA 1
ATOM 2785 C C . ASP A 1 348 ? 8.555 -6.053 20.887 1.00 81.19 348 ASP A C 1
ATOM 2787 O O . ASP A 1 348 ? 8.476 -5.375 19.867 1.00 81.19 348 ASP A O 1
ATOM 2791 N N . TYR A 1 349 ? 8.178 -5.574 22.077 1.00 81.56 349 TYR A N 1
ATOM 2792 C CA . TYR A 1 349 ? 7.537 -4.275 22.283 1.00 81.56 349 TYR A CA 1
ATOM 2793 C C . TYR A 1 349 ? 8.284 -3.355 23.258 1.00 81.56 349 TYR A C 1
ATOM 2795 O O . TYR A 1 349 ? 7.934 -2.181 23.360 1.00 81.56 349 TYR A O 1
ATOM 2803 N N . VAL A 1 350 ? 9.362 -3.822 23.903 1.00 77.75 350 VAL A N 1
ATOM 2804 C CA . VAL A 1 350 ? 10.123 -3.059 24.920 1.00 77.75 350 VAL A CA 1
ATOM 2805 C C . VAL A 1 350 ? 10.495 -1.645 24.460 1.00 77.75 350 VAL A C 1
ATOM 2807 O O . VAL A 1 350 ? 10.386 -0.686 25.223 1.00 77.75 350 VAL A O 1
ATOM 2810 N N . ARG A 1 351 ? 10.848 -1.474 23.181 1.00 78.69 351 ARG A N 1
ATOM 2811 C CA . ARG A 1 351 ? 11.223 -0.175 22.593 1.00 78.69 351 ARG A CA 1
ATOM 2812 C C . ARG A 1 351 ? 10.137 0.913 22.681 1.00 78.69 351 ARG A C 1
ATOM 2814 O O . ARG A 1 351 ? 10.461 2.101 22.608 1.00 78.69 351 ARG A O 1
ATOM 2821 N N . PHE A 1 352 ? 8.870 0.542 22.876 1.00 76.00 352 PHE A N 1
ATOM 2822 C CA . PHE A 1 352 ? 7.770 1.491 23.069 1.00 76.00 352 PHE A CA 1
ATOM 2823 C C . PHE A 1 352 ? 7.724 2.106 24.478 1.00 76.00 352 PHE A C 1
ATOM 2825 O O . PHE A 1 352 ? 7.037 3.111 24.658 1.00 76.00 352 PHE A O 1
ATOM 2832 N N . TRP A 1 353 ? 8.471 1.571 25.456 1.00 73.25 353 TRP A N 1
ATOM 2833 C CA . TRP A 1 353 ? 8.493 2.078 26.839 1.00 73.25 353 TRP A CA 1
ATOM 2834 C C . TRP A 1 353 ? 9.878 2.124 27.511 1.00 73.25 353 TRP A C 1
ATOM 2836 O O . TRP A 1 353 ? 9.981 2.596 28.641 1.00 73.25 353 TRP A O 1
ATOM 2846 N N . ASP A 1 354 ? 10.958 1.746 26.819 1.00 62.41 354 ASP A N 1
ATOM 2847 C CA . ASP A 1 354 ? 12.345 1.720 27.341 1.00 62.41 354 ASP A CA 1
ATOM 2848 C C . ASP A 1 354 ? 12.935 3.108 27.717 1.00 62.41 354 ASP A C 1
ATOM 2850 O O . ASP A 1 354 ? 14.093 3.242 28.101 1.00 62.41 354 ASP A O 1
ATOM 2854 N N . GLY A 1 355 ? 12.146 4.182 27.594 1.00 55.00 355 GLY A N 1
ATOM 2855 C CA . GLY A 1 355 ? 12.511 5.556 27.967 1.00 55.00 355 GLY A CA 1
ATOM 2856 C C . GLY A 1 355 ? 11.870 6.058 29.266 1.00 55.00 355 GLY A C 1
ATOM 2857 O O . GLY A 1 355 ? 12.008 7.244 29.592 1.00 55.00 355 GLY A O 1
ATOM 2858 N N . ASP A 1 356 ? 11.123 5.211 29.980 1.00 52.94 356 ASP A N 1
ATOM 2859 C CA . ASP A 1 356 ? 10.591 5.553 31.296 1.00 52.94 356 ASP A CA 1
ATOM 2860 C C . ASP A 1 356 ? 11.610 5.209 32.388 1.00 52.94 356 ASP A C 1
ATOM 2862 O O . ASP A 1 356 ? 12.054 4.075 32.515 1.00 52.94 356 ASP A O 1
ATOM 2866 N N . SER A 1 357 ? 12.004 6.192 33.197 1.00 45.41 357 SER A N 1
ATOM 2867 C CA . SER A 1 357 ? 13.023 6.057 34.250 1.00 45.41 357 SER A CA 1
ATOM 2868 C C . SER A 1 357 ? 12.551 5.255 35.474 1.00 45.41 357 SER A C 1
ATOM 2870 O O . SER A 1 357 ? 13.214 5.247 36.514 1.00 45.41 357 SER A O 1
ATOM 2872 N N . SER A 1 358 ? 11.416 4.569 35.362 1.00 52.31 358 SER A N 1
ATOM 2873 C CA . SER A 1 358 ? 10.930 3.635 36.368 1.00 52.31 358 SER A CA 1
ATOM 2874 C C . SER A 1 358 ? 11.572 2.257 36.174 1.00 52.31 358 SER A C 1
ATOM 2876 O O . SER A 1 358 ? 11.744 1.817 35.039 1.00 52.31 358 SER A O 1
ATOM 2878 N N . PRO A 1 359 ? 11.894 1.527 37.258 1.00 43.69 359 PRO A N 1
ATOM 2879 C CA . PRO A 1 359 ? 12.383 0.155 37.188 1.00 43.69 359 PRO A CA 1
ATOM 2880 C C . PRO A 1 359 ? 11.216 -0.765 36.813 1.00 43.69 359 PRO A C 1
ATOM 2882 O O . PRO A 1 359 ? 10.644 -1.461 37.652 1.00 43.69 359 PRO A O 1
ATOM 2885 N N . HIS A 1 360 ? 10.798 -0.713 35.556 1.00 55.16 360 HIS A N 1
ATOM 2886 C CA . HIS A 1 360 ? 9.739 -1.559 35.049 1.00 55.16 360 HIS A CA 1
ATOM 2887 C C . HIS A 1 360 ? 10.321 -2.943 34.774 1.00 55.16 360 HIS A C 1
ATOM 2889 O O . HIS A 1 360 ? 11.232 -3.109 33.966 1.00 55.16 360 HIS A O 1
ATOM 2895 N N . ARG A 1 361 ? 9.830 -3.945 35.510 1.00 55.34 361 ARG A N 1
ATOM 2896 C CA . ARG A 1 361 ? 10.081 -5.343 35.161 1.00 55.34 361 ARG A CA 1
ATOM 2897 C C . ARG A 1 361 ? 9.418 -5.595 33.814 1.00 55.34 361 ARG A C 1
ATOM 2899 O O . ARG A 1 361 ? 8.251 -5.250 33.650 1.00 55.34 361 ARG A O 1
ATOM 2906 N N . ILE A 1 362 ? 10.155 -6.210 32.893 1.00 61.03 362 ILE A N 1
ATOM 2907 C CA . ILE A 1 362 ? 9.550 -6.874 31.736 1.00 61.03 362 ILE A CA 1
ATOM 2908 C C . ILE A 1 362 ? 8.446 -7.786 32.297 1.00 61.03 362 ILE A C 1
ATOM 2910 O O . ILE A 1 362 ? 8.725 -8.483 33.282 1.00 61.03 362 ILE A O 1
ATOM 2914 N N . PRO A 1 363 ? 7.213 -7.738 31.760 1.00 63.28 363 PRO A N 1
ATOM 2915 C CA . PRO A 1 363 ? 6.145 -8.625 32.201 1.00 63.28 363 PRO A CA 1
ATOM 2916 C C . PRO A 1 363 ? 6.655 -10.071 32.238 1.00 63.28 363 PRO A C 1
ATOM 2918 O O . PRO A 1 363 ? 7.301 -10.515 31.294 1.00 63.28 363 PRO A O 1
ATOM 2921 N N . GLU A 1 364 ? 6.402 -10.793 33.333 1.00 62.38 364 GLU A N 1
ATOM 2922 C CA . GLU A 1 364 ? 6.770 -12.218 33.467 1.00 62.38 364 GLU A CA 1
ATOM 2923 C C . GLU A 1 364 ? 5.868 -13.130 32.607 1.00 62.38 364 GLU A C 1
ATOM 2925 O O . GLU A 1 364 ? 6.011 -14.349 32.632 1.00 62.38 364 GLU A O 1
ATOM 2930 N N . GLU A 1 365 ? 4.920 -12.541 31.877 1.00 72.25 365 GLU A N 1
ATOM 2931 C CA . GLU A 1 365 ? 3.922 -13.219 31.057 1.00 72.25 365 GLU A CA 1
ATOM 2932 C C . GLU A 1 365 ? 4.444 -13.467 29.634 1.00 72.25 365 GLU A C 1
ATOM 2934 O O . GLU A 1 365 ? 5.078 -12.604 29.031 1.00 72.25 365 GLU A O 1
ATOM 2939 N N . ASP A 1 366 ? 4.118 -14.632 29.070 1.00 81.62 366 ASP A N 1
ATOM 2940 C CA . ASP A 1 366 ? 4.493 -15.035 27.703 1.00 81.62 366 ASP A CA 1
ATOM 2941 C C . ASP A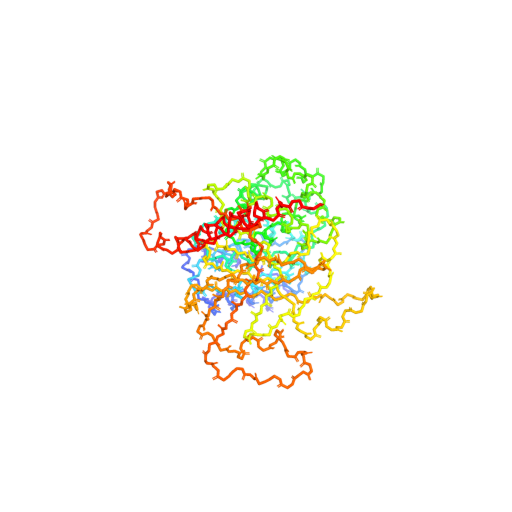 1 366 ? 3.555 -14.448 26.621 1.00 81.62 366 ASP A C 1
ATOM 2943 O O . ASP A 1 366 ? 3.437 -15.000 25.528 1.00 81.62 366 ASP A O 1
ATOM 2947 N N . PHE A 1 367 ? 2.829 -13.371 26.932 1.00 84.88 367 PHE A N 1
ATOM 2948 C CA . PHE A 1 367 ? 1.875 -12.732 26.027 1.00 84.88 367 PHE A CA 1
ATOM 2949 C C . PHE A 1 367 ? 1.924 -11.209 26.144 1.00 84.88 367 PHE A C 1
ATOM 2951 O O . PHE A 1 367 ? 2.301 -10.650 27.175 1.00 84.88 367 PHE A O 1
ATOM 2958 N N . VAL A 1 368 ? 1.489 -10.524 25.088 1.00 90.56 368 VAL A N 1
ATOM 2959 C CA . VAL A 1 368 ? 1.383 -9.061 25.054 1.00 90.56 368 VAL A CA 1
ATOM 2960 C C . VAL A 1 368 ? -0.077 -8.657 25.121 1.00 90.56 368 VAL A C 1
ATOM 2962 O O . VAL A 1 368 ? -0.901 -9.192 24.390 1.00 90.56 368 VAL A O 1
ATOM 2965 N N . THR A 1 369 ? -0.406 -7.688 25.974 1.00 91.94 369 THR A N 1
ATOM 2966 C CA . THR A 1 369 ? -1.742 -7.075 26.004 1.00 91.94 369 THR A CA 1
ATOM 2967 C C . THR A 1 369 ? -1.656 -5.645 25.492 1.00 91.94 369 THR A C 1
ATOM 2969 O O . THR A 1 369 ? -0.910 -4.841 26.045 1.00 91.94 369 THR A O 1
ATOM 2972 N N . ILE A 1 370 ? -2.416 -5.324 24.448 1.00 92.94 370 ILE A N 1
ATOM 2973 C CA . ILE A 1 370 ? -2.521 -3.983 23.872 1.00 92.94 370 ILE A CA 1
ATOM 2974 C C . ILE A 1 370 ? -3.924 -3.447 24.121 1.00 92.94 370 ILE A C 1
ATOM 2976 O O . ILE A 1 370 ? -4.916 -4.062 23.737 1.00 92.94 370 ILE A O 1
ATOM 2980 N N . GLU A 1 371 ? -4.007 -2.282 24.746 1.00 92.50 371 GLU A N 1
ATOM 2981 C CA . GLU A 1 371 ? -5.257 -1.655 25.153 1.00 92.50 371 GLU A CA 1
ATOM 2982 C C . GLU A 1 371 ? -5.450 -0.331 24.419 1.00 92.50 371 GLU A C 1
ATOM 2984 O O . GLU A 1 371 ? -4.620 0.576 24.506 1.00 92.50 371 GLU A O 1
ATOM 2989 N N . PHE A 1 372 ? -6.565 -0.217 23.702 1.00 92.06 372 PHE A N 1
ATOM 2990 C CA . PHE A 1 372 ? -6.972 0.985 22.988 1.00 92.06 372 PHE A CA 1
ATOM 2991 C C . PHE A 1 372 ? -8.138 1.647 23.714 1.00 92.06 372 PHE A C 1
ATOM 2993 O O . PHE A 1 372 ? -9.224 1.076 23.841 1.00 92.06 372 PHE A O 1
ATOM 3000 N N . CYS A 1 373 ? -7.934 2.890 24.141 1.00 90.81 373 CYS A N 1
ATOM 3001 C CA . CYS A 1 373 ? -8.976 3.693 24.765 1.00 90.81 373 CYS A CA 1
ATOM 3002 C C . CYS A 1 373 ? -9.746 4.479 23.697 1.00 90.81 373 CYS A C 1
ATOM 3004 O O . CYS A 1 373 ? -9.176 5.323 23.011 1.00 90.81 373 CYS A O 1
ATOM 3006 N N . LEU A 1 374 ? -11.047 4.234 23.551 1.00 91.38 374 LEU A N 1
ATOM 3007 C CA . LEU A 1 374 ? -11.890 4.797 22.496 1.00 91.38 374 LEU A CA 1
ATOM 3008 C C . LEU A 1 374 ? -13.045 5.623 23.079 1.00 91.38 374 LEU A C 1
ATOM 3010 O O . LEU A 1 374 ? -13.631 5.288 24.109 1.00 91.38 374 LEU A O 1
ATOM 3014 N N . GLY A 1 375 ? -13.423 6.699 22.388 1.00 90.31 375 GLY A N 1
ATOM 3015 C CA . GLY A 1 375 ? -14.604 7.490 22.737 1.00 90.31 375 GLY A CA 1
ATOM 3016 C C . GLY A 1 375 ? -15.891 6.846 22.200 1.00 90.31 375 GLY A C 1
ATOM 3017 O O . GLY A 1 375 ? -15.972 6.629 20.990 1.00 90.31 375 GLY A O 1
ATOM 3018 N N . PRO A 1 376 ? -16.942 6.604 23.013 1.00 91.50 376 PRO A N 1
ATOM 3019 C CA . PRO A 1 376 ? -18.184 5.990 22.529 1.00 91.50 376 PRO A CA 1
ATOM 3020 C C . PRO A 1 376 ? -18.800 6.727 21.330 1.00 91.50 376 PRO A C 1
ATOM 3022 O O . PRO A 1 376 ? -19.143 6.115 20.321 1.00 91.50 376 PRO A O 1
ATOM 3025 N N . SER A 1 377 ? -18.868 8.061 21.384 1.00 91.00 377 SER A N 1
ATOM 3026 C CA . SER A 1 377 ? -19.374 8.890 20.276 1.00 91.00 377 SER A CA 1
ATOM 3027 C C . SER A 1 377 ? -18.564 8.730 18.988 1.00 91.00 377 SER A C 1
ATOM 3029 O O . SER A 1 377 ? -19.119 8.800 17.892 1.00 91.00 377 SER A O 1
ATOM 3031 N N . ASP A 1 378 ? -17.257 8.520 19.108 1.00 90.94 378 ASP A N 1
ATOM 3032 C CA . ASP A 1 378 ? -16.356 8.351 17.974 1.00 90.94 378 ASP A CA 1
ATOM 3033 C C . ASP A 1 378 ? -16.476 6.963 17.356 1.00 90.94 378 ASP A C 1
ATOM 3035 O O . ASP A 1 378 ? -16.508 6.848 16.129 1.00 90.94 378 ASP A O 1
ATOM 3039 N N . VAL A 1 379 ? -16.657 5.932 18.183 1.00 91.94 379 VAL A N 1
ATOM 3040 C CA . VAL A 1 379 ? -16.975 4.580 17.717 1.00 91.94 379 VAL A CA 1
ATOM 3041 C C . VAL A 1 379 ? -18.306 4.582 16.962 1.00 91.94 379 VAL A C 1
ATOM 3043 O O . VAL A 1 379 ? -18.351 4.145 15.817 1.00 91.94 379 VAL A O 1
ATOM 3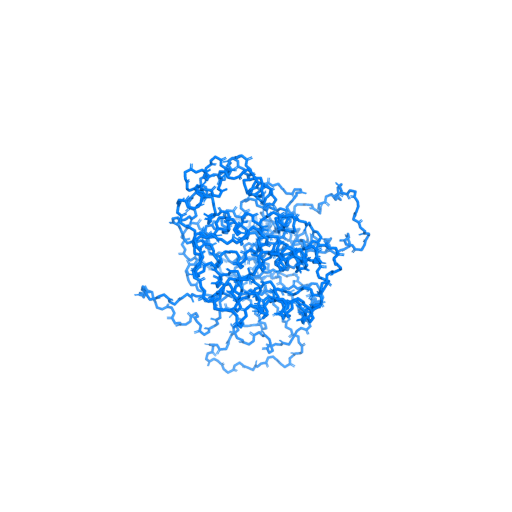046 N N . VAL A 1 380 ? -19.379 5.162 17.517 1.00 92.19 380 VAL A N 1
ATOM 3047 C CA . VAL A 1 380 ? -20.687 5.237 16.829 1.00 92.19 380 VAL A CA 1
ATOM 3048 C C . VAL A 1 380 ? -20.613 5.997 15.502 1.00 92.19 380 VAL A C 1
ATOM 3050 O O . VAL A 1 380 ? -21.335 5.682 14.555 1.00 92.19 380 VAL A O 1
ATOM 3053 N N . ARG A 1 381 ? -19.752 7.010 15.406 1.00 91.19 381 ARG A N 1
ATOM 3054 C CA . ARG A 1 381 ? -19.608 7.812 14.188 1.00 91.19 381 ARG A CA 1
ATOM 3055 C C . ARG A 1 381 ? -18.855 7.077 13.082 1.00 91.19 381 ARG A C 1
ATOM 3057 O O . ARG A 1 381 ? -19.231 7.216 11.923 1.00 91.19 381 ARG A O 1
ATOM 3064 N N . ASN A 1 382 ? -17.801 6.341 13.435 1.00 91.88 382 ASN A N 1
ATOM 3065 C CA . ASN A 1 382 ? -16.837 5.813 12.467 1.00 91.88 382 ASN A CA 1
ATOM 3066 C C . ASN A 1 382 ? -16.965 4.299 12.225 1.00 91.88 382 ASN A C 1
ATOM 3068 O O . ASN A 1 382 ? -16.514 3.820 11.190 1.00 91.88 382 ASN A O 1
ATOM 3072 N N . ALA A 1 383 ? -17.592 3.543 13.130 1.00 90.75 383 ALA A N 1
ATOM 3073 C CA . ALA A 1 383 ? -17.829 2.111 12.961 1.00 90.75 383 ALA A CA 1
ATOM 3074 C C . ALA A 1 383 ? -19.081 1.830 12.092 1.00 90.75 383 ALA A C 1
ATOM 3076 O O . ALA A 1 383 ? -20.041 2.608 12.115 1.00 90.75 383 ALA A O 1
ATOM 3077 N N . PRO A 1 384 ? -19.133 0.714 11.343 1.00 89.62 384 PRO A N 1
ATOM 3078 C CA . PRO A 1 384 ? -20.247 0.366 10.461 1.00 89.62 384 PRO A CA 1
ATOM 3079 C C . PRO A 1 384 ? -21.544 0.059 11.230 1.00 89.62 384 PRO A C 1
ATOM 3081 O O . PRO A 1 384 ? -21.528 -0.592 12.269 1.00 89.62 384 PRO A O 1
ATOM 3084 N N . THR A 1 385 ? -22.692 0.499 10.696 1.00 80.50 385 THR A N 1
ATOM 3085 C CA . THR A 1 385 ? -24.040 0.291 11.280 1.00 80.50 385 THR A CA 1
ATOM 3086 C C . THR A 1 385 ? -24.579 -1.131 11.130 1.00 80.50 385 THR A C 1
ATOM 3088 O O . THR A 1 385 ? -25.454 -1.545 11.886 1.00 80.50 385 THR A O 1
ATOM 3091 N N . LYS A 1 386 ? -24.109 -1.868 10.124 1.00 66.81 386 LYS A N 1
ATOM 3092 C CA . LYS A 1 386 ? -24.476 -3.257 9.837 1.00 66.81 386 LYS A CA 1
ATOM 3093 C C . LYS A 1 386 ? -23.231 -3.982 9.349 1.00 66.81 386 LYS A C 1
ATOM 3095 O O . LYS A 1 386 ? -22.385 -3.355 8.711 1.00 66.81 386 LYS A O 1
ATOM 3100 N N . ALA A 1 387 ? -23.152 -5.293 9.581 1.00 55.59 387 ALA A N 1
ATOM 3101 C CA . ALA A 1 387 ? -22.232 -6.119 8.808 1.00 55.59 387 ALA A CA 1
ATOM 3102 C C . ALA A 1 387 ? -22.544 -5.875 7.317 1.00 55.59 387 ALA A C 1
ATOM 3104 O O . ALA A 1 387 ? -23.736 -5.830 6.976 1.00 55.59 387 ALA A O 1
ATOM 3105 N N . PRO A 1 388 ? -21.549 -5.634 6.442 1.00 47.78 388 PRO A N 1
ATOM 3106 C CA . PRO A 1 388 ? -21.805 -5.445 5.026 1.00 47.78 388 PRO A CA 1
ATOM 3107 C C . PRO A 1 388 ? -22.666 -6.604 4.535 1.00 47.78 388 PRO A C 1
ATOM 3109 O O . PRO A 1 388 ? -22.366 -7.769 4.802 1.00 47.78 388 PRO A O 1
ATOM 3112 N N . GLY A 1 389 ? -23.768 -6.283 3.853 1.00 42.31 389 GLY A N 1
ATOM 3113 C CA . GLY A 1 389 ? -24.470 -7.292 3.073 1.00 42.31 389 GLY A CA 1
ATOM 3114 C C . GLY A 1 389 ? -23.445 -7.939 2.150 1.00 42.31 389 GLY A C 1
ATOM 3115 O O . GLY A 1 389 ? -22.634 -7.227 1.559 1.00 42.31 389 GLY A O 1
ATOM 3116 N N . THR A 1 390 ? -23.451 -9.268 2.114 1.00 35.38 390 THR A N 1
ATOM 3117 C CA . THR A 1 390 ? -22.556 -10.130 1.340 1.00 35.38 390 THR A CA 1
ATOM 3118 C C . THR A 1 390 ? -22.102 -9.437 0.052 1.00 35.38 390 THR A C 1
ATOM 3120 O O . THR A 1 390 ? -22.970 -9.011 -0.720 1.00 35.38 390 THR A O 1
ATOM 3123 N N . PRO A 1 391 ? -20.791 -9.281 -0.212 1.00 37.81 391 PRO A N 1
ATOM 3124 C CA . PRO A 1 391 ? -20.360 -8.681 -1.461 1.00 37.81 391 PRO A CA 1
ATOM 3125 C C . PRO A 1 391 ? -20.909 -9.526 -2.613 1.00 37.81 391 PRO A C 1
ATOM 3127 O O . PRO A 1 391 ? -20.646 -10.725 -2.709 1.00 37.81 391 PRO A O 1
ATOM 3130 N N . ILE A 1 392 ? -21.684 -8.898 -3.499 1.00 37.50 392 ILE A N 1
ATOM 3131 C CA . ILE A 1 392 ? -21.982 -9.456 -4.817 1.00 37.50 392 ILE A CA 1
ATOM 3132 C C . ILE A 1 392 ? -20.681 -9.339 -5.618 1.00 37.50 392 ILE A C 1
ATOM 3134 O O . ILE A 1 392 ? -20.484 -8.406 -6.388 1.00 37.50 392 ILE A O 1
ATOM 3138 N N . ALA A 1 393 ? -19.761 -10.265 -5.377 1.00 36.47 393 ALA A N 1
ATOM 3139 C CA . ALA A 1 393 ? -18.579 -10.484 -6.189 1.00 36.47 393 ALA A CA 1
ATOM 3140 C C . ALA A 1 393 ? -18.528 -11.979 -6.506 1.00 36.47 393 ALA A C 1
ATOM 3142 O O . ALA A 1 393 ? -18.227 -12.817 -5.656 1.00 36.47 393 ALA A O 1
ATOM 3143 N N . GLN A 1 394 ? -18.909 -12.315 -7.738 1.00 39.06 394 GLN A N 1
ATOM 3144 C CA . GLN A 1 394 ? -18.728 -13.649 -8.293 1.00 39.06 394 GLN A CA 1
ATOM 3145 C C . GLN A 1 394 ? -17.233 -13.998 -8.240 1.00 39.06 394 GLN A C 1
ATOM 3147 O O . GLN A 1 394 ? -16.430 -13.307 -8.861 1.00 39.06 394 GLN A O 1
ATOM 3152 N N . GLY A 1 395 ? -16.873 -15.064 -7.518 1.00 37.75 395 GLY A N 1
ATOM 3153 C CA . GLY A 1 395 ? -15.552 -15.695 -7.636 1.00 37.75 395 GLY A CA 1
ATOM 3154 C C . GLY A 1 395 ? -14.654 -15.723 -6.396 1.00 37.75 395 GLY A C 1
ATOM 3155 O O . GLY A 1 395 ? -13.480 -16.037 -6.548 1.00 37.75 395 GLY A O 1
ATOM 3156 N N . ILE A 1 396 ? -15.156 -15.440 -5.191 1.00 39.34 396 ILE A N 1
ATOM 3157 C CA . ILE A 1 396 ? -14.369 -15.591 -3.955 1.00 39.34 396 ILE A CA 1
ATOM 3158 C C . ILE A 1 396 ? -14.612 -16.989 -3.358 1.00 39.34 396 ILE A C 1
ATOM 3160 O O . ILE A 1 396 ? -15.751 -17.353 -3.074 1.00 39.34 396 ILE A O 1
ATOM 3164 N N . THR A 1 397 ? -13.547 -17.776 -3.188 1.00 37.69 397 THR A N 1
ATOM 3165 C CA . THR A 1 397 ? -13.547 -19.078 -2.497 1.00 37.69 397 THR A CA 1
ATOM 3166 C C . THR A 1 397 ? -14.015 -18.951 -1.043 1.00 37.69 397 THR A C 1
ATOM 3168 O O . THR A 1 397 ? -13.635 -18.016 -0.347 1.00 37.69 397 THR A O 1
ATOM 3171 N N . GLU A 1 398 ? -14.800 -19.919 -0.561 1.00 35.00 398 GLU A N 1
ATOM 3172 C CA . GLU A 1 398 ? -15.483 -19.913 0.750 1.00 35.00 398 GLU A CA 1
ATOM 3173 C C . GLU A 1 398 ? -14.565 -19.676 1.973 1.00 35.00 398 GLU A C 1
ATOM 3175 O O . GLU A 1 398 ? -15.038 -19.207 3.004 1.00 35.00 398 GLU A O 1
ATOM 3180 N N . ALA A 1 399 ? -13.254 -19.924 1.863 1.00 36.66 399 ALA A N 1
ATOM 3181 C CA . ALA A 1 399 ? -12.291 -19.721 2.951 1.00 36.66 399 ALA A CA 1
ATOM 3182 C C . ALA A 1 399 ? -11.981 -18.240 3.259 1.00 36.66 399 ALA A C 1
ATOM 3184 O O . ALA A 1 399 ? -11.787 -17.891 4.418 1.00 36.66 399 ALA A O 1
ATOM 3185 N N . SER A 1 400 ? -11.977 -17.346 2.264 1.00 39.28 400 SER A N 1
ATOM 3186 C CA . SER A 1 400 ? -11.710 -15.913 2.494 1.00 39.28 400 SER A CA 1
ATOM 3187 C C . SER A 1 400 ? -12.958 -15.136 2.928 1.00 39.28 400 SER A C 1
ATOM 3189 O O . SER A 1 400 ? -12.847 -14.043 3.472 1.00 39.28 400 SER A O 1
ATOM 3191 N N . GLN A 1 401 ? -14.155 -15.712 2.764 1.00 42.72 401 GLN A N 1
ATOM 3192 C CA . GLN A 1 401 ? -15.397 -15.125 3.280 1.00 42.72 401 GLN A CA 1
ATOM 3193 C C . GLN A 1 401 ? -15.527 -15.225 4.809 1.00 42.72 401 GLN A C 1
ATOM 3195 O O . GLN A 1 401 ? -16.295 -14.455 5.384 1.00 42.72 401 GLN A O 1
ATOM 3200 N N . SER A 1 402 ? -14.808 -16.136 5.482 1.00 52.22 402 SER A N 1
ATOM 3201 C CA . SER A 1 402 ? -14.979 -16.353 6.927 1.00 52.22 402 SER A CA 1
ATOM 3202 C C . SER A 1 402 ? -14.162 -15.406 7.811 1.00 52.22 402 SER A C 1
ATOM 3204 O O . SER A 1 402 ? -14.505 -15.248 8.980 1.00 52.22 402 SER A O 1
ATOM 3206 N N . GLN A 1 403 ? -13.099 -14.780 7.293 1.00 48.97 403 GLN A N 1
ATOM 3207 C CA . GLN A 1 403 ? -12.198 -13.952 8.108 1.00 48.97 403 GLN A CA 1
ATOM 3208 C C . GLN A 1 403 ? -12.449 -12.432 7.971 1.00 48.97 403 GLN A C 1
ATOM 3210 O O . GLN A 1 403 ? -12.435 -11.743 8.990 1.00 48.97 403 GLN A O 1
ATOM 3215 N N . ASP A 1 404 ? -12.853 -11.909 6.799 1.00 57.94 404 ASP A N 1
ATOM 3216 C CA . ASP A 1 404 ? -13.353 -10.517 6.660 1.00 57.94 404 ASP A CA 1
ATOM 3217 C C . ASP A 1 404 ? -14.537 -10.242 7.609 1.00 57.94 404 ASP A C 1
ATOM 3219 O O . ASP A 1 404 ? -14.744 -9.128 8.103 1.00 57.94 404 ASP A O 1
ATOM 3223 N N . GLN A 1 405 ? -15.310 -11.292 7.905 1.00 68.31 405 GLN A N 1
ATOM 3224 C CA . GLN A 1 405 ? -16.414 -11.256 8.858 1.00 68.31 405 GLN A CA 1
ATOM 3225 C C . GLN A 1 405 ? -15.958 -10.983 10.294 1.00 68.31 405 GLN A C 1
ATOM 3227 O O . GLN A 1 405 ? -16.733 -10.404 11.049 1.00 68.31 405 GLN A O 1
ATOM 3232 N N . GLN A 1 406 ? -14.733 -11.344 10.687 1.00 81.06 406 GLN A N 1
ATOM 3233 C CA . GLN A 1 406 ? -14.274 -11.201 12.071 1.00 81.06 406 GLN A CA 1
ATOM 3234 C C . GLN A 1 406 ? -14.018 -9.738 12.440 1.00 81.06 406 GLN A C 1
ATOM 3236 O O . GLN A 1 406 ? -14.590 -9.256 13.417 1.00 81.06 406 GLN A O 1
ATOM 3241 N N . LEU A 1 407 ? -13.244 -8.996 11.637 1.00 87.25 407 LEU A N 1
ATOM 3242 C CA . LEU A 1 407 ? -13.000 -7.567 11.888 1.00 87.25 407 LEU A CA 1
ATOM 3243 C C . LEU A 1 407 ? -14.283 -6.744 11.779 1.00 87.25 407 LEU A C 1
ATOM 3245 O O . LEU A 1 407 ? -14.533 -5.865 12.602 1.00 87.25 407 LEU A O 1
ATOM 3249 N N . ILE A 1 408 ? -15.133 -7.056 10.801 1.00 87.69 408 ILE A N 1
ATOM 3250 C CA . ILE A 1 408 ? -16.457 -6.444 10.691 1.00 87.69 408 ILE A CA 1
ATOM 3251 C C . ILE A 1 408 ? -17.327 -6.766 11.912 1.00 87.69 408 ILE A C 1
ATOM 3253 O O . ILE A 1 408 ? -18.024 -5.882 12.415 1.00 87.69 408 ILE A O 1
ATOM 3257 N N . SER A 1 409 ? -17.315 -8.008 12.399 1.00 87.00 409 SER A N 1
ATOM 3258 C CA . SER A 1 409 ? -18.072 -8.415 13.586 1.00 87.00 409 SER A CA 1
ATOM 3259 C C . SER A 1 409 ? -17.569 -7.685 14.830 1.00 87.00 409 SER A C 1
ATOM 3261 O O . SER A 1 409 ? -18.373 -7.198 15.620 1.00 87.00 409 SER A O 1
ATOM 3263 N N . LEU A 1 410 ? -16.251 -7.531 14.977 1.00 89.88 410 LEU A N 1
ATOM 3264 C CA . LEU A 1 410 ? -15.652 -6.739 16.048 1.00 89.88 410 LEU A CA 1
ATOM 3265 C C . LEU A 1 410 ? -16.086 -5.270 15.960 1.00 89.88 410 LEU A C 1
ATOM 3267 O O . LEU A 1 410 ? -16.561 -4.708 16.941 1.00 89.88 410 LEU A O 1
ATOM 3271 N N . LEU A 1 411 ? -15.996 -4.659 14.779 1.00 92.06 411 LEU A N 1
ATOM 3272 C CA . LEU A 1 411 ? -16.386 -3.267 14.551 1.00 92.06 411 LEU A CA 1
ATOM 3273 C C . LEU A 1 411 ? -17.876 -3.011 14.813 1.00 92.06 411 LEU A C 1
ATOM 3275 O O . LEU A 1 411 ? -18.243 -2.017 15.442 1.00 92.06 411 LEU A O 1
ATOM 3279 N N . THR A 1 412 ? -18.745 -3.906 14.347 1.00 91.06 412 THR A N 1
ATOM 3280 C CA . THR A 1 412 ? -20.192 -3.818 14.594 1.00 91.06 412 THR A CA 1
ATOM 3281 C C . THR A 1 412 ? -20.525 -4.068 16.066 1.00 91.06 412 THR A C 1
ATOM 3283 O O . THR A 1 412 ? -21.350 -3.348 16.624 1.00 91.06 412 THR A O 1
ATOM 3286 N N . GLY A 1 413 ? -19.840 -5.005 16.728 1.00 89.12 413 GLY A N 1
ATOM 3287 C CA . GLY A 1 413 ? -19.945 -5.237 18.170 1.00 89.12 413 GLY A CA 1
ATOM 3288 C C . GLY A 1 413 ? -19.519 -4.022 18.998 1.00 89.12 413 GLY A C 1
ATOM 3289 O O . GLY A 1 413 ? -20.270 -3.583 19.868 1.00 89.12 413 GLY A O 1
ATOM 3290 N N . LEU A 1 414 ? -18.372 -3.414 18.671 1.00 91.75 414 LEU A N 1
ATOM 3291 C CA . LEU A 1 414 ? -17.890 -2.167 19.278 1.00 91.75 414 LEU A CA 1
ATOM 3292 C C . LEU A 1 414 ? -18.908 -1.037 19.121 1.00 91.75 414 LEU A C 1
ATOM 3294 O O . LEU A 1 414 ? -19.169 -0.297 20.070 1.00 91.75 414 LEU A O 1
ATOM 3298 N N . ARG A 1 415 ? -19.522 -0.918 17.939 1.00 92.25 415 ARG A N 1
ATOM 3299 C CA . ARG A 1 415 ? -20.576 0.067 17.697 1.00 92.25 415 ARG A CA 1
ATOM 3300 C C . ARG A 1 415 ? -21.788 -0.158 18.592 1.00 92.25 415 ARG A C 1
ATOM 3302 O O . ARG A 1 415 ? -22.239 0.791 19.227 1.00 92.25 415 ARG A O 1
ATOM 3309 N N . VAL A 1 416 ? -22.310 -1.383 18.641 1.00 89.44 416 VAL A N 1
ATOM 3310 C CA . VAL A 1 416 ? -23.472 -1.726 19.476 1.00 89.44 416 VAL A CA 1
ATOM 3311 C C . VAL A 1 416 ? -23.170 -1.436 20.945 1.00 89.44 416 VAL A C 1
ATOM 3313 O O . VAL A 1 416 ? -23.983 -0.811 21.624 1.00 89.44 416 VAL A O 1
ATOM 3316 N N . TYR A 1 417 ? -21.980 -1.816 21.414 1.00 88.06 417 TYR A N 1
ATOM 3317 C CA . TYR A 1 417 ? -21.516 -1.506 22.763 1.00 88.06 417 TYR A CA 1
ATOM 3318 C C . TYR A 1 417 ? -21.531 0.008 23.028 1.00 88.06 417 TYR A C 1
ATOM 3320 O O . TYR A 1 417 ? -22.133 0.470 23.996 1.00 88.06 417 TYR A O 1
ATOM 3328 N N . ALA A 1 418 ? -20.960 0.799 22.116 1.00 89.38 418 ALA A N 1
ATOM 3329 C CA . ALA A 1 418 ? -20.912 2.253 22.226 1.00 89.38 418 ALA A CA 1
ATOM 3330 C C . ALA A 1 418 ? -22.302 2.919 22.218 1.00 89.38 418 ALA A C 1
ATOM 3332 O O . ALA A 1 418 ? -22.538 3.877 22.958 1.00 89.38 418 ALA A O 1
ATOM 3333 N N . GLU A 1 419 ? -23.238 2.418 21.404 1.00 90.12 419 GLU A N 1
ATOM 3334 C CA . GLU A 1 419 ? -24.626 2.897 21.371 1.00 90.12 419 GLU A CA 1
ATOM 3335 C C . GLU A 1 419 ? -25.338 2.641 22.711 1.00 90.12 419 GLU A C 1
ATOM 3337 O O . GLU A 1 419 ? -26.040 3.528 23.210 1.00 90.12 419 GLU A O 1
ATOM 3342 N N . VAL A 1 420 ? -25.108 1.475 23.329 1.00 86.81 420 VAL A N 1
ATOM 3343 C CA . VAL A 1 420 ? -25.641 1.132 24.657 1.00 86.81 420 VAL A CA 1
ATOM 3344 C C . VAL A 1 420 ? -25.044 2.029 25.744 1.00 86.81 420 VAL A C 1
ATOM 3346 O O . VAL A 1 420 ? -25.805 2.616 26.517 1.00 86.81 420 VAL A O 1
ATOM 3349 N N . SER A 1 421 ? -23.721 2.212 25.769 1.00 83.69 421 SER A N 1
ATOM 3350 C CA . SER A 1 421 ? -23.033 3.122 26.699 1.00 83.69 421 SER A CA 1
ATOM 3351 C C . SER A 1 421 ? -23.606 4.544 26.644 1.00 83.69 421 SER A C 1
ATOM 3353 O O . SER A 1 421 ? -24.012 5.118 27.658 1.00 83.69 421 SER A O 1
ATOM 3355 N N . LEU A 1 422 ? -23.764 5.104 25.439 1.00 85.75 422 LEU A N 1
ATOM 3356 C CA . LEU A 1 422 ? -24.340 6.441 25.256 1.00 85.75 422 LEU A CA 1
ATOM 3357 C C . LEU A 1 422 ? -25.812 6.528 25.683 1.00 85.75 422 LEU A C 1
ATOM 3359 O O . LEU A 1 422 ? -26.251 7.576 26.167 1.00 85.75 422 LEU A O 1
ATOM 3363 N N . ALA A 1 423 ? -26.592 5.460 25.497 1.00 82.44 423 ALA A N 1
ATOM 3364 C CA . ALA A 1 423 ? -27.977 5.409 25.953 1.00 82.44 423 ALA A CA 1
ATOM 3365 C C . ALA A 1 423 ? -28.067 5.384 27.488 1.00 82.44 423 ALA A C 1
ATOM 3367 O O . ALA A 1 423 ? -28.872 6.123 28.058 1.00 82.44 423 ALA A O 1
ATOM 3368 N N . LEU A 1 424 ? -27.216 4.604 28.161 1.00 74.75 424 LEU A N 1
ATOM 3369 C CA . LEU A 1 424 ? -27.168 4.523 29.624 1.00 74.75 424 LEU A CA 1
ATOM 3370 C C . LEU A 1 424 ? -26.729 5.843 30.265 1.00 74.75 424 LEU A C 1
ATOM 3372 O O . LEU A 1 424 ? -27.356 6.286 31.230 1.00 74.75 424 LEU A O 1
ATOM 3376 N N . LEU A 1 425 ? -25.733 6.521 29.686 1.00 64.19 425 LEU A N 1
ATOM 3377 C CA . LEU A 1 425 ? -25.341 7.866 30.111 1.00 64.19 425 LEU A CA 1
ATOM 3378 C C . LEU A 1 425 ? -26.515 8.840 30.003 1.00 64.19 425 LEU A C 1
ATOM 3380 O O . LEU A 1 425 ? -26.809 9.550 30.962 1.00 64.19 425 LEU A O 1
ATOM 3384 N N . LYS A 1 426 ? -27.249 8.845 28.880 1.00 60.62 426 LYS A N 1
ATOM 3385 C CA . LYS A 1 426 ? -28.445 9.692 28.729 1.00 60.62 426 LYS A CA 1
ATOM 3386 C C . LYS A 1 426 ? -29.469 9.415 29.827 1.00 60.62 426 LYS A C 1
ATOM 3388 O O . LYS A 1 426 ? -29.970 10.368 30.414 1.00 60.62 426 LYS A O 1
ATOM 3393 N N . VAL A 1 427 ? -29.747 8.147 30.144 1.00 53.31 427 VAL A N 1
ATOM 3394 C CA . VAL A 1 427 ? -30.671 7.779 31.231 1.00 53.31 427 VAL A CA 1
ATOM 3395 C C . VAL A 1 427 ? -30.175 8.308 32.581 1.00 53.31 427 VAL A C 1
ATOM 3397 O O . VAL A 1 427 ? -30.965 8.908 33.304 1.00 53.31 427 VAL A O 1
ATOM 3400 N N . GLN A 1 428 ? -28.883 8.190 32.903 1.00 44.09 428 GLN A N 1
ATOM 3401 C CA . GLN A 1 428 ? -28.316 8.764 34.134 1.00 44.09 428 GLN A CA 1
ATOM 3402 C C . GLN A 1 428 ? -28.416 10.300 34.181 1.00 44.09 428 GLN A C 1
ATOM 3404 O O . GLN A 1 428 ? -28.751 10.852 35.229 1.00 44.09 428 GLN A O 1
ATOM 3409 N N . TYR A 1 429 ? -28.218 10.997 33.056 1.00 40.53 429 TYR A N 1
ATOM 3410 C CA . TYR A 1 429 ? -28.404 12.452 32.976 1.00 40.53 429 TYR A CA 1
ATOM 3411 C C . TYR A 1 429 ? -29.875 12.879 33.131 1.00 40.53 429 TYR A C 1
ATOM 3413 O O . TYR A 1 429 ? -30.136 13.933 33.712 1.00 40.53 429 TYR A O 1
ATOM 3421 N N . TYR A 1 430 ? -30.846 12.064 32.699 1.00 35.00 430 TYR A N 1
ATOM 3422 C CA . TYR A 1 430 ? -32.274 12.333 32.935 1.00 35.00 430 TYR A CA 1
ATOM 3423 C C . TYR A 1 430 ? -32.689 12.190 34.411 1.00 35.00 430 TYR A C 1
ATOM 3425 O O . TYR A 1 430 ? -33.676 12.802 34.813 1.00 35.00 430 TYR A O 1
ATOM 3433 N N . TYR A 1 431 ? -31.925 11.466 35.238 1.00 31.56 431 TYR A N 1
ATOM 3434 C CA . TYR A 1 431 ? -32.140 11.396 36.692 1.00 31.56 431 TYR A CA 1
ATOM 3435 C C . TYR A 1 431 ? -31.431 12.511 37.489 1.00 31.56 431 TYR A C 1
ATOM 3437 O O . TYR A 1 431 ? -31.648 12.612 38.695 1.00 31.56 431 TYR A O 1
ATOM 3445 N N . PHE A 1 432 ? -30.640 13.379 36.843 1.00 31.09 432 PHE A N 1
ATOM 3446 C CA . PHE A 1 432 ? -29.883 14.462 37.498 1.00 31.09 432 PHE A CA 1
ATOM 3447 C C . PHE A 1 432 ? -30.398 15.887 37.221 1.00 31.09 432 PHE A C 1
ATOM 3449 O O . PHE A 1 432 ? -29.731 16.862 37.563 1.00 31.09 432 PHE A O 1
ATOM 3456 N N . VAL A 1 433 ? -31.614 16.037 36.682 1.00 30.12 433 VAL A N 1
ATOM 3457 C CA . VAL A 1 433 ? -32.340 17.320 36.680 1.00 30.12 433 VAL A CA 1
ATOM 3458 C C . VAL A 1 433 ? -33.489 17.241 37.686 1.00 30.12 433 VAL A C 1
ATOM 3460 O O . VAL A 1 433 ? -34.644 17.026 37.330 1.00 30.12 433 VAL A O 1
ATOM 3463 N N . VAL A 1 434 ? -33.158 17.404 38.968 1.00 23.75 434 VAL A N 1
ATOM 3464 C CA . VAL A 1 434 ? -34.121 17.760 40.019 1.00 23.75 434 VAL A CA 1
ATOM 3465 C C . VAL A 1 434 ? -33.598 19.009 40.724 1.00 23.75 434 VAL A C 1
ATOM 3467 O O . VAL A 1 434 ? -32.444 19.071 41.140 1.00 23.75 434 VAL A O 1
ATOM 3470 N N . PHE A 1 435 ? -34.474 20.009 40.759 1.00 23.48 435 PHE A N 1
ATOM 3471 C CA . PHE A 1 435 ? -34.297 21.379 41.228 1.00 23.48 435 PHE A CA 1
ATOM 3472 C C . PHE A 1 435 ? -33.714 21.507 42.641 1.00 23.48 435 PHE A C 1
ATOM 3474 O O . PHE A 1 435 ? -34.111 20.765 43.538 1.00 23.48 435 PHE A O 1
ATOM 3481 N N . TYR A 1 436 ? -32.923 22.566 42.839 1.00 26.72 436 TYR A N 1
ATOM 3482 C CA . TYR A 1 436 ? -33.139 23.512 43.938 1.00 26.72 436 TYR A CA 1
ATOM 3483 C C . TYR A 1 436 ? -33.115 24.940 43.404 1.00 26.72 436 TYR A C 1
ATOM 3485 O O . TYR A 1 436 ? -32.191 25.251 42.618 1.00 26.72 436 TYR A O 1
#

pLDDT: mean 82.05, std 18.6, range [23.48, 98.38]

Secondary structure (DSSP, 8-state):
-HHHHHHHHHTTSSS--S--HHHHHHHHHHHHTS----HHHHHHHHHHHHHHHSSS--SS--HHHHHHHHHHHHHHHH-TT--HHHHHHHIIIIIIHHHHH-GGGHHHHHHHHHHHHHHHHH-TTS-HHHHHHHHHHHHHH----HHHHHHHHHSHHHHHHHHHHHHTTGGG--HHHHHHHHHHHHHHS-GGGHHHHHHHHT-GGGHHHHHHGGGS-HHHHHHHHHHHHHHT-GGG--EEEEEEEEEEETTEEPP--GGG--TTS-S-EEEEEETTTTEEEEEEE-HHHHTT--TT--S-----EEEEEE-TTTEEEEEEEEEEEE-TTS-EEEEEEEEEEESS-GGGTGGGTTT--S-PPPPSSSSEEEEEEE-HHHHHHHS-SSPPP----TT--TTTTTTHHHHHHHHHHHHHHHHHHHHHHHHHHHTS----

Radius of gyration: 25.48 Å; chains: 1; bounding box: 72×45×74 Å

Sequence (436 aa):
MEDWISLLTLDSQTSSQIVSEDFLKRIAEDLKEAIPISKDNFETLTKALSDKFTCFVFDNVPADFYRVLRCLCDHLIRRADVAPIDISNFFLGFVEVFLKVSPDCLVPTYECILDVIHQKIIDINFSVYIKHAILSSLNEITVISSTKKVELFLKPKVFAAYTLLASNLRAIGDYDTQTQLLEFLLHVIPSARRRYFVERFIHPDFADLFCAIIGQNFTTAARKFLNLLNSMNPSTQSVFSLPCIGIQICGHEVRFCFLWKTAAYGDHFWIDFNLVPQRITANCVLAGQAAQTSYTSDDGNEQIWETISLHPEIINEVNVSSIFTKDKRGTQVEQINLSITTFESPSDYVRFWDGDSSPHRIPEEDFVTIEFCLGPSDVVRNAPTKAPGTPIAQGITEASQSQDQQLISLLTGLRVYAEVSLALLKVQYYYFVVFY

Foldseek 3Di:
DVVLLCQLCVCVVPPPLARDLVSLQVLLVVLVPDAQDDPVVLVVNLVSVQVRQLVAADPDHRPSPLSNLLSSLQSQQNDPPRDLVSLLCNLVVHVLSNCVRHVNCVQSNLLSNLLRCLCLLLPLPRDLSNLLSNLVSLLVSLPADLVSLVVQCPDPSSVVSLLSLQLSLQVSLDLSSSLSSLSNSLSRHRLVCQLVSCVPRQNNVCSVLSSCCVVDPVVVSSVVSNLVSLPPDLLSRSKFKFWFQFKDKPNHTQQAACPVPDPPDDNTWIWIQRLSQRKIKTKGFFLVQNVPDDPDDPPPPPGDIDMDIGHPQFWDDWDKDWDWDADPVRDTAIWIKTKTKTQAALVVVCRRHVNDPDPDDSPPDSIMIMITTHHLVRLLVGFRCDQNDPPPDPDDDPVSVVSSVVSNVVSNVSNVVSVVVVVVVVVVVVVPPDDD

InterPro domains:
  IPR024835 Synaptonemal complex protein 2-like [PTHR15607] (121-314)

Organism: Rodentolepis nana (NCBI:txid102285)